Protein AF-A0A5E3W870-F1 (afdb_monomer_lite)

Secondary structure (DSSP, 8-state):
--S--EEEESSSSGGGGGSSS--GGG--HHHHHHHHHTT-BTTBEEEEEEEPTTS-EEEEEEHHHHHHHHHHHT-S----SPPBPGGG-SEEEEEEESSHHHHHHHHHHTSPP------S-----STTTHHHHH--STHHHHHHHHHHHHHHHHHHHHHHHTSSS-TTTS-GGG--SSS-HHHHIIIII---TTSTTTT-EEEEEEEEEEE-SSGGGEEEEEEEEEEEETTTTEEEEEEEEEEGGG-S---TT---BTTBEEEEE-HHHHHHHHHHHHHT-BTTB-EEEEESSHHHHHHHHHHTT---TTPEESSHHIIIIIISSSS----PPP-TT---PPPPPPPPPSEEEEEHHHHHHHHHT--------HHHHHHHHHHHHHHTT---TT-EEEEESSTT-TTSPEEEEE---HHHHHHHHHHHHHHHHHS--HHHHHHHHHHHHHH-S--TTS-----PPPP-------TT-PPPP---PPPP-PPP--------------

Radius of gyration: 28.92 Å; chains: 1; bounding box: 80×97×70 Å

Structure (mmCIF, N/CA/C/O backbone):
data_AF-A0A5E3W870-F1
#
_entry.id   AF-A0A5E3W870-F1
#
loop_
_atom_site.group_PDB
_atom_site.id
_atom_site.type_symbol
_atom_site.label_atom_id
_atom_site.label_alt_id
_atom_site.label_comp_id
_atom_site.label_asym_id
_atom_site.label_entity_id
_atom_site.label_seq_id
_atom_site.pdbx_PDB_ins_code
_atom_site.Cartn_x
_atom_site.Cartn_y
_atom_site.Cartn_z
_atom_site.occupancy
_atom_site.B_iso_or_equiv
_atom_site.auth_seq_id
_atom_site.auth_comp_id
_atom_site.auth_asym_id
_atom_site.auth_atom_id
_atom_site.pdbx_PDB_model_num
ATOM 1 N N . MET A 1 1 ? 5.148 -13.580 -6.763 1.00 52.56 1 MET A N 1
ATOM 2 C CA . MET A 1 1 ? 5.719 -12.769 -7.848 1.00 52.56 1 MET A CA 1
ATOM 3 C C . MET A 1 1 ? 5.513 -13.491 -9.159 1.00 52.56 1 MET A C 1
ATOM 5 O O . MET A 1 1 ? 5.642 -14.725 -9.148 1.00 52.56 1 MET A O 1
ATOM 9 N N . PRO A 1 2 ? 5.222 -12.754 -10.244 1.00 55.19 2 PRO A N 1
ATOM 10 C CA . PRO A 1 2 ? 5.087 -13.310 -11.588 1.00 55.19 2 PRO A CA 1
ATOM 11 C C . PRO A 1 2 ? 6.279 -14.181 -11.936 1.00 55.19 2 PRO A C 1
ATOM 13 O O . PRO A 1 2 ? 7.378 -14.009 -11.406 1.00 55.19 2 PRO A O 1
ATOM 16 N N . ARG A 1 3 ? 6.085 -15.148 -12.826 1.00 63.44 3 ARG A N 1
ATOM 17 C CA . ARG A 1 3 ? 7.193 -15.983 -13.308 1.00 63.44 3 ARG A CA 1
ATOM 18 C C . ARG A 1 3 ? 8.011 -15.326 -14.417 1.00 63.44 3 ARG A C 1
ATOM 20 O O . ARG A 1 3 ? 8.948 -15.953 -14.886 1.00 63.44 3 ARG A O 1
ATOM 27 N N . VAL A 1 4 ? 7.657 -14.109 -14.803 1.00 68.44 4 VAL A N 1
ATOM 28 C CA . VAL A 1 4 ? 8.271 -13.405 -15.921 1.00 68.44 4 VAL A CA 1
ATOM 29 C C . VAL A 1 4 ? 9.551 -12.742 -15.427 1.00 68.44 4 VAL A C 1
ATOM 31 O O . VAL A 1 4 ? 9.530 -12.042 -14.414 1.00 68.44 4 VAL A O 1
ATOM 34 N N . ASP A 1 5 ? 10.664 -13.008 -16.102 1.00 82.19 5 ASP A N 1
ATOM 35 C CA . ASP A 1 5 ? 11.889 -12.248 -15.891 1.00 82.19 5 ASP A CA 1
ATOM 36 C C . ASP A 1 5 ? 11.733 -10.853 -16.505 1.00 82.19 5 ASP A C 1
ATOM 38 O O . ASP A 1 5 ? 10.870 -10.616 -17.354 1.00 82.19 5 ASP A O 1
ATOM 42 N N . HIS A 1 6 ? 12.534 -9.905 -16.039 1.00 84.81 6 HIS A N 1
ATOM 43 C CA . HIS A 1 6 ? 12.394 -8.507 -16.424 1.00 84.81 6 HIS A CA 1
ATOM 44 C C . HIS A 1 6 ? 13.707 -7.979 -16.992 1.00 84.81 6 HIS A C 1
ATOM 46 O O . HIS A 1 6 ? 14.784 -8.404 -16.585 1.00 84.81 6 HIS A O 1
ATOM 52 N N . ILE A 1 7 ? 13.606 -7.054 -17.937 1.00 87.06 7 ILE A N 1
ATOM 53 C CA . ILE A 1 7 ? 14.730 -6.302 -18.489 1.00 87.06 7 ILE A CA 1
ATOM 54 C C . ILE A 1 7 ? 14.678 -4.920 -17.852 1.00 87.06 7 ILE A C 1
ATOM 56 O O . ILE A 1 7 ? 13.628 -4.271 -17.897 1.00 87.06 7 ILE A O 1
ATOM 60 N N . ARG A 1 8 ? 15.774 -4.461 -17.248 1.00 88.12 8 ARG A N 1
ATOM 61 C CA . ARG A 1 8 ? 15.817 -3.114 -16.676 1.00 88.12 8 ARG A CA 1
ATOM 62 C C . ARG A 1 8 ? 15.830 -2.078 -17.796 1.00 88.12 8 ARG A C 1
ATOM 64 O O . ARG A 1 8 ? 16.607 -2.152 -18.747 1.00 88.12 8 ARG A O 1
ATOM 71 N N . VAL A 1 9 ? 14.941 -1.104 -17.674 1.00 86.00 9 VAL A N 1
ATOM 72 C CA . VAL A 1 9 ? 14.862 0.074 -18.531 1.00 86.00 9 VAL A CA 1
ATOM 73 C C . VAL A 1 9 ? 15.711 1.160 -17.880 1.00 86.00 9 VAL A C 1
ATOM 75 O O . VAL A 1 9 ? 15.389 1.612 -16.782 1.00 86.00 9 VAL A O 1
ATOM 78 N N . GLY A 1 10 ? 16.785 1.594 -18.541 1.00 71.62 10 GLY A N 1
ATOM 79 C CA . GLY A 1 10 ? 17.558 2.748 -18.084 1.00 71.62 10 GLY A CA 1
ATOM 80 C C . GLY A 1 10 ? 19.072 2.606 -18.199 1.00 71.62 10 GLY A C 1
ATOM 81 O O . GLY A 1 10 ? 19.594 1.856 -19.020 1.00 71.62 10 GLY A O 1
ATOM 82 N N . PHE A 1 11 ? 19.757 3.404 -17.378 1.00 69.81 11 PHE A N 1
ATOM 83 C CA . PHE A 1 11 ? 21.131 3.851 -17.611 1.00 69.81 11 PHE A CA 1
ATOM 84 C C . PHE A 1 11 ? 22.188 3.223 -16.694 1.00 69.81 11 PHE A C 1
ATOM 86 O O . PHE A 1 11 ? 23.381 3.443 -16.894 1.00 69.81 11 PHE A O 1
ATOM 93 N N . VAL A 1 12 ? 21.759 2.482 -15.670 1.00 65.75 12 VAL A N 1
ATOM 94 C CA . VAL A 1 12 ? 22.639 1.848 -14.682 1.00 65.75 12 VAL A CA 1
ATOM 95 C C . VAL A 1 12 ? 22.770 0.370 -15.033 1.00 65.75 12 VAL A C 1
ATOM 97 O O . VAL A 1 12 ? 21.762 -0.298 -15.244 1.00 65.75 12 VAL A O 1
ATOM 100 N N . ASP A 1 13 ? 24.007 -0.131 -15.029 1.00 62.44 13 ASP A N 1
ATOM 101 C CA . ASP A 1 13 ? 24.392 -1.517 -15.340 1.00 62.44 13 ASP A CA 1
ATOM 102 C C . ASP A 1 13 ? 24.482 -1.862 -16.849 1.00 62.44 13 ASP A C 1
ATOM 104 O O . ASP A 1 13 ? 24.041 -1.141 -17.749 1.00 62.44 13 ASP A O 1
ATOM 108 N N . SER A 1 14 ? 25.137 -2.992 -17.110 1.00 49.12 14 SER A N 1
ATOM 109 C CA . SER A 1 14 ? 25.452 -3.621 -18.394 1.00 49.12 14 SER A CA 1
ATOM 110 C C . SER A 1 14 ? 24.245 -3.896 -19.296 1.00 49.12 14 SER A C 1
ATOM 112 O O . SER A 1 14 ? 24.432 -4.073 -20.501 1.00 49.12 14 SER A O 1
ATOM 114 N N . GLU A 1 15 ? 23.022 -3.887 -18.752 1.00 61.38 15 GLU A N 1
ATOM 115 C CA . GLU A 1 15 ? 21.792 -4.083 -19.526 1.00 61.38 15 GLU A CA 1
ATOM 116 C C . GLU A 1 15 ? 21.463 -2.886 -20.445 1.00 61.38 15 GLU A C 1
ATOM 118 O O . GLU A 1 15 ? 20.821 -3.062 -21.481 1.00 61.38 15 GLU A O 1
ATOM 123 N N . SER A 1 16 ? 21.977 -1.689 -20.132 1.00 58.53 16 SER A N 1
ATOM 124 C CA . SER A 1 16 ? 21.823 -0.472 -20.953 1.00 58.53 16 SER A CA 1
ATOM 125 C C . SER A 1 16 ? 22.325 -0.644 -22.396 1.00 58.53 16 SER A C 1
ATOM 127 O O . SER A 1 16 ? 21.731 -0.113 -23.329 1.00 58.53 16 SER A O 1
ATOM 129 N N . ARG A 1 17 ? 23.365 -1.466 -22.603 1.00 61.97 17 ARG A N 1
ATOM 130 C CA . ARG A 1 17 ? 23.971 -1.730 -23.924 1.00 61.97 17 ARG A CA 1
ATOM 131 C C . ARG A 1 17 ? 23.067 -2.505 -24.883 1.00 61.97 17 ARG A C 1
ATOM 133 O O . ARG A 1 17 ? 23.372 -2.568 -26.069 1.00 61.97 17 ARG A O 1
ATOM 140 N N . TYR A 1 18 ? 22.003 -3.130 -24.377 1.00 66.88 18 TYR A N 1
ATOM 141 C CA . TYR A 1 18 ? 21.035 -3.850 -25.208 1.00 66.88 18 TYR A CA 1
ATOM 142 C C . TYR A 1 18 ? 19.911 -2.946 -25.711 1.00 66.88 18 TYR A C 1
ATOM 144 O O . TYR A 1 18 ? 19.095 -3.379 -26.520 1.00 66.88 18 TYR A O 1
ATOM 152 N N . TRP A 1 19 ? 19.841 -1.695 -25.256 1.00 72.00 19 TRP A N 1
ATOM 153 C CA . TRP A 1 19 ? 18.894 -0.755 -25.828 1.00 72.00 19 TRP A CA 1
ATOM 154 C C . TRP A 1 19 ? 19.458 -0.232 -27.156 1.00 72.00 19 TRP A C 1
ATOM 156 O O . TRP A 1 19 ? 20.625 0.149 -27.220 1.00 72.00 19 TRP A O 1
ATOM 166 N N . PRO A 1 20 ? 18.650 -0.187 -28.231 1.00 63.41 20 PRO A N 1
ATOM 167 C CA . PRO A 1 20 ? 19.095 0.200 -29.577 1.00 63.41 20 PRO A CA 1
ATOM 168 C C . PRO A 1 20 ? 19.387 1.701 -29.694 1.00 63.41 20 PRO A C 1
ATOM 170 O O . PRO A 1 20 ? 19.647 2.227 -30.774 1.00 63.41 20 PRO A O 1
ATOM 173 N N . VAL A 1 21 ? 19.332 2.403 -28.568 1.00 62.53 21 VAL A N 1
ATOM 174 C CA . VAL A 1 21 ? 19.614 3.813 -28.466 1.00 62.53 21 VAL A CA 1
ATOM 175 C C . VAL A 1 21 ? 20.914 3.943 -27.705 1.00 62.53 21 VAL A C 1
ATOM 177 O O . VAL A 1 21 ? 21.014 3.455 -26.585 1.00 62.53 21 VAL A O 1
ATOM 180 N N . ASP A 1 22 ? 21.906 4.577 -28.326 1.00 60.94 22 ASP A N 1
ATOM 181 C CA . ASP A 1 22 ? 23.210 4.808 -27.712 1.00 60.94 22 ASP A CA 1
ATOM 182 C C . ASP A 1 22 ? 23.052 5.717 -26.482 1.00 60.94 22 ASP A C 1
ATOM 184 O O . ASP A 1 22 ? 23.087 6.951 -26.571 1.00 60.94 22 ASP A O 1
ATOM 188 N N . THR A 1 23 ? 22.795 5.099 -25.329 1.00 57.75 23 THR A N 1
ATOM 189 C CA . THR A 1 23 ? 22.778 5.756 -24.030 1.00 57.75 23 THR A CA 1
ATOM 190 C C . THR A 1 23 ? 24.208 5.811 -23.520 1.00 57.75 23 THR A C 1
ATOM 192 O O . THR A 1 23 ? 24.592 5.095 -22.592 1.00 57.75 23 THR A O 1
ATOM 195 N N . ASN A 1 24 ? 25.034 6.625 -24.175 1.00 56.25 24 ASN A N 1
ATOM 196 C CA . ASN A 1 24 ? 26.393 6.869 -23.723 1.00 56.25 24 ASN A CA 1
ATOM 197 C C . ASN A 1 24 ? 26.362 7.346 -22.263 1.00 56.25 24 ASN A C 1
ATOM 199 O O . ASN A 1 24 ? 25.874 8.437 -21.965 1.00 56.25 24 ASN A O 1
ATOM 203 N N . TRP A 1 25 ? 26.915 6.528 -21.363 1.00 53.84 25 TRP A N 1
ATOM 204 C CA . TRP A 1 25 ? 27.315 6.917 -20.008 1.00 53.84 25 TRP A CA 1
ATOM 205 C C . TRP A 1 25 ? 26.256 7.685 -19.205 1.00 53.84 25 TRP A C 1
ATOM 207 O O . TRP A 1 25 ? 26.510 8.803 -18.753 1.00 53.84 25 TRP A O 1
ATOM 217 N N . GLY A 1 26 ? 25.072 7.106 -19.000 1.00 60.38 26 GLY A N 1
ATOM 218 C CA . GLY A 1 26 ? 24.122 7.709 -18.063 1.00 60.38 26 GLY A CA 1
ATOM 219 C C . GLY A 1 26 ? 23.124 8.695 -18.664 1.00 60.38 26 GLY A C 1
ATOM 220 O O . GLY A 1 26 ? 22.270 9.173 -17.924 1.00 60.38 26 GLY A O 1
ATOM 221 N N . LYS A 1 27 ? 23.237 9.013 -19.962 1.00 70.31 27 LYS A N 1
ATOM 222 C CA . LYS A 1 27 ? 22.435 10.037 -20.650 1.00 70.31 27 LYS A CA 1
ATOM 223 C C . LYS A 1 27 ? 21.651 9.449 -21.816 1.00 70.31 27 LYS A C 1
ATOM 225 O O . LYS A 1 27 ? 22.117 8.525 -22.480 1.00 70.31 27 LYS A O 1
ATOM 230 N N . GLY A 1 28 ? 20.490 10.026 -22.105 1.00 83.38 28 GLY A N 1
ATOM 231 C CA . GLY A 1 28 ? 19.671 9.662 -23.263 1.00 83.38 28 GLY A CA 1
ATOM 232 C C . GLY A 1 28 ? 18.202 9.405 -22.944 1.00 83.38 28 GLY A C 1
ATOM 233 O O . GLY A 1 28 ? 17.559 8.678 -23.697 1.00 83.38 28 GLY A O 1
ATOM 234 N N . ALA A 1 29 ? 17.656 9.979 -21.868 1.00 89.31 29 ALA A N 1
ATOM 235 C CA . ALA A 1 29 ? 16.257 9.815 -21.468 1.00 89.31 29 ALA A CA 1
ATOM 236 C C . ALA A 1 29 ? 15.280 10.153 -22.587 1.00 89.31 29 ALA A C 1
ATOM 238 O O . ALA A 1 29 ? 14.355 9.392 -22.809 1.00 89.31 29 ALA A O 1
ATOM 239 N N . GLU A 1 30 ? 15.511 11.226 -23.340 1.00 90.69 30 GLU A N 1
ATOM 240 C CA . GLU A 1 30 ? 14.655 11.617 -24.469 1.00 90.69 30 GLU A CA 1
ATOM 241 C C . GLU A 1 30 ? 14.675 10.593 -25.604 1.00 90.69 30 GLU A C 1
ATOM 243 O O . GLU A 1 30 ? 13.656 10.207 -26.168 1.00 90.69 30 GLU A O 1
ATOM 248 N N . LYS A 1 31 ? 15.865 10.092 -25.901 1.00 88.75 31 LYS A N 1
ATOM 249 C CA . LYS A 1 31 ? 16.120 9.070 -26.906 1.00 88.75 31 LYS A CA 1
ATOM 250 C C . LYS A 1 31 ? 15.449 7.738 -26.532 1.00 88.75 31 LYS A C 1
ATOM 252 O O . LYS A 1 31 ? 14.764 7.133 -27.355 1.00 88.75 31 LYS A O 1
ATOM 257 N N . LEU A 1 32 ? 15.593 7.324 -25.274 1.00 88.94 32 LEU A N 1
ATOM 258 C CA . LEU A 1 32 ? 14.958 6.130 -24.722 1.00 88.94 32 LEU A CA 1
ATOM 259 C C . LEU A 1 32 ? 13.437 6.299 -24.588 1.00 88.94 32 LEU A C 1
ATOM 261 O O . LEU A 1 32 ? 12.704 5.379 -24.932 1.00 88.94 32 LEU A O 1
ATOM 265 N N . ALA A 1 33 ? 12.950 7.467 -24.161 1.00 92.12 33 ALA A N 1
ATOM 266 C CA . ALA A 1 33 ? 11.525 7.786 -24.098 1.00 92.12 33 ALA A CA 1
ATOM 267 C C . ALA A 1 33 ? 10.896 7.671 -25.485 1.00 92.12 33 ALA A C 1
ATOM 269 O O . ALA A 1 33 ? 9.909 6.964 -25.641 1.00 92.12 33 ALA A O 1
ATOM 270 N N . ASN A 1 34 ? 11.509 8.282 -26.506 1.00 91.50 34 ASN A N 1
ATOM 271 C CA . ASN A 1 34 ? 11.044 8.197 -27.890 1.00 91.50 34 ASN A CA 1
ATOM 272 C C . ASN A 1 34 ? 10.980 6.749 -28.375 1.00 91.50 34 ASN A C 1
ATOM 274 O O . ASN A 1 34 ? 9.992 6.340 -28.983 1.00 91.50 34 ASN A O 1
ATOM 278 N N . TYR A 1 35 ? 12.016 5.958 -28.088 1.00 88.75 35 TYR A N 1
ATOM 279 C CA . TYR A 1 35 ? 12.032 4.540 -28.427 1.00 88.75 35 TYR A CA 1
ATOM 280 C C . TYR A 1 35 ? 10.903 3.775 -27.734 1.00 88.75 35 TYR A C 1
ATOM 282 O O . TYR A 1 35 ? 10.168 3.029 -28.382 1.00 88.75 35 TYR A O 1
ATOM 290 N N . LEU A 1 36 ? 10.747 3.969 -26.424 1.00 88.88 36 LEU A N 1
ATOM 291 C CA . LEU A 1 36 ? 9.762 3.231 -25.653 1.00 88.88 36 LEU A CA 1
ATOM 292 C C . LEU A 1 36 ? 8.332 3.631 -26.019 1.00 88.88 36 LEU A C 1
ATOM 294 O O . LEU A 1 36 ? 7.451 2.781 -26.128 1.00 88.88 36 LEU A O 1
ATOM 298 N N . TRP A 1 37 ? 8.114 4.923 -26.256 1.00 92.44 37 TRP A N 1
ATOM 299 C CA . TRP A 1 37 ? 6.814 5.479 -26.590 1.00 92.44 37 TRP A CA 1
ATOM 300 C C . TRP A 1 37 ? 6.297 4.979 -27.936 1.00 92.44 37 TRP A C 1
ATOM 302 O O . TRP A 1 37 ? 5.091 4.865 -28.103 1.00 92.44 37 TRP A O 1
ATOM 312 N N . ARG A 1 38 ? 7.157 4.563 -28.877 1.00 88.88 38 ARG A N 1
ATOM 313 C CA . ARG A 1 38 ? 6.711 3.899 -30.122 1.00 88.88 38 ARG A CA 1
ATOM 314 C C . ARG A 1 38 ? 5.906 2.623 -29.872 1.00 88.88 38 ARG A C 1
ATOM 316 O O . ARG A 1 38 ? 5.121 2.229 -30.726 1.00 88.88 38 ARG A O 1
ATOM 323 N N . ALA A 1 39 ? 6.086 1.980 -28.718 1.00 86.06 39 ALA A N 1
ATOM 324 C CA . ALA A 1 39 ? 5.337 0.786 -28.343 1.00 86.06 39 ALA A CA 1
ATOM 325 C C . ALA A 1 39 ? 4.012 1.083 -27.617 1.00 86.06 39 ALA A C 1
ATOM 327 O O . ALA A 1 39 ? 3.334 0.124 -27.219 1.00 86.06 39 ALA A O 1
ATOM 328 N N . ASN A 1 40 ? 3.644 2.364 -27.441 1.00 88.50 40 ASN A N 1
ATOM 329 C CA . ASN A 1 40 ? 2.380 2.754 -26.818 1.00 88.50 40 ASN A CA 1
ATOM 330 C C . ASN A 1 40 ? 1.184 2.157 -27.576 1.00 88.50 40 ASN A C 1
ATOM 332 O O . ASN A 1 40 ? 1.223 1.943 -28.788 1.00 88.50 40 ASN A O 1
ATOM 336 N N . VAL A 1 41 ? 0.112 1.872 -26.844 1.00 83.00 41 VAL A N 1
ATOM 337 C CA . VAL A 1 41 ? -1.151 1.383 -27.394 1.00 83.00 41 VAL A CA 1
ATOM 338 C C . VAL A 1 41 ? -2.229 2.375 -26.996 1.00 83.00 41 VAL A C 1
ATOM 340 O O . VAL A 1 41 ? -2.511 2.533 -25.811 1.00 83.00 41 VAL A O 1
ATOM 343 N N . ASN A 1 42 ? -2.839 3.031 -27.984 1.00 85.69 42 ASN A N 1
ATOM 344 C CA . ASN A 1 42 ? -3.873 4.050 -27.779 1.00 85.69 42 ASN A CA 1
ATOM 345 C C . ASN A 1 42 ? -3.419 5.190 -26.846 1.00 85.69 42 ASN A C 1
ATOM 347 O O . ASN A 1 42 ? -4.167 5.591 -25.957 1.00 85.69 42 ASN A O 1
ATOM 351 N N . GLY A 1 43 ? -2.180 5.671 -27.003 1.00 87.50 43 GLY A N 1
ATOM 352 C CA . GLY A 1 43 ? -1.629 6.746 -26.170 1.00 87.50 43 GLY A CA 1
ATOM 353 C C . GLY A 1 43 ? -1.228 6.310 -24.759 1.00 87.50 43 GLY A C 1
ATOM 354 O O . GLY A 1 43 ? -0.923 7.152 -23.927 1.00 87.50 43 GLY A O 1
ATOM 355 N N . ARG A 1 44 ? -1.219 5.003 -24.469 1.00 87.56 44 ARG A N 1
ATOM 356 C CA . ARG A 1 44 ? -0.819 4.453 -23.170 1.00 87.56 44 ARG A CA 1
ATOM 357 C C . ARG A 1 44 ? 0.399 3.553 -23.314 1.00 87.56 44 ARG A C 1
ATOM 359 O O . ARG A 1 44 ? 0.404 2.634 -24.134 1.00 87.56 44 ARG A O 1
ATOM 366 N N . LEU A 1 45 ? 1.410 3.778 -22.484 1.00 87.69 45 LEU A N 1
ATOM 367 C CA . LEU A 1 45 ? 2.548 2.882 -22.321 1.00 87.69 45 LEU A CA 1
ATOM 368 C C . LEU A 1 45 ? 2.536 2.282 -20.924 1.00 87.69 45 LEU A C 1
ATOM 370 O O . LEU A 1 45 ? 2.400 2.993 -19.937 1.00 87.69 45 LEU A O 1
ATOM 374 N N . ASP A 1 46 ? 2.749 0.981 -20.823 1.00 86.00 46 ASP A N 1
ATOM 375 C CA . ASP A 1 46 ? 2.806 0.304 -19.539 1.00 86.00 46 ASP A CA 1
ATOM 376 C C . ASP A 1 46 ? 4.232 -0.227 -19.315 1.00 86.00 46 ASP A C 1
ATOM 378 O O . ASP A 1 46 ? 4.783 -0.892 -20.195 1.00 86.00 46 ASP A O 1
ATOM 382 N N . LEU A 1 47 ? 4.821 0.071 -18.142 1.00 89.38 47 LEU A N 1
ATOM 383 C CA . LEU A 1 47 ? 6.088 -0.469 -17.592 1.00 89.38 47 LEU A CA 1
ATOM 384 C C . LEU A 1 47 ? 5.866 -1.127 -16.206 1.00 89.38 47 LEU A C 1
ATOM 386 O O . LEU A 1 47 ? 4.826 -0.957 -15.578 1.00 89.38 47 LEU A O 1
ATOM 390 N N . VAL A 1 48 ? 6.815 -1.910 -15.699 1.00 89.44 48 VAL A N 1
ATOM 391 C CA . VAL A 1 48 ? 6.765 -2.414 -14.312 1.00 89.44 48 VAL A CA 1
ATOM 392 C C . VAL A 1 48 ? 7.731 -1.599 -13.460 1.00 89.44 48 VAL A C 1
ATOM 394 O O . VAL A 1 48 ? 8.876 -1.400 -13.844 1.00 89.44 48 VAL A O 1
ATOM 397 N N . LEU A 1 49 ? 7.287 -1.122 -12.305 1.00 92.75 49 LEU A N 1
ATOM 398 C CA . LEU A 1 49 ? 8.130 -0.509 -11.291 1.00 92.75 49 LEU A CA 1
ATOM 399 C C . LEU A 1 49 ? 8.637 -1.605 -10.345 1.00 92.75 49 LEU A C 1
ATOM 401 O O . LEU A 1 49 ? 7.872 -2.223 -9.605 1.00 92.75 49 LEU A O 1
ATOM 405 N N . GLY A 1 50 ? 9.937 -1.874 -10.395 1.00 93.50 50 GLY A N 1
ATOM 406 C CA . GLY A 1 50 ? 10.606 -2.800 -9.490 1.00 93.50 50 GLY A CA 1
ATOM 407 C C . GLY A 1 50 ? 11.251 -2.068 -8.325 1.00 93.50 50 GLY A C 1
ATOM 408 O O . GLY A 1 50 ? 12.144 -1.257 -8.547 1.00 93.50 50 GLY A O 1
ATOM 409 N N . ILE A 1 51 ? 10.852 -2.386 -7.094 1.00 94.44 51 ILE A N 1
ATOM 410 C CA . ILE A 1 51 ? 11.511 -1.909 -5.870 1.00 94.44 51 ILE A CA 1
ATOM 411 C C . ILE A 1 51 ? 12.474 -2.990 -5.395 1.00 94.44 51 ILE A C 1
ATOM 413 O O . ILE A 1 51 ? 12.040 -4.112 -5.142 1.00 94.44 51 ILE A O 1
ATOM 417 N N . VAL A 1 52 ? 13.763 -2.685 -5.267 1.00 93.69 52 VAL A N 1
ATOM 418 C CA . VAL A 1 52 ? 14.759 -3.626 -4.719 1.00 93.69 52 VAL A CA 1
ATOM 419 C C . VAL A 1 52 ? 14.811 -3.531 -3.180 1.00 93.69 52 VAL A C 1
ATOM 421 O O . VAL A 1 52 ? 14.292 -2.567 -2.617 1.00 93.69 52 VAL A O 1
ATOM 424 N N . PRO A 1 53 ? 15.419 -4.496 -2.462 1.00 92.69 53 PRO A N 1
ATOM 425 C CA . PRO A 1 53 ? 15.395 -4.531 -0.996 1.00 92.69 53 PRO A CA 1
ATOM 426 C C . PRO A 1 53 ? 15.935 -3.295 -0.265 1.00 92.69 53 PRO A C 1
ATOM 428 O O . PRO A 1 53 ? 15.471 -3.034 0.838 1.00 92.69 53 PRO A O 1
ATOM 431 N N . ASN A 1 54 ? 16.866 -2.531 -0.852 1.00 90.88 54 ASN A N 1
ATOM 432 C CA . ASN A 1 54 ? 17.351 -1.273 -0.258 1.00 90.88 54 ASN A CA 1
ATOM 433 C C . ASN A 1 54 ? 16.412 -0.077 -0.513 1.00 90.88 54 ASN A C 1
ATOM 435 O O . ASN A 1 54 ? 16.629 1.014 0.003 1.00 90.88 54 ASN A O 1
ATOM 439 N N . GLY A 1 55 ? 15.376 -0.268 -1.332 1.00 91.81 55 GLY A N 1
ATOM 440 C CA . GLY A 1 55 ? 14.394 0.745 -1.681 1.00 91.81 55 GLY A CA 1
ATOM 441 C C . GLY A 1 55 ? 14.645 1.477 -2.986 1.00 91.81 55 GLY A C 1
ATOM 442 O O . GLY A 1 55 ? 13.772 2.242 -3.368 1.00 91.81 55 GLY A O 1
ATOM 443 N N . ALA A 1 56 ? 15.739 1.249 -3.713 1.00 92.31 56 ALA A N 1
ATOM 444 C CA . ALA A 1 56 ? 15.879 1.794 -5.064 1.00 92.31 56 ALA A CA 1
ATOM 445 C C . ALA A 1 56 ? 14.762 1.268 -5.988 1.00 92.31 56 ALA A C 1
ATOM 447 O O . ALA A 1 56 ? 14.344 0.109 -5.888 1.00 92.31 56 ALA A O 1
ATOM 448 N N . SER A 1 57 ? 14.266 2.127 -6.877 1.00 93.94 57 SER A N 1
ATOM 449 C CA . SER A 1 57 ? 13.251 1.773 -7.866 1.00 93.94 57 SER A CA 1
ATOM 450 C C . SER A 1 57 ? 13.862 1.675 -9.260 1.00 93.94 57 SER A C 1
ATOM 452 O O . SER A 1 57 ? 14.835 2.351 -9.577 1.00 93.94 57 SER A O 1
ATOM 454 N N . TYR A 1 58 ? 13.309 0.819 -10.110 1.00 93.50 58 TYR A N 1
ATOM 455 C CA . TYR A 1 58 ? 13.731 0.678 -11.501 1.00 93.50 58 TYR A CA 1
ATOM 456 C C . TYR A 1 58 ? 12.509 0.478 -12.385 1.00 93.50 58 TYR A C 1
ATOM 458 O O . TYR A 1 58 ? 11.586 -0.248 -12.014 1.00 93.50 58 TYR A O 1
ATOM 466 N N . LEU A 1 59 ? 12.513 1.089 -13.568 1.00 92.75 59 LEU A N 1
ATOM 467 C CA . LEU A 1 59 ? 11.549 0.747 -14.606 1.00 92.75 59 LEU A CA 1
ATOM 468 C C . LEU A 1 59 ? 11.983 -0.549 -15.279 1.00 92.75 59 LEU A C 1
ATOM 470 O O . LEU A 1 59 ? 13.157 -0.754 -15.575 1.00 92.75 59 LEU A O 1
ATOM 474 N N . LEU A 1 60 ? 11.026 -1.431 -15.508 1.00 90.50 60 LEU A N 1
ATOM 475 C CA . LEU A 1 60 ? 11.243 -2.780 -15.986 1.00 90.50 60 LEU A CA 1
ATOM 476 C C . LEU A 1 60 ? 10.328 -3.061 -17.174 1.00 90.50 60 LEU A C 1
ATOM 478 O O . LEU A 1 60 ? 9.133 -2.760 -17.150 1.00 90.50 60 LEU A O 1
ATOM 482 N N . LEU A 1 61 ? 10.885 -3.707 -18.190 1.00 87.19 61 LEU A N 1
ATOM 483 C CA . LEU A 1 61 ? 10.148 -4.288 -19.298 1.00 87.19 61 LEU A CA 1
ATOM 484 C C . LEU A 1 61 ? 10.053 -5.804 -19.071 1.00 87.19 61 LEU A C 1
ATOM 486 O O . LEU A 1 61 ? 11.085 -6.476 -19.042 1.00 87.19 61 LEU A O 1
ATOM 490 N N . PRO A 1 62 ? 8.856 -6.391 -18.917 1.00 83.12 62 PRO A N 1
ATOM 491 C CA . PRO A 1 62 ? 8.722 -7.839 -18.824 1.00 83.12 62 PRO A CA 1
ATOM 492 C C . PRO A 1 62 ? 9.296 -8.525 -20.062 1.00 83.12 62 PRO A C 1
ATOM 494 O O . PRO A 1 62 ? 8.957 -8.187 -21.194 1.00 83.12 62 PRO A O 1
ATOM 497 N N . GLN A 1 63 ? 10.128 -9.544 -19.871 1.00 80.06 63 GLN A N 1
ATOM 498 C CA . GLN A 1 63 ? 10.808 -10.218 -20.977 1.00 80.06 63 GLN A CA 1
ATOM 499 C C . GLN A 1 63 ? 9.824 -10.859 -21.968 1.00 80.06 63 GLN A C 1
ATOM 501 O O . GLN A 1 63 ? 10.072 -10.877 -23.172 1.00 80.06 63 GLN A O 1
ATOM 506 N N . ALA A 1 64 ? 8.659 -11.313 -21.490 1.00 74.12 64 ALA A N 1
ATOM 507 C CA . ALA A 1 64 ? 7.584 -11.842 -22.336 1.00 74.12 64 ALA A CA 1
ATOM 508 C C . ALA A 1 64 ? 7.091 -10.843 -23.404 1.00 74.12 64 ALA A C 1
ATOM 510 O O . ALA A 1 64 ? 6.370 -11.226 -24.332 1.00 74.12 64 ALA A O 1
ATOM 511 N N . TRP A 1 65 ? 7.437 -9.565 -23.251 1.00 75.88 65 TRP A N 1
ATOM 512 C CA . TRP A 1 65 ? 7.068 -8.481 -24.146 1.00 75.88 65 TRP A CA 1
ATOM 513 C C . TRP A 1 65 ? 8.173 -8.082 -25.099 1.00 75.88 65 TRP A C 1
ATOM 515 O O . TRP A 1 65 ? 7.861 -7.539 -26.147 1.00 75.88 65 TRP A O 1
ATOM 525 N N . ALA A 1 66 ? 9.427 -8.404 -24.793 1.00 78.00 66 ALA A N 1
ATOM 526 C CA . ALA A 1 66 ? 10.582 -8.051 -25.610 1.00 78.00 66 ALA A CA 1
ATOM 527 C C . ALA A 1 66 ? 10.408 -8.444 -27.091 1.00 78.00 66 ALA A C 1
ATOM 529 O O . ALA A 1 66 ? 10.756 -7.676 -27.985 1.00 78.00 66 ALA A O 1
ATOM 530 N N . ALA A 1 67 ? 9.817 -9.616 -27.355 1.00 72.06 67 ALA A N 1
ATOM 531 C CA . ALA A 1 67 ? 9.533 -10.079 -28.715 1.00 72.06 67 ALA A CA 1
ATOM 532 C C . ALA A 1 67 ? 8.464 -9.223 -29.420 1.00 72.06 67 ALA A C 1
ATOM 534 O O . ALA A 1 67 ? 8.721 -8.691 -30.496 1.00 72.06 67 ALA A O 1
ATOM 535 N N . ALA A 1 68 ? 7.302 -9.035 -28.784 1.00 74.44 68 ALA A N 1
ATOM 536 C CA . ALA A 1 68 ? 6.218 -8.207 -29.322 1.00 74.44 68 ALA A CA 1
ATOM 537 C C . ALA A 1 68 ? 6.627 -6.728 -29.448 1.00 74.44 68 ALA A C 1
ATOM 539 O O . ALA A 1 68 ? 6.138 -6.008 -30.312 1.00 74.44 68 ALA A O 1
ATOM 540 N N . TRP A 1 69 ? 7.539 -6.275 -28.590 1.00 78.19 69 TRP A N 1
ATOM 541 C CA . TRP A 1 69 ? 8.118 -4.942 -28.638 1.00 78.19 69 TRP A CA 1
ATOM 542 C C . TRP A 1 69 ? 8.954 -4.742 -29.898 1.00 78.19 69 TRP A C 1
ATOM 544 O O . TRP A 1 69 ? 8.745 -3.769 -30.614 1.00 78.19 69 TRP A O 1
ATOM 554 N N . GLY A 1 70 ? 9.853 -5.686 -30.202 1.00 77.12 70 GLY A N 1
ATOM 555 C CA . GLY A 1 70 ? 10.658 -5.646 -31.425 1.00 77.12 70 GLY A CA 1
ATOM 556 C C . GLY A 1 70 ? 9.795 -5.613 -32.687 1.00 77.12 70 GLY A C 1
ATOM 557 O O . GLY A 1 70 ? 10.058 -4.823 -33.589 1.00 77.12 70 GLY A O 1
ATOM 558 N N . GLU A 1 71 ? 8.709 -6.393 -32.712 1.00 76.19 71 GLU A N 1
ATOM 559 C CA . GLU A 1 71 ? 7.731 -6.367 -33.809 1.00 76.19 71 GLU A CA 1
ATOM 560 C C . GLU A 1 71 ? 7.066 -4.993 -33.969 1.00 76.19 71 GLU A C 1
ATOM 562 O O . GLU A 1 71 ? 6.998 -4.484 -35.085 1.00 76.19 71 GLU A O 1
ATOM 567 N N . ARG A 1 72 ? 6.620 -4.360 -32.873 1.00 77.31 72 ARG A N 1
ATOM 568 C CA . ARG A 1 72 ? 5.979 -3.030 -32.921 1.00 77.31 72 ARG A CA 1
ATOM 569 C C . ARG A 1 72 ? 6.925 -1.925 -33.366 1.00 77.31 72 ARG A C 1
ATOM 571 O O . ARG A 1 72 ? 6.505 -1.018 -34.074 1.00 77.31 72 ARG A O 1
ATOM 578 N N . VAL A 1 73 ? 8.180 -1.982 -32.929 1.00 76.81 73 VAL A N 1
ATOM 579 C CA . VAL A 1 73 ? 9.168 -0.942 -33.239 1.00 76.81 73 VAL A CA 1
ATOM 580 C C . VAL A 1 73 ? 9.842 -1.181 -34.601 1.00 76.81 73 VAL A C 1
ATOM 582 O O . VAL A 1 73 ? 10.542 -0.306 -35.101 1.00 76.81 73 VAL A O 1
ATOM 585 N N . GLY A 1 74 ? 9.594 -2.329 -35.246 1.00 77.81 74 GLY A N 1
ATOM 586 C CA . GLY A 1 74 ? 10.175 -2.671 -36.549 1.00 77.81 74 GLY A CA 1
ATOM 587 C C . GLY A 1 74 ? 11.656 -3.057 -36.479 1.00 77.81 74 GLY A C 1
ATOM 588 O O . GLY A 1 74 ? 12.347 -3.047 -37.496 1.00 77.81 74 GLY A O 1
ATOM 589 N N . GLU A 1 75 ? 12.157 -3.413 -35.293 1.00 75.25 75 GLU A N 1
ATOM 590 C CA . GLU A 1 75 ? 13.567 -3.715 -35.047 1.00 75.25 75 GLU A CA 1
ATOM 591 C C . GLU A 1 75 ? 13.764 -5.188 -34.658 1.00 75.25 75 GLU A C 1
ATOM 593 O O . GLU A 1 75 ? 13.061 -5.752 -33.813 1.00 75.25 75 GLU A O 1
ATOM 598 N N . ARG A 1 76 ? 14.755 -5.852 -35.271 1.00 65.69 76 ARG A N 1
ATOM 599 C CA . ARG A 1 76 ? 15.063 -7.258 -34.969 1.00 65.69 76 ARG A CA 1
ATOM 600 C C . ARG A 1 76 ? 15.691 -7.379 -33.577 1.00 65.69 76 ARG A C 1
ATOM 602 O O . ARG A 1 76 ? 16.825 -6.968 -33.384 1.00 65.69 76 ARG A O 1
ATOM 609 N N . ARG A 1 77 ? 14.953 -8.015 -32.654 1.00 63.59 77 ARG A N 1
ATOM 610 C CA . ARG A 1 77 ? 15.378 -8.524 -31.327 1.00 63.59 77 ARG A CA 1
ATOM 611 C C . ARG A 1 77 ? 16.425 -7.642 -30.621 1.00 63.59 77 ARG A C 1
ATOM 613 O O . ARG A 1 77 ? 17.577 -8.035 -30.494 1.00 63.59 77 ARG A O 1
ATOM 620 N N . ALA A 1 78 ? 15.997 -6.494 -30.099 1.00 59.69 78 ALA A N 1
ATOM 621 C CA . ALA A 1 78 ? 16.871 -5.604 -29.327 1.00 59.69 78 ALA A CA 1
ATOM 622 C C . ALA A 1 78 ? 17.388 -6.239 -28.013 1.00 59.69 78 ALA A C 1
ATOM 624 O O . ALA A 1 78 ? 18.484 -5.948 -27.553 1.00 59.69 78 ALA A O 1
ATOM 625 N N . PHE A 1 79 ? 16.648 -7.175 -27.417 1.00 69.00 79 PHE A N 1
ATOM 626 C CA . PHE A 1 79 ? 16.896 -7.609 -26.041 1.00 69.00 79 PHE A CA 1
ATOM 627 C C . PHE A 1 79 ? 17.575 -8.985 -25.947 1.00 69.00 79 PHE A C 1
ATOM 629 O O . PHE A 1 79 ? 16.911 -9.993 -25.710 1.00 69.00 79 PHE A O 1
ATOM 636 N N . PHE A 1 80 ? 18.901 -9.038 -26.105 1.00 66.50 80 PHE A N 1
ATOM 637 C CA . PHE A 1 80 ? 19.708 -10.250 -25.848 1.00 66.50 80 PHE A CA 1
ATOM 638 C C . PHE A 1 80 ? 20.414 -10.247 -24.478 1.00 66.50 80 PHE A C 1
ATOM 640 O O . PHE A 1 80 ? 21.330 -11.032 -24.238 1.00 66.50 80 PHE A O 1
ATOM 647 N N . GLY A 1 81 ? 19.978 -9.378 -23.566 1.00 66.62 81 GLY A N 1
ATOM 648 C CA . GLY A 1 81 ? 20.572 -9.234 -22.242 1.00 66.62 81 GLY A CA 1
ATOM 649 C C . GLY A 1 81 ? 20.169 -10.305 -21.236 1.00 66.62 81 GLY A C 1
ATOM 650 O O . GLY A 1 81 ? 19.123 -10.951 -21.344 1.00 66.62 81 GLY A O 1
ATOM 651 N N . ARG A 1 82 ? 21.008 -10.449 -20.204 1.00 71.94 82 ARG A N 1
ATOM 652 C CA . ARG A 1 82 ? 20.641 -11.153 -18.973 1.00 71.94 82 ARG A CA 1
ATOM 653 C C . ARG A 1 82 ? 19.395 -10.469 -18.419 1.00 71.94 82 ARG A C 1
ATOM 655 O O . ARG A 1 82 ? 19.387 -9.258 -18.281 1.00 71.94 82 ARG A O 1
ATOM 662 N N . SER A 1 83 ? 18.340 -11.230 -18.163 1.00 79.75 83 SER A N 1
ATOM 663 C CA . SER A 1 83 ? 17.155 -10.687 -17.507 1.00 79.75 83 SER A CA 1
ATOM 664 C C . SER A 1 83 ? 17.363 -10.709 -15.998 1.00 79.75 83 SER A C 1
ATOM 666 O O . SER A 1 83 ? 17.851 -11.701 -15.441 1.00 79.75 83 SER A O 1
ATOM 668 N N . SER A 1 84 ? 16.993 -9.612 -15.348 1.00 81.38 84 SER A N 1
ATOM 669 C CA . SER A 1 84 ? 16.972 -9.502 -13.898 1.00 81.38 84 SER A CA 1
ATOM 670 C C . SER A 1 84 ? 15.981 -10.511 -13.327 1.00 81.38 84 SER A C 1
ATOM 672 O O . SER A 1 84 ? 14.840 -10.647 -13.796 1.00 81.38 84 SER A O 1
ATOM 674 N N . ARG A 1 85 ? 16.416 -11.246 -12.302 1.00 83.00 85 ARG A N 1
ATOM 675 C CA . ARG A 1 85 ? 15.563 -12.242 -11.653 1.00 83.00 85 ARG A CA 1
ATOM 676 C C . ARG A 1 85 ? 14.540 -11.520 -10.797 1.00 83.00 85 ARG A C 1
ATOM 678 O O . ARG A 1 85 ? 14.879 -10.645 -10.013 1.00 83.00 85 ARG A O 1
ATOM 685 N N . LYS A 1 86 ? 13.293 -11.985 -10.814 1.00 80.44 86 LYS A N 1
ATOM 686 C CA . LYS A 1 86 ? 12.234 -11.464 -9.924 1.00 80.44 86 LYS A CA 1
ATOM 687 C C . LYS A 1 86 ? 12.616 -11.406 -8.438 1.00 80.44 86 LYS A C 1
ATOM 689 O O . LYS A 1 86 ? 12.101 -10.577 -7.711 1.00 80.44 86 LYS A O 1
ATOM 694 N N . THR A 1 87 ? 13.489 -12.307 -7.982 1.00 85.12 87 THR A N 1
ATOM 695 C CA . THR A 1 87 ? 13.935 -12.384 -6.582 1.00 85.12 87 THR A CA 1
ATOM 696 C C . THR A 1 87 ? 14.835 -11.223 -6.173 1.00 85.12 87 THR A C 1
ATOM 698 O O . THR A 1 87 ? 15.132 -11.091 -4.994 1.00 85.12 87 THR A O 1
ATOM 701 N N . GLU A 1 88 ? 15.293 -10.418 -7.132 1.00 89.56 88 GLU A N 1
ATOM 702 C CA . GLU A 1 88 ? 16.060 -9.193 -6.886 1.00 89.56 88 GLU A CA 1
ATOM 703 C C . GLU A 1 88 ? 15.172 -8.034 -6.425 1.00 89.56 88 GLU A C 1
ATOM 705 O O . GLU A 1 88 ? 15.684 -7.038 -5.923 1.00 89.56 88 GLU A O 1
ATOM 710 N N . TYR A 1 89 ? 13.853 -8.164 -6.575 1.00 91.69 89 TYR A N 1
ATOM 711 C CA . TYR A 1 89 ? 12.892 -7.133 -6.221 1.00 91.69 89 TYR A CA 1
ATOM 712 C C . TYR A 1 89 ? 12.092 -7.558 -4.990 1.00 91.69 89 TYR A C 1
ATOM 714 O O . TYR A 1 89 ? 11.695 -8.714 -4.848 1.00 91.69 89 TYR A O 1
ATOM 722 N N . ALA A 1 90 ? 11.850 -6.605 -4.098 1.00 92.69 90 ALA A N 1
ATOM 723 C CA . ALA A 1 90 ? 10.913 -6.715 -2.991 1.00 92.69 90 ALA A CA 1
ATOM 724 C C . ALA A 1 90 ? 9.465 -6.484 -3.459 1.00 92.69 90 ALA A C 1
ATOM 726 O O . ALA A 1 90 ? 8.556 -7.140 -2.953 1.00 92.69 90 ALA A O 1
ATOM 727 N N . SER A 1 91 ? 9.259 -5.612 -4.456 1.00 92.56 91 SER A N 1
ATOM 728 C CA . SER A 1 91 ? 7.958 -5.366 -5.092 1.00 92.56 91 SER A CA 1
ATOM 729 C C . SER A 1 91 ? 8.088 -5.194 -6.603 1.00 92.56 91 SER A C 1
ATOM 731 O O . SER A 1 91 ? 9.095 -4.684 -7.093 1.00 92.56 91 SER A O 1
ATOM 733 N N . LEU A 1 92 ? 7.063 -5.637 -7.328 1.00 90.06 92 LEU A N 1
ATOM 734 C CA . LEU A 1 92 ? 6.893 -5.456 -8.767 1.00 90.06 92 LEU A CA 1
ATOM 735 C C . LEU A 1 92 ? 5.475 -4.926 -8.991 1.00 90.06 92 LEU A C 1
ATOM 737 O O . LEU A 1 92 ? 4.527 -5.714 -9.031 1.00 90.06 92 LEU A O 1
ATOM 741 N N . SER A 1 93 ? 5.319 -3.608 -9.104 1.00 88.06 93 SER A N 1
ATOM 742 C CA . SER A 1 93 ? 4.023 -2.975 -9.353 1.00 88.06 93 SER A CA 1
ATOM 743 C C . SER A 1 93 ? 3.912 -2.499 -10.803 1.00 88.06 93 SER A C 1
ATOM 745 O O . SER A 1 93 ? 4.873 -1.990 -11.375 1.00 88.06 93 SER A O 1
ATOM 747 N N . PRO A 1 94 ? 2.762 -2.674 -11.462 1.00 87.44 94 PRO A N 1
ATOM 748 C CA . PRO A 1 94 ? 2.518 -2.051 -12.753 1.00 87.44 94 PRO A CA 1
ATOM 749 C C . PRO A 1 94 ? 2.525 -0.519 -12.658 1.00 87.44 94 PRO A C 1
ATOM 751 O O . PRO A 1 94 ? 1.975 0.052 -11.719 1.00 87.44 94 PRO A O 1
ATOM 754 N N . ILE A 1 95 ? 3.073 0.141 -13.675 1.00 88.62 95 ILE A N 1
ATOM 755 C CA . ILE A 1 95 ? 3.011 1.591 -13.869 1.00 88.62 95 ILE A CA 1
ATOM 756 C C . ILE A 1 95 ? 2.570 1.896 -15.306 1.00 88.62 95 ILE A C 1
ATOM 758 O O . ILE A 1 95 ? 2.956 1.208 -16.254 1.00 88.62 95 ILE A O 1
ATOM 762 N N . SER A 1 96 ? 1.731 2.916 -15.466 1.00 88.62 96 SER A N 1
ATOM 763 C CA . SER A 1 96 ? 1.187 3.343 -16.756 1.00 88.62 96 SER A CA 1
ATOM 764 C C . SER A 1 96 ? 1.524 4.806 -17.003 1.00 88.62 96 SER A C 1
ATOM 766 O O . SER A 1 96 ? 1.390 5.631 -16.105 1.00 88.62 96 SER A O 1
ATOM 768 N N . PHE A 1 97 ? 1.915 5.112 -18.231 1.00 90.81 97 PHE A N 1
ATOM 769 C CA . PHE A 1 97 ? 2.172 6.452 -18.733 1.00 90.81 97 PHE A CA 1
ATOM 770 C C . PHE A 1 97 ? 1.131 6.761 -19.803 1.00 90.81 97 PHE A C 1
ATOM 772 O O . PHE A 1 97 ? 0.950 5.973 -20.734 1.00 90.81 97 PHE A O 1
ATOM 779 N N . PHE A 1 98 ? 0.439 7.884 -19.648 1.00 91.06 98 PHE A N 1
ATOM 780 C CA . PHE A 1 98 ? -0.577 8.362 -20.593 1.00 91.06 98 PHE A CA 1
ATOM 781 C C . PHE A 1 98 ? -0.067 9.510 -21.465 1.00 91.06 98 PHE A C 1
ATOM 783 O O . PHE A 1 98 ? -0.714 9.876 -22.440 1.00 91.06 98 PHE A O 1
ATOM 790 N N . ASP A 1 99 ? 1.110 10.037 -21.134 1.00 94.81 99 ASP A N 1
ATOM 791 C CA . ASP A 1 99 ? 1.798 11.054 -21.906 1.00 94.81 99 ASP A CA 1
ATOM 792 C C . ASP A 1 99 ? 3.285 10.706 -22.059 1.00 94.81 99 ASP A C 1
ATOM 794 O O . ASP A 1 99 ? 3.916 10.097 -21.185 1.00 94.81 99 ASP A O 1
ATOM 798 N N . TYR A 1 100 ? 3.834 11.111 -23.198 1.00 96.06 100 TYR A N 1
ATOM 799 C CA . TYR A 1 100 ? 5.251 11.042 -23.499 1.00 96.06 100 TYR A CA 1
ATOM 800 C C . TYR A 1 100 ? 6.069 11.844 -22.480 1.00 96.06 100 TYR A C 1
ATOM 802 O O . TYR A 1 100 ? 7.112 11.369 -22.023 1.00 96.06 100 TYR A O 1
ATOM 810 N N . GLU A 1 101 ? 5.584 13.025 -22.082 1.00 96.44 101 GLU A N 1
ATOM 811 C CA . GLU A 1 101 ? 6.298 13.896 -21.145 1.00 96.44 101 GLU A CA 1
ATOM 812 C C . GLU A 1 101 ? 6.414 13.276 -19.748 1.00 96.44 101 GLU A C 1
ATOM 814 O O . GLU A 1 101 ? 7.470 13.375 -19.116 1.00 96.44 101 GLU A O 1
ATOM 819 N N . ASP A 1 102 ? 5.394 12.547 -19.285 1.00 93.38 102 ASP A N 1
ATOM 820 C CA . ASP A 1 102 ? 5.441 11.823 -18.009 1.00 93.38 102 ASP A CA 1
ATOM 821 C C . ASP A 1 102 ? 6.502 10.717 -18.024 1.00 93.38 102 ASP A C 1
ATOM 823 O O . ASP A 1 102 ? 7.296 10.581 -17.081 1.00 93.38 102 ASP A O 1
ATOM 827 N N . LEU A 1 103 ? 6.562 9.945 -19.116 1.00 94.88 103 LEU A N 1
ATOM 828 C CA . LEU A 1 103 ? 7.600 8.934 -19.309 1.00 94.88 103 LEU A CA 1
ATOM 829 C C . LEU A 1 103 ? 8.988 9.580 -19.338 1.00 94.88 103 LEU A C 1
ATOM 831 O O . LEU A 1 103 ? 9.909 9.103 -18.669 1.00 94.88 103 LEU A O 1
ATOM 835 N N . LEU A 1 104 ? 9.146 10.668 -20.093 1.00 95.00 104 LEU A N 1
ATOM 836 C CA . LEU A 1 104 ? 10.406 11.390 -20.209 1.00 95.00 104 LEU A CA 1
ATOM 837 C C . LEU A 1 104 ? 10.861 11.944 -18.855 1.00 95.00 104 LEU A C 1
ATOM 839 O O . LEU A 1 104 ? 12.021 11.767 -18.474 1.00 95.00 104 LEU A O 1
ATOM 843 N N . LYS A 1 105 ? 9.955 12.570 -18.098 1.00 94.19 105 LYS A N 1
ATOM 844 C CA . LYS A 1 105 ? 10.211 13.074 -16.743 1.00 94.19 105 LYS A CA 1
ATOM 845 C C . LYS A 1 105 ? 10.672 11.949 -15.820 1.00 94.19 105 LYS A C 1
ATOM 847 O O . LYS A 1 105 ? 11.661 12.119 -15.102 1.00 94.19 105 LYS A O 1
ATOM 852 N N . LYS A 1 106 ? 10.008 10.788 -15.871 1.00 93.81 106 LYS A N 1
ATOM 853 C CA . LYS A 1 106 ? 10.381 9.610 -15.079 1.00 93.81 106 LYS A CA 1
ATOM 854 C C . LYS A 1 106 ? 11.765 9.084 -15.477 1.00 93.81 106 LYS A C 1
ATOM 856 O O . LYS A 1 106 ? 12.597 8.870 -14.602 1.00 93.81 106 LYS A O 1
ATOM 861 N N . LEU A 1 107 ? 12.059 8.944 -16.771 1.00 92.88 107 LEU A N 1
ATOM 862 C CA . LEU A 1 107 ? 13.365 8.475 -17.258 1.00 92.88 107 LEU A CA 1
ATOM 863 C C . LEU A 1 107 ? 14.509 9.441 -16.932 1.00 92.88 107 LEU A C 1
ATOM 865 O O . LEU A 1 107 ? 15.579 8.985 -16.539 1.00 92.88 107 LEU A O 1
ATOM 869 N N . LYS A 1 108 ? 14.283 10.759 -17.018 1.00 91.88 108 LYS A N 1
ATOM 870 C CA . LYS A 1 108 ? 15.262 11.779 -16.597 1.00 91.88 108 LYS A CA 1
ATOM 871 C C . LYS A 1 108 ? 15.629 11.649 -15.118 1.00 91.88 108 LYS A C 1
ATOM 873 O O . LYS A 1 108 ? 16.771 11.894 -14.747 1.00 91.88 108 LYS A O 1
ATOM 878 N N . ALA A 1 109 ? 14.698 11.226 -14.260 1.00 91.12 109 ALA A N 1
ATOM 879 C CA . ALA A 1 109 ? 15.004 10.981 -12.851 1.00 91.12 109 ALA A CA 1
ATOM 880 C C . ALA A 1 109 ? 15.950 9.779 -12.638 1.00 91.12 109 ALA A C 1
ATOM 882 O O . ALA A 1 109 ? 16.661 9.752 -11.631 1.00 91.12 109 ALA A O 1
ATOM 883 N N . TYR A 1 110 ? 15.987 8.831 -13.583 1.00 90.19 110 TYR A N 1
ATOM 884 C CA . TYR A 1 110 ? 16.871 7.658 -13.584 1.00 90.19 110 TYR A CA 1
ATOM 885 C C . TYR A 1 110 ? 18.198 7.868 -14.330 1.00 90.19 110 TYR A C 1
ATOM 887 O O . TYR A 1 110 ? 19.043 6.972 -14.322 1.00 90.19 110 TYR A O 1
ATOM 895 N N . GLU A 1 111 ? 18.415 9.017 -14.977 1.00 89.06 111 GLU A N 1
ATOM 896 C CA . GLU A 1 111 ? 19.709 9.319 -15.600 1.00 89.06 111 GLU A CA 1
ATOM 897 C C . GLU A 1 111 ? 20.813 9.396 -14.543 1.00 89.06 111 GLU A C 1
ATOM 899 O O . GLU A 1 111 ? 20.642 9.982 -13.468 1.00 89.06 111 GLU A O 1
ATOM 904 N N . GLN A 1 112 ? 21.967 8.798 -14.847 1.00 85.56 112 GLN A N 1
ATOM 905 C CA . GLN A 1 112 ? 23.108 8.851 -13.943 1.00 85.56 112 GLN A CA 1
ATOM 906 C C . GLN A 1 112 ? 23.764 10.223 -14.030 1.00 85.56 112 GLN A C 1
ATOM 908 O O . GLN A 1 112 ? 24.151 10.693 -15.102 1.00 85.56 112 GLN A O 1
ATOM 913 N N . ASN A 1 113 ? 23.992 10.837 -12.873 1.00 81.50 113 ASN A N 1
ATOM 914 C CA . ASN A 1 113 ? 24.874 11.988 -12.812 1.00 81.50 113 ASN A CA 1
ATOM 915 C C . ASN A 1 113 ? 26.310 11.496 -13.003 1.00 81.50 113 ASN A C 1
ATOM 917 O O . ASN A 1 113 ? 26.744 10.578 -12.303 1.00 81.50 113 ASN A O 1
ATOM 921 N N . SER A 1 114 ? 27.048 12.099 -13.940 1.00 70.94 114 SER A N 1
ATOM 922 C CA . SER A 1 114 ? 28.441 11.745 -14.215 1.00 70.94 114 SER A CA 1
ATOM 923 C C . SER A 1 114 ? 29.300 12.019 -12.978 1.00 70.94 114 SER A C 1
ATOM 925 O O . SER A 1 114 ? 29.779 13.138 -12.775 1.00 70.94 114 SER A O 1
ATOM 927 N N . VAL A 1 115 ? 29.491 11.016 -12.124 1.00 65.44 115 VAL A N 1
ATOM 928 C CA . VAL A 1 115 ? 30.406 11.134 -10.992 1.00 65.44 115 VAL A CA 1
ATOM 929 C C . VAL A 1 115 ? 31.808 10.871 -11.517 1.00 65.44 115 VAL A C 1
ATOM 931 O O . VAL A 1 115 ? 32.124 9.789 -12.011 1.00 65.44 115 VAL A O 1
ATOM 934 N N . LYS A 1 116 ? 32.664 11.892 -11.435 1.00 62.00 116 LYS A N 1
ATOM 935 C CA . LYS A 1 116 ? 34.082 11.771 -11.770 1.00 62.00 116 LYS A CA 1
ATOM 936 C C . LYS A 1 116 ? 34.710 10.714 -10.847 1.00 62.00 116 LYS A C 1
ATOM 938 O O . LYS A 1 116 ? 34.897 10.968 -9.666 1.00 62.00 116 LYS A O 1
ATOM 943 N N . LYS A 1 117 ? 35.007 9.535 -11.407 1.00 54.09 117 LYS A N 1
ATOM 944 C CA . LYS A 1 117 ? 35.937 8.501 -10.910 1.00 54.09 117 LYS A CA 1
ATOM 945 C C . LYS A 1 117 ? 35.916 8.265 -9.383 1.00 54.09 117 LYS A C 1
ATOM 947 O O . LYS A 1 117 ? 36.803 8.739 -8.680 1.00 54.09 117 LYS A O 1
ATOM 952 N N . LYS A 1 118 ? 35.007 7.426 -8.873 1.00 53.56 118 LYS A N 1
ATOM 953 C CA . LYS A 1 118 ? 35.239 6.716 -7.598 1.00 53.56 118 LYS A CA 1
ATOM 954 C C . LYS A 1 118 ? 35.291 5.208 -7.840 1.00 53.56 118 LYS A C 1
ATOM 956 O O . LYS A 1 118 ? 34.415 4.651 -8.484 1.00 53.56 118 LYS A O 1
ATOM 961 N N . LYS A 1 119 ? 36.356 4.576 -7.334 1.00 58.12 119 LYS A N 1
ATOM 962 C CA . LYS A 1 119 ? 36.675 3.137 -7.435 1.00 58.12 119 LYS A CA 1
ATOM 963 C C . LYS A 1 119 ? 35.766 2.227 -6.583 1.00 58.12 119 LYS A C 1
ATOM 965 O O . LYS A 1 119 ? 35.930 1.015 -6.640 1.00 58.12 119 LYS A O 1
ATOM 970 N N . LEU A 1 120 ? 34.839 2.778 -5.796 1.00 57.38 120 LEU A N 1
ATOM 971 C CA . LEU A 1 120 ? 33.954 2.007 -4.917 1.00 57.38 120 LEU A CA 1
ATOM 972 C C . LEU A 1 120 ? 32.607 1.736 -5.597 1.00 57.38 120 LEU A C 1
ATOM 974 O O . LEU A 1 120 ? 31.720 2.578 -5.521 1.00 57.38 120 LEU A O 1
ATOM 978 N N . GLY A 1 121 ? 32.469 0.558 -6.212 1.00 67.25 121 GLY A N 1
ATOM 979 C CA . GLY A 1 121 ? 31.184 -0.032 -6.613 1.00 67.25 121 GLY A CA 1
ATOM 980 C C . GLY A 1 121 ? 30.383 0.725 -7.683 1.00 67.25 121 GLY A C 1
ATOM 981 O O . GLY A 1 121 ? 30.478 1.936 -7.858 1.00 67.25 121 GLY A O 1
ATOM 982 N N . ILE A 1 122 ? 29.546 0.000 -8.426 1.00 72.19 122 ILE A N 1
ATOM 983 C CA . ILE A 1 122 ? 28.570 0.600 -9.348 1.00 72.19 122 ILE A CA 1
ATOM 984 C C . ILE A 1 122 ? 27.374 1.060 -8.500 1.00 72.19 122 ILE A C 1
ATOM 986 O O . ILE A 1 122 ? 26.346 0.392 -8.447 1.00 72.19 122 ILE A O 1
ATOM 990 N N . ALA A 1 123 ? 27.536 2.150 -7.749 1.00 83.06 123 ALA A N 1
ATOM 991 C CA . ALA A 1 123 ? 26.425 2.775 -7.037 1.00 83.06 123 ALA A CA 1
ATOM 992 C C . ALA A 1 123 ? 25.551 3.556 -8.030 1.00 83.06 123 ALA A C 1
ATOM 994 O O . ALA A 1 123 ? 26.071 4.274 -8.887 1.00 83.06 123 ALA A O 1
ATOM 995 N N . ASP A 1 124 ? 24.227 3.432 -7.919 1.00 85.69 124 ASP A N 1
ATOM 996 C CA . ASP A 1 124 ? 23.301 4.213 -8.737 1.00 85.69 124 ASP A CA 1
ATOM 997 C C . ASP A 1 124 ? 23.254 5.665 -8.229 1.00 85.69 124 ASP A C 1
ATOM 999 O O . ASP A 1 124 ? 22.793 5.952 -7.123 1.00 85.69 124 ASP A O 1
ATOM 1003 N N . THR A 1 125 ? 23.767 6.592 -9.040 1.00 87.62 125 THR A N 1
ATOM 1004 C CA . THR A 1 125 ? 23.853 8.029 -8.730 1.00 87.62 125 THR A CA 1
ATOM 1005 C C . THR A 1 125 ? 22.684 8.835 -9.297 1.00 87.62 125 THR A C 1
ATOM 1007 O O . THR A 1 125 ? 22.712 10.076 -9.254 1.00 87.62 125 THR A O 1
ATOM 1010 N N . SER A 1 126 ? 21.676 8.159 -9.855 1.00 88.81 126 SER A N 1
ATOM 1011 C CA . SER A 1 126 ? 20.483 8.801 -10.398 1.00 88.81 126 SER A CA 1
ATOM 1012 C C . SER A 1 126 ? 19.704 9.550 -9.325 1.00 88.81 126 SER A C 1
ATOM 1014 O O . SER A 1 126 ? 19.758 9.223 -8.138 1.00 88.81 126 SER A O 1
ATOM 1016 N N . ARG A 1 127 ? 18.955 10.582 -9.729 1.00 88.75 127 ARG A N 1
ATOM 1017 C CA . ARG A 1 127 ? 18.160 11.382 -8.784 1.00 88.75 127 ARG A CA 1
ATOM 1018 C C . ARG A 1 127 ? 17.135 10.520 -8.045 1.00 88.75 127 ARG A C 1
ATOM 1020 O O . ARG A 1 127 ? 16.901 10.757 -6.866 1.00 88.75 127 ARG A O 1
ATOM 1027 N N . ALA A 1 128 ? 16.556 9.537 -8.733 1.00 88.69 128 ALA A N 1
ATOM 1028 C CA . ALA A 1 128 ? 15.578 8.615 -8.172 1.00 88.69 128 ALA A CA 1
ATOM 1029 C C . ALA A 1 128 ? 16.175 7.694 -7.097 1.00 88.69 128 ALA A C 1
ATOM 1031 O O . ALA A 1 128 ? 15.508 7.425 -6.101 1.00 88.69 128 ALA A O 1
ATOM 1032 N N . ASN A 1 129 ? 17.424 7.234 -7.271 1.00 90.88 129 ASN A N 1
ATOM 1033 C CA . ASN A 1 129 ? 17.976 6.159 -6.442 1.00 90.88 129 ASN A CA 1
ATOM 1034 C C . ASN A 1 129 ? 19.130 6.556 -5.517 1.00 90.88 129 ASN A C 1
ATOM 1036 O O . ASN A 1 129 ? 19.439 5.810 -4.587 1.00 90.88 129 ASN A O 1
ATOM 1040 N N . ARG A 1 130 ? 19.742 7.729 -5.714 1.00 88.25 130 ARG A N 1
ATOM 1041 C CA . ARG A 1 130 ? 20.944 8.167 -4.985 1.00 88.25 130 ARG A CA 1
ATOM 1042 C C . ARG A 1 130 ? 20.818 8.040 -3.464 1.00 88.25 130 ARG A C 1
ATOM 1044 O O . ARG A 1 130 ? 21.779 7.639 -2.817 1.00 88.25 130 ARG A O 1
ATOM 1051 N N . HIS A 1 131 ? 19.660 8.365 -2.889 1.00 85.44 131 HIS A N 1
ATOM 1052 C CA . HIS A 1 131 ? 19.468 8.310 -1.437 1.00 85.44 131 HIS A CA 1
ATOM 1053 C C . HIS A 1 131 ? 19.563 6.878 -0.870 1.00 85.44 131 HIS A C 1
ATOM 1055 O O . HIS A 1 131 ? 20.112 6.696 0.211 1.00 85.44 131 HIS A O 1
ATOM 1061 N N . TYR A 1 132 ? 19.142 5.851 -1.617 1.00 86.38 132 TYR A N 1
ATOM 1062 C CA . TYR A 1 132 ? 19.156 4.449 -1.155 1.00 86.38 132 TYR A CA 1
ATOM 1063 C C . TYR A 1 132 ? 20.534 3.792 -1.194 1.00 86.38 132 TYR A C 1
ATOM 1065 O O . TYR A 1 132 ? 20.712 2.724 -0.623 1.00 86.38 132 TYR A O 1
ATOM 1073 N N . TYR A 1 133 ? 21.494 4.404 -1.887 1.00 83.06 133 TYR A N 1
ATOM 1074 C CA . TYR A 1 133 ? 22.879 3.931 -1.943 1.00 83.06 133 TYR A CA 1
ATOM 1075 C C . TYR A 1 133 ? 23.822 4.748 -1.049 1.00 83.06 133 TYR A C 1
ATOM 1077 O O . TYR A 1 133 ? 24.981 4.376 -0.889 1.00 83.06 133 TYR A O 1
ATOM 1085 N N . MET A 1 134 ? 23.355 5.873 -0.495 1.00 76.50 134 MET A N 1
ATOM 1086 C CA . MET A 1 134 ? 24.141 6.720 0.411 1.00 76.50 134 MET A CA 1
ATOM 1087 C C . MET A 1 134 ? 23.922 6.384 1.887 1.00 76.50 134 MET A C 1
ATOM 1089 O O . MET A 1 134 ? 24.781 6.691 2.710 1.00 76.50 134 MET A O 1
ATOM 1093 N N . THR A 1 135 ? 22.800 5.756 2.223 1.00 72.00 135 THR A N 1
ATOM 1094 C CA . THR A 1 135 ? 22.406 5.462 3.604 1.00 72.00 135 THR A CA 1
ATOM 1095 C C . THR A 1 135 ? 22.915 4.087 4.033 1.00 72.00 135 THR A C 1
ATOM 1097 O O . THR A 1 135 ? 22.117 3.206 4.293 1.00 72.00 135 THR A O 1
ATOM 1100 N N . SER A 1 136 ? 24.231 3.876 4.114 1.00 64.56 136 SER A N 1
ATOM 1101 C CA . SER A 1 136 ? 24.784 2.583 4.549 1.00 64.56 136 SER A CA 1
ATOM 1102 C C . SER A 1 136 ? 24.373 2.251 5.995 1.00 64.56 136 SER A C 1
ATOM 1104 O O . SER A 1 136 ? 24.850 2.906 6.922 1.00 64.56 136 SER A O 1
ATOM 1106 N N . GLY A 1 137 ? 23.513 1.244 6.212 1.00 71.94 137 GLY A N 1
ATOM 1107 C CA . GLY A 1 137 ? 23.109 0.800 7.558 1.00 71.94 137 GLY A CA 1
ATOM 1108 C C . GLY A 1 137 ? 21.922 -0.178 7.604 1.00 71.94 137 GLY A C 1
ATOM 1109 O O . GLY A 1 137 ? 21.311 -0.489 6.585 1.00 71.94 137 GLY A O 1
ATOM 1110 N N . GLN A 1 138 ? 21.563 -0.662 8.804 1.00 63.53 138 GLN A N 1
ATOM 1111 C CA . GLN A 1 138 ? 20.392 -1.543 9.015 1.00 63.53 138 GLN A CA 1
ATOM 1112 C C . GLN A 1 138 ? 19.066 -0.916 8.537 1.00 63.53 138 GLN A C 1
ATOM 1114 O O . GLN A 1 138 ? 18.141 -1.639 8.145 1.00 63.53 138 GLN A O 1
ATOM 1119 N N . ASP A 1 139 ? 19.003 0.417 8.504 1.00 66.25 139 ASP A N 1
ATOM 1120 C CA . ASP A 1 139 ? 17.847 1.192 8.053 1.00 66.25 139 ASP A CA 1
ATOM 1121 C C . ASP A 1 139 ? 17.516 0.993 6.562 1.00 66.25 139 ASP A C 1
ATOM 1123 O O . ASP A 1 139 ? 16.349 1.128 6.181 1.00 66.25 139 ASP A O 1
ATOM 1127 N N . GLU A 1 140 ? 18.481 0.574 5.724 1.00 66.38 140 GLU A N 1
ATOM 1128 C CA . GLU A 1 140 ? 18.246 0.291 4.295 1.00 66.38 140 GLU A CA 1
ATOM 1129 C C . GLU A 1 140 ? 17.166 -0.777 4.093 1.00 66.38 140 GLU A C 1
ATOM 1131 O O . GLU A 1 140 ? 16.303 -0.655 3.218 1.00 66.38 140 GLU A O 1
ATOM 1136 N N . SER A 1 141 ? 17.186 -1.818 4.934 1.00 75.00 141 SER A N 1
ATOM 1137 C CA . SER A 1 141 ? 16.256 -2.945 4.816 1.00 75.00 141 SER A CA 1
ATOM 1138 C C . SER A 1 141 ? 14.815 -2.542 5.131 1.00 75.00 141 SER A C 1
ATOM 1140 O O . SER A 1 141 ? 13.873 -3.032 4.501 1.00 75.00 141 SER A O 1
ATOM 1142 N N . ASN A 1 142 ? 14.637 -1.611 6.073 1.00 86.88 142 ASN A N 1
ATOM 1143 C CA . ASN A 1 142 ? 13.323 -1.118 6.453 1.00 86.88 142 ASN A CA 1
ATOM 1144 C C . ASN A 1 142 ? 12.774 -0.194 5.372 1.00 86.88 142 ASN A C 1
ATOM 1146 O O . ASN A 1 142 ? 11.639 -0.381 4.940 1.00 86.88 142 ASN A O 1
ATOM 1150 N N . LEU A 1 143 ? 13.577 0.745 4.865 1.00 85.12 143 LEU A N 1
ATOM 1151 C CA . LEU A 1 143 ? 13.115 1.688 3.849 1.00 85.12 143 LEU A CA 1
ATOM 1152 C C . LEU A 1 143 ? 12.644 0.973 2.574 1.00 85.12 143 LEU A C 1
ATOM 1154 O O . LEU A 1 143 ? 11.558 1.271 2.070 1.00 85.12 143 LEU A O 1
ATOM 1158 N N . GLY A 1 144 ? 13.400 -0.010 2.078 1.00 91.19 144 GLY A N 1
ATOM 1159 C CA . GLY A 1 144 ? 12.985 -0.766 0.898 1.00 91.19 144 GLY A CA 1
ATOM 1160 C C . GLY A 1 144 ? 11.762 -1.646 1.122 1.00 91.19 144 GLY A C 1
ATOM 1161 O O . GLY A 1 144 ? 10.883 -1.695 0.259 1.00 91.19 144 GLY A O 1
ATOM 1162 N N . LYS A 1 145 ? 11.637 -2.265 2.302 1.00 92.50 145 LYS A N 1
ATOM 1163 C CA . LYS A 1 145 ? 10.431 -3.010 2.691 1.00 92.50 145 LYS A CA 1
ATOM 1164 C C . LYS A 1 145 ? 9.190 -2.115 2.703 1.00 92.50 145 LYS A C 1
ATOM 1166 O O . LYS A 1 145 ? 8.151 -2.509 2.184 1.00 92.50 145 LYS A O 1
ATOM 1171 N N . MET A 1 146 ? 9.308 -0.913 3.253 1.00 91.69 146 MET A N 1
ATOM 1172 C CA . MET A 1 146 ? 8.218 0.059 3.349 1.00 91.69 146 MET A CA 1
ATOM 1173 C C . MET A 1 146 ? 7.753 0.538 1.974 1.00 91.69 146 MET A C 1
ATOM 1175 O O . MET A 1 146 ? 6.558 0.541 1.679 1.00 91.69 146 MET A O 1
ATOM 1179 N N . ARG A 1 147 ? 8.706 0.864 1.090 1.00 93.25 147 ARG A N 1
ATOM 1180 C CA . ARG A 1 147 ? 8.405 1.219 -0.303 1.00 93.25 147 ARG A CA 1
ATOM 1181 C C . ARG A 1 147 ? 7.729 0.070 -1.042 1.00 93.25 147 ARG A C 1
ATOM 1183 O O . ARG A 1 147 ? 6.771 0.283 -1.781 1.00 93.25 147 ARG A O 1
ATOM 1190 N N . ALA A 1 148 ? 8.227 -1.149 -0.840 1.00 95.12 148 ALA A N 1
ATOM 1191 C CA . ALA A 1 148 ? 7.635 -2.340 -1.423 1.00 95.12 148 ALA A CA 1
ATOM 1192 C C . ALA A 1 148 ? 6.188 -2.534 -0.950 1.00 95.12 148 ALA A C 1
ATOM 1194 O O . ALA A 1 148 ? 5.329 -2.842 -1.770 1.00 95.12 148 ALA A O 1
ATOM 1195 N N . GLU A 1 149 ? 5.906 -2.298 0.333 1.00 95.31 149 GLU A N 1
ATOM 1196 C CA . GLU A 1 149 ? 4.570 -2.442 0.915 1.00 95.31 149 GLU A CA 1
ATOM 1197 C C . GLU A 1 149 ? 3.564 -1.394 0.418 1.00 95.31 149 GLU A C 1
ATOM 1199 O O . GLU A 1 149 ? 2.397 -1.717 0.181 1.00 95.31 149 GLU A O 1
ATOM 1204 N N . TYR A 1 150 ? 4.020 -0.166 0.169 1.00 95.25 150 TYR A N 1
ATOM 1205 C CA . TYR A 1 150 ? 3.220 0.849 -0.517 1.00 95.25 150 TYR A CA 1
ATOM 1206 C C . TYR A 1 150 ? 2.801 0.374 -1.913 1.00 95.25 150 TYR A C 1
ATOM 1208 O O . TYR A 1 150 ? 1.616 0.355 -2.252 1.00 95.25 150 TYR A O 1
ATOM 1216 N N . GLU A 1 151 ? 3.760 -0.109 -2.703 1.00 94.50 151 GLU A N 1
ATOM 1217 C CA . GLU A 1 151 ? 3.487 -0.620 -4.047 1.00 94.50 151 GLU A CA 1
ATOM 1218 C C . GLU A 1 151 ? 2.663 -1.921 -4.033 1.00 94.50 151 GLU A C 1
ATOM 1220 O O . GLU A 1 151 ? 1.845 -2.148 -4.926 1.00 94.50 151 GLU A O 1
ATOM 1225 N N . HIS A 1 152 ? 2.804 -2.762 -3.002 1.00 94.12 152 HIS A N 1
ATOM 1226 C CA . HIS A 1 152 ? 1.918 -3.906 -2.778 1.00 94.12 152 HIS A CA 1
ATOM 1227 C C . HIS A 1 152 ? 0.480 -3.468 -2.534 1.00 94.12 152 HIS A C 1
ATOM 1229 O O . HIS A 1 152 ? -0.429 -4.064 -3.108 1.00 94.12 152 HIS A O 1
ATOM 1235 N N . SER A 1 153 ? 0.273 -2.431 -1.722 1.00 94.81 153 SER A N 1
ATOM 1236 C CA . SER A 1 153 ? -1.057 -1.896 -1.418 1.00 94.81 153 SER A CA 1
ATOM 1237 C C . SER A 1 153 ? -1.733 -1.343 -2.674 1.00 94.81 153 SER A C 1
ATOM 1239 O O . SER A 1 153 ? -2.877 -1.703 -2.957 1.00 94.81 153 SER A O 1
ATOM 1241 N N . ARG A 1 154 ? -0.995 -0.588 -3.503 1.00 92.12 154 ARG A N 1
ATOM 1242 C CA . ARG A 1 154 ? -1.464 -0.121 -4.822 1.00 92.12 154 ARG A CA 1
ATOM 1243 C C . ARG A 1 154 ? -1.819 -1.271 -5.757 1.00 92.12 154 ARG A C 1
ATOM 1245 O O . ARG A 1 154 ? -2.903 -1.290 -6.338 1.00 92.12 154 ARG A O 1
ATOM 1252 N N . LEU A 1 155 ? -0.929 -2.258 -5.884 1.00 89.19 155 LEU A N 1
ATOM 1253 C CA . LEU A 1 155 ? -1.181 -3.436 -6.714 1.00 89.19 155 LEU A CA 1
ATOM 1254 C C . LEU A 1 155 ? -2.421 -4.194 -6.230 1.00 89.19 155 LEU A C 1
ATOM 1256 O O . LEU A 1 155 ? -3.278 -4.550 -7.031 1.00 89.19 155 LEU A O 1
ATOM 1260 N N . PHE A 1 156 ? -2.537 -4.426 -4.926 1.00 90.69 156 PHE A N 1
ATOM 1261 C CA . PHE A 1 156 ? -3.673 -5.111 -4.325 1.00 90.69 156 PHE A CA 1
ATOM 1262 C C . PHE A 1 156 ? -4.993 -4.384 -4.598 1.00 90.69 156 PHE A C 1
ATOM 1264 O O . PHE A 1 156 ? -5.953 -5.004 -5.052 1.00 90.69 156 PHE A O 1
ATOM 1271 N N . PHE A 1 157 ? -5.017 -3.066 -4.406 1.00 90.62 157 PHE A N 1
ATOM 1272 C CA . PHE A 1 157 ? -6.161 -2.219 -4.724 1.00 90.62 157 PHE A CA 1
ATOM 1273 C C . PHE A 1 157 ? -6.554 -2.304 -6.208 1.00 90.62 157 PHE A C 1
ATOM 1275 O O . PHE A 1 157 ? -7.712 -2.581 -6.525 1.00 90.62 157 PHE A O 1
ATOM 1282 N N . ALA A 1 158 ? -5.589 -2.161 -7.122 1.00 85.12 158 ALA A N 1
ATOM 1283 C CA . ALA A 1 158 ? -5.830 -2.255 -8.562 1.00 85.12 158 ALA A CA 1
ATOM 1284 C C . ALA A 1 158 ? -6.377 -3.633 -8.976 1.00 85.12 158 ALA A C 1
ATOM 1286 O O . ALA A 1 158 ? -7.264 -3.736 -9.826 1.00 85.12 158 ALA A O 1
ATOM 1287 N N . LEU A 1 159 ? -5.877 -4.704 -8.352 1.00 84.38 159 LEU A N 1
ATOM 1288 C CA . LEU A 1 159 ? -6.352 -6.065 -8.586 1.00 84.38 159 LEU A CA 1
ATOM 1289 C C . LEU A 1 159 ? -7.805 -6.249 -8.125 1.00 84.38 159 LEU A C 1
ATOM 1291 O O . LEU A 1 159 ? -8.588 -6.870 -8.842 1.00 84.38 159 LEU A O 1
ATOM 1295 N N . LEU A 1 160 ? -8.195 -5.676 -6.986 1.00 85.44 160 LEU A N 1
ATOM 1296 C CA . LEU A 1 160 ? -9.577 -5.736 -6.503 1.00 85.44 160 LEU A CA 1
ATOM 1297 C C . LEU A 1 160 ? -10.550 -4.935 -7.376 1.00 85.44 160 LEU A C 1
ATOM 1299 O O . LEU A 1 160 ? -11.641 -5.423 -7.676 1.00 85.44 160 LEU A O 1
ATOM 1303 N N . GLN A 1 161 ? -10.147 -3.750 -7.847 1.00 82.81 161 GLN A N 1
ATOM 1304 C CA . GLN A 1 161 ? -10.965 -2.941 -8.761 1.00 82.81 161 GLN A CA 1
ATOM 1305 C C . GLN A 1 161 ? -11.178 -3.597 -10.131 1.00 82.81 161 GLN A C 1
ATOM 1307 O O . GLN A 1 161 ? -12.135 -3.284 -10.835 1.00 82.81 161 GLN A O 1
ATOM 1312 N N . SER A 1 162 ? -10.301 -4.522 -10.523 1.00 70.25 162 SER A N 1
ATOM 1313 C CA . SER A 1 162 ? -10.331 -5.142 -11.849 1.00 70.25 162 SER A CA 1
ATOM 1314 C C . SER A 1 162 ? -11.422 -6.199 -12.058 1.00 70.25 162 SER A C 1
ATOM 1316 O O . SER A 1 162 ? -11.501 -6.808 -13.128 1.00 70.25 162 SER A O 1
ATOM 1318 N N . THR A 1 163 ? -12.278 -6.425 -11.064 1.00 62.25 163 THR A N 1
ATOM 1319 C CA . THR A 1 163 ? -13.332 -7.435 -11.126 1.00 62.25 163 THR A CA 1
ATOM 1320 C C . THR A 1 163 ? -14.502 -6.963 -12.019 1.00 62.25 163 THR A C 1
ATOM 1322 O O . THR A 1 163 ? -15.272 -6.065 -11.704 1.00 62.25 163 THR A O 1
ATOM 1325 N N . GLU A 1 164 ? -14.579 -7.580 -13.202 1.00 52.31 164 GLU A N 1
ATOM 1326 C CA . GLU A 1 164 ? -15.723 -7.713 -14.130 1.00 52.31 164 GLU A CA 1
ATOM 1327 C C . GLU A 1 164 ? -16.024 -6.633 -15.192 1.00 52.31 164 GLU A C 1
ATOM 1329 O O . GLU A 1 164 ? -16.280 -7.031 -16.325 1.00 52.31 164 GLU A O 1
ATOM 1334 N N . SER A 1 165 ? -15.932 -5.318 -14.946 1.00 51.44 165 SER A N 1
ATOM 1335 C CA . SER A 1 165 ? -16.334 -4.313 -15.978 1.00 51.44 165 SER A CA 1
ATOM 1336 C C . SER A 1 165 ? -15.238 -3.335 -16.433 1.00 51.44 165 SER A C 1
ATOM 1338 O O . SER A 1 165 ? -15.280 -2.844 -17.559 1.00 51.44 165 SER A O 1
ATOM 1340 N N . ASN A 1 166 ? -14.198 -3.111 -15.621 1.00 51.72 166 ASN A N 1
ATOM 1341 C CA . ASN A 1 166 ? -13.139 -2.120 -15.883 1.00 51.72 166 ASN A CA 1
ATOM 1342 C C . ASN A 1 166 ? -11.762 -2.737 -16.176 1.00 51.72 166 ASN A C 1
ATOM 1344 O O . ASN A 1 166 ? -10.716 -2.134 -15.939 1.00 51.72 166 ASN A O 1
ATOM 1348 N N . LEU A 1 167 ? -11.734 -3.911 -16.818 1.00 52.22 167 LEU A N 1
ATOM 1349 C CA . LEU A 1 167 ? -10.499 -4.481 -17.390 1.00 52.22 167 LEU A CA 1
ATOM 1350 C C . LEU A 1 167 ? -9.835 -3.526 -18.411 1.00 52.22 167 LEU A C 1
ATOM 1352 O O . LEU A 1 167 ? -8.642 -3.652 -18.690 1.00 52.22 167 LEU A O 1
ATOM 1356 N N . GLN A 1 168 ? -10.624 -2.553 -18.897 1.00 51.47 168 GLN A N 1
ATOM 1357 C CA . GLN A 1 168 ? -10.312 -1.265 -19.539 1.00 51.47 168 GLN A CA 1
ATOM 1358 C C . GLN A 1 168 ? -9.168 -0.435 -18.923 1.00 51.47 168 GLN A C 1
ATOM 1360 O O . GLN A 1 168 ? -8.401 0.249 -19.610 1.00 51.47 168 GLN A O 1
ATOM 1365 N N . GLN A 1 169 ? -9.030 -0.515 -17.605 1.00 49.47 169 GLN A N 1
ATOM 1366 C CA . GLN A 1 169 ? -8.160 0.362 -16.824 1.00 49.47 169 GLN A CA 1
ATOM 1367 C C . GLN A 1 169 ? -6.919 -0.350 -16.297 1.00 49.47 169 GLN A C 1
ATOM 1369 O O . GLN A 1 169 ? -5.897 0.302 -16.072 1.00 49.47 169 GLN A O 1
ATOM 1374 N N . LEU A 1 170 ? -6.958 -1.683 -16.226 1.00 53.38 170 LEU A N 1
ATOM 1375 C CA . LEU A 1 170 ? -5.773 -2.490 -15.987 1.00 53.38 170 LEU A CA 1
ATOM 1376 C C . LEU A 1 170 ? -4.664 -2.110 -16.994 1.00 53.38 170 LEU A C 1
ATOM 1378 O O . LEU A 1 170 ? -4.957 -2.012 -18.191 1.00 53.38 170 LEU A O 1
ATOM 1382 N N . PRO A 1 171 ? -3.419 -1.896 -16.531 1.00 49.47 171 PRO A N 1
ATOM 1383 C CA . PRO A 1 171 ? -2.249 -1.690 -17.379 1.00 49.47 171 PRO A CA 1
ATOM 1384 C C . PRO A 1 171 ? -2.239 -2.640 -18.570 1.00 49.47 171 PRO A C 1
ATOM 1386 O O . PRO A 1 171 ? -2.569 -3.815 -18.439 1.00 49.47 171 PRO A O 1
ATOM 1389 N N . GLY A 1 172 ? -1.846 -2.173 -19.748 1.00 46.06 172 GLY A N 1
ATOM 1390 C CA . GLY A 1 172 ? -1.642 -2.988 -20.946 1.00 46.06 172 GLY A CA 1
ATOM 1391 C C . GLY A 1 172 ? -0.741 -4.205 -20.720 1.00 46.06 172 GLY A C 1
ATOM 1392 O O . GLY A 1 172 ? -0.773 -5.112 -21.546 1.00 46.06 172 GLY A O 1
ATOM 1393 N N . PHE A 1 173 ? -0.059 -4.319 -19.563 1.00 45.78 173 PHE A N 1
ATOM 1394 C CA . PHE A 1 173 ? 0.441 -5.584 -18.977 1.00 45.78 173 PHE A CA 1
ATOM 1395 C C . PHE A 1 173 ? -0.500 -6.763 -19.107 1.00 45.78 173 PHE A C 1
ATOM 1397 O O . PHE A 1 173 ? -0.065 -7.895 -19.319 1.00 45.78 173 PHE A O 1
ATOM 1404 N N . PHE A 1 174 ? -1.790 -6.474 -19.039 1.00 47.53 174 PHE A N 1
ATOM 1405 C CA . PHE A 1 174 ? -2.880 -7.427 -19.089 1.00 47.53 174 PHE A CA 1
ATOM 1406 C C . PHE A 1 174 ? -3.447 -7.641 -20.495 1.00 47.53 174 PHE A C 1
ATOM 1408 O O . PHE A 1 174 ? -4.368 -8.438 -20.663 1.00 47.53 174 PHE A O 1
ATOM 1415 N N . ARG A 1 175 ? -2.912 -6.949 -21.507 1.00 45.25 175 ARG A N 1
ATOM 1416 C CA . ARG A 1 175 ? -3.398 -6.961 -22.888 1.00 45.25 175 ARG A CA 1
ATOM 1417 C C . ARG A 1 175 ? -2.253 -7.224 -23.850 1.00 45.25 175 ARG A C 1
ATOM 1419 O O . ARG A 1 175 ? -1.540 -6.313 -24.264 1.00 45.25 175 ARG A O 1
ATOM 1426 N N . LYS A 1 176 ? -2.110 -8.470 -24.297 1.00 42.53 176 LYS A N 1
ATOM 1427 C CA . LYS A 1 176 ? -1.454 -8.674 -25.590 1.00 42.53 176 LYS A CA 1
ATOM 1428 C C . LYS A 1 176 ? -2.462 -8.331 -26.693 1.00 42.53 176 LYS A C 1
ATOM 1430 O O . LYS A 1 176 ? -3.576 -8.847 -26.649 1.00 42.53 176 LYS A O 1
ATOM 1435 N N . PRO A 1 177 ? -2.090 -7.535 -27.706 1.00 43.03 177 PRO A N 1
ATOM 1436 C CA . PRO A 1 177 ? -2.796 -7.578 -28.969 1.00 43.03 177 PRO A CA 1
ATOM 1437 C C . PRO A 1 177 ? -2.469 -8.947 -29.582 1.00 43.03 177 PRO A C 1
ATOM 1439 O O . PRO A 1 177 ? -1.308 -9.250 -29.840 1.00 43.03 177 PRO A O 1
ATOM 1442 N N . ASN A 1 178 ? -3.479 -9.804 -29.725 1.00 44.19 178 ASN A N 1
ATOM 1443 C CA . ASN A 1 178 ? -3.449 -11.077 -30.466 1.00 44.19 178 ASN A CA 1
ATOM 1444 C C . ASN A 1 178 ? -2.812 -12.319 -29.815 1.00 44.19 178 ASN A C 1
ATOM 1446 O O . ASN A 1 178 ? -2.763 -13.358 -30.469 1.00 44.19 178 ASN A O 1
ATOM 1450 N N . ALA A 1 179 ? -2.390 -12.297 -28.548 1.00 42.31 179 ALA A N 1
ATOM 1451 C CA . ALA A 1 179 ? -2.151 -13.558 -27.839 1.00 42.31 179 ALA A CA 1
ATOM 1452 C C . ALA A 1 179 ? -3.353 -13.887 -26.971 1.00 42.31 179 ALA A C 1
ATOM 1454 O O . ALA A 1 179 ? -3.832 -13.018 -26.245 1.00 42.31 179 ALA A O 1
ATOM 1455 N N . ASP A 1 180 ? -3.782 -15.142 -27.052 1.00 39.56 180 ASP A N 1
ATOM 1456 C CA . ASP A 1 180 ? -4.827 -15.769 -26.253 1.00 39.56 180 ASP A CA 1
ATOM 1457 C C . ASP A 1 180 ? -4.869 -15.198 -24.824 1.00 39.56 180 ASP A C 1
ATOM 1459 O O . ASP A 1 180 ? -4.063 -15.540 -23.950 1.00 39.56 180 ASP A O 1
ATOM 1463 N N . MET A 1 181 ? -5.785 -14.245 -24.622 1.00 38.31 181 MET A N 1
ATOM 1464 C CA . MET A 1 181 ? -5.933 -13.454 -23.399 1.00 38.31 181 MET A CA 1
ATOM 1465 C C . MET A 1 181 ? -6.125 -14.354 -22.177 1.00 38.31 181 MET A C 1
ATOM 1467 O O . MET A 1 181 ? -5.773 -13.971 -21.066 1.00 38.31 181 MET A O 1
ATOM 1471 N N . VAL A 1 182 ? -6.631 -15.571 -22.383 1.00 37.97 182 VAL A N 1
ATOM 1472 C CA . VAL A 1 182 ? -6.823 -16.600 -21.359 1.00 37.97 182 VAL A CA 1
ATOM 1473 C C . VAL A 1 182 ? -5.485 -17.078 -20.784 1.00 37.97 182 VAL A C 1
ATOM 1475 O O . VAL A 1 182 ? -5.370 -17.281 -19.576 1.00 37.97 182 VAL A O 1
ATOM 1478 N N . ARG A 1 183 ? -4.441 -17.187 -21.613 1.00 36.59 183 ARG A N 1
ATOM 1479 C CA . ARG A 1 183 ? -3.150 -17.766 -21.217 1.00 36.59 183 ARG A CA 1
ATOM 1480 C C . ARG A 1 183 ? -2.269 -16.784 -20.442 1.00 36.59 183 ARG A C 1
ATOM 1482 O O . ARG A 1 183 ? -1.644 -17.164 -19.461 1.00 36.59 183 ARG A O 1
ATOM 1489 N N . LEU A 1 184 ? -2.281 -15.501 -20.809 1.00 37.84 184 LEU A N 1
ATOM 1490 C CA . LEU A 1 184 ? -1.552 -14.451 -20.077 1.00 37.84 184 LEU A CA 1
ATOM 1491 C C . LEU A 1 184 ? -2.288 -13.969 -18.821 1.00 37.84 184 LEU A C 1
ATOM 1493 O O . LEU A 1 184 ? -1.627 -13.645 -17.831 1.00 37.84 184 LEU A O 1
ATOM 1497 N N . ARG A 1 185 ? -3.635 -14.018 -18.821 1.00 45.06 185 ARG A N 1
ATOM 1498 C CA . ARG A 1 185 ? -4.438 -13.987 -17.587 1.00 45.06 185 ARG A CA 1
ATOM 1499 C C . ARG A 1 185 ? -3.908 -15.056 -16.622 1.00 45.06 185 ARG A C 1
ATOM 1501 O O . ARG A 1 185 ? -3.477 -14.710 -15.528 1.00 45.06 185 ARG A O 1
ATOM 1508 N N . ALA A 1 186 ? -3.820 -16.311 -17.063 1.00 41.34 186 ALA A N 1
ATOM 1509 C CA . ALA A 1 186 ? -3.379 -17.432 -16.229 1.00 41.34 186 ALA A CA 1
ATOM 1510 C C . ALA A 1 186 ? -1.917 -17.355 -15.726 1.00 41.34 186 ALA A C 1
ATOM 1512 O O . ALA A 1 186 ? -1.596 -17.976 -14.716 1.00 41.34 186 ALA A O 1
ATOM 1513 N N . GLU A 1 187 ? -1.021 -16.618 -16.396 1.00 46.44 187 GLU A N 1
ATOM 1514 C CA . GLU A 1 187 ? 0.425 -16.706 -16.122 1.00 46.44 187 GLU A CA 1
ATOM 1515 C C . GLU A 1 187 ? 1.039 -15.520 -15.351 1.00 46.44 187 GLU A C 1
ATOM 1517 O O . GLU A 1 187 ? 2.037 -15.723 -14.648 1.00 46.44 187 GLU A O 1
ATOM 1522 N N . ALA A 1 188 ? 0.493 -14.298 -15.454 1.00 49.16 188 ALA A N 1
ATOM 1523 C CA . ALA A 1 188 ? 1.133 -13.107 -14.874 1.00 49.16 188 ALA A CA 1
ATOM 1524 C C . ALA A 1 188 ? 0.442 -12.581 -13.606 1.00 49.16 188 ALA A C 1
ATOM 1526 O O . ALA A 1 188 ? 1.096 -12.544 -12.562 1.00 49.16 188 ALA A O 1
ATOM 1527 N N . TYR A 1 189 ? -0.845 -12.197 -13.674 1.00 53.09 189 TYR A N 1
ATOM 1528 C CA . TYR A 1 189 ? -1.593 -11.731 -12.494 1.00 53.09 189 TYR A CA 1
ATOM 1529 C C . TYR A 1 189 ? -3.133 -11.871 -12.556 1.00 53.09 189 TYR A C 1
ATOM 1531 O O . TYR A 1 189 ? -3.817 -11.069 -11.919 1.00 53.09 189 TYR A O 1
ATOM 1539 N N . ALA A 1 190 ? -3.735 -12.827 -13.288 1.00 54.75 190 ALA A N 1
ATOM 1540 C CA . ALA A 1 190 ? -5.185 -13.001 -13.133 1.00 54.75 190 ALA A CA 1
ATOM 1541 C C . ALA A 1 190 ? -5.502 -13.455 -11.713 1.00 54.75 190 ALA A C 1
ATOM 1543 O O . ALA A 1 190 ? -5.128 -14.539 -11.263 1.00 54.75 190 ALA A O 1
ATOM 1544 N N . VAL A 1 191 ? -6.235 -12.596 -11.026 1.00 59.97 191 VAL A N 1
ATOM 1545 C CA . VAL A 1 191 ? -6.908 -12.941 -9.795 1.00 59.97 191 VAL A CA 1
ATOM 1546 C C . VAL A 1 191 ? -8.035 -13.879 -10.187 1.00 59.97 191 VAL A C 1
ATOM 1548 O O . VAL A 1 191 ? -9.057 -13.453 -10.720 1.00 59.97 191 VAL A O 1
ATOM 1551 N N . HIS A 1 192 ? -7.849 -15.175 -9.966 1.00 65.31 192 HIS A N 1
ATOM 1552 C CA . HIS A 1 192 ? -8.977 -16.091 -10.038 1.00 65.31 192 HIS A CA 1
ATOM 1553 C C . HIS A 1 192 ? -10.049 -15.601 -9.053 1.00 65.31 192 HIS A C 1
ATOM 1555 O O . HIS A 1 192 ? -9.714 -15.212 -7.931 1.00 65.31 192 HIS A O 1
ATOM 1561 N N . SER A 1 193 ? -11.325 -15.633 -9.442 1.00 68.38 193 SER A N 1
ATOM 1562 C CA . SER A 1 193 ? -12.455 -15.270 -8.565 1.00 68.38 193 SER A CA 1
ATOM 1563 C C . SER A 1 193 ? -12.463 -16.082 -7.262 1.00 68.38 193 SER A C 1
ATOM 1565 O O . SER A 1 193 ? -12.945 -15.632 -6.226 1.00 68.38 193 SER A O 1
ATOM 1567 N N . HIS A 1 194 ? -11.859 -17.271 -7.293 1.00 69.19 194 HIS A N 1
ATOM 1568 C CA . HIS A 1 194 ? -11.663 -18.141 -6.137 1.00 69.19 194 HIS A CA 1
ATOM 1569 C C . HIS A 1 194 ? -10.327 -17.943 -5.409 1.00 69.19 194 HIS A C 1
ATOM 1571 O O . HIS A 1 194 ? -10.091 -18.605 -4.400 1.00 69.19 194 HIS A O 1
ATOM 1577 N N . SER A 1 195 ? -9.449 -17.047 -5.855 1.00 78.94 195 SER A N 1
ATOM 1578 C CA . SER A 1 195 ? -8.193 -16.773 -5.150 1.00 78.94 195 SER A CA 1
ATOM 1579 C C . SER A 1 195 ? -8.456 -16.161 -3.770 1.00 78.94 195 SER A C 1
ATOM 1581 O O . SER A 1 195 ? -9.493 -15.537 -3.530 1.00 78.94 195 SER A O 1
ATOM 1583 N N . ALA A 1 196 ? -7.493 -16.322 -2.862 1.00 83.81 196 ALA A N 1
ATOM 1584 C CA . ALA A 1 196 ? -7.523 -15.663 -1.558 1.00 83.81 196 ALA A CA 1
ATOM 1585 C C . ALA A 1 196 ? -7.626 -14.134 -1.694 1.00 83.81 196 ALA A C 1
ATOM 1587 O O . ALA A 1 196 ? -8.270 -13.483 -0.883 1.00 83.81 196 ALA A O 1
ATOM 1588 N N . LEU A 1 197 ? -7.041 -13.567 -2.753 1.00 84.88 197 LEU A N 1
ATOM 1589 C CA . LEU A 1 197 ? -7.054 -12.131 -3.001 1.00 84.88 197 LEU A CA 1
ATOM 1590 C C . LEU A 1 197 ? -8.453 -11.613 -3.361 1.00 84.88 197 LEU A C 1
ATOM 1592 O O . LEU A 1 197 ? -8.911 -10.665 -2.737 1.00 84.88 197 LEU A O 1
ATOM 1596 N N . ALA A 1 198 ? -9.162 -12.262 -4.293 1.00 83.56 198 ALA A N 1
ATOM 1597 C CA . ALA A 1 198 ? -10.530 -11.865 -4.666 1.00 83.56 198 ALA A CA 1
ATOM 1598 C C . ALA A 1 198 ? -11.538 -11.996 -3.514 1.00 83.56 198 ALA A C 1
ATOM 1600 O O . ALA A 1 198 ? -12.583 -11.353 -3.527 1.00 83.56 198 ALA A O 1
ATOM 1601 N N . ARG A 1 199 ? -11.243 -12.852 -2.531 1.00 88.94 199 ARG A N 1
ATOM 1602 C CA . ARG A 1 199 ? -12.110 -13.108 -1.376 1.00 88.94 199 ARG A CA 1
ATOM 1603 C C . ARG A 1 199 ? -11.608 -12.458 -0.090 1.00 88.94 199 ARG A C 1
ATOM 1605 O O . ARG A 1 199 ? -12.122 -12.782 0.981 1.00 88.94 199 ARG A O 1
ATOM 1612 N N . ALA A 1 200 ? -10.593 -11.603 -0.184 1.00 92.75 200 ALA A N 1
ATOM 1613 C CA . ALA A 1 200 ? -10.071 -10.891 0.965 1.00 92.75 200 ALA A CA 1
ATOM 1614 C C . ALA A 1 200 ? -11.123 -9.903 1.484 1.00 92.75 200 ALA A C 1
ATOM 1616 O O . ALA A 1 200 ? -11.707 -9.144 0.711 1.00 92.75 200 ALA A O 1
ATOM 1617 N N . ARG A 1 201 ? -11.351 -9.897 2.798 1.00 95.56 201 ARG A N 1
ATOM 1618 C CA . ARG A 1 201 ? -12.160 -8.873 3.469 1.00 95.56 201 ARG A CA 1
ATOM 1619 C C . ARG A 1 201 ? -11.225 -7.808 4.022 1.00 95.56 201 ARG A C 1
ATOM 1621 O O . ARG A 1 201 ? -10.255 -8.146 4.694 1.00 95.56 201 ARG A O 1
ATOM 1628 N N . ILE A 1 202 ? -11.523 -6.540 3.768 1.00 97.25 202 ILE A N 1
ATOM 1629 C CA . ILE A 1 202 ? -10.724 -5.420 4.266 1.00 97.25 202 ILE A CA 1
ATOM 1630 C C . ILE A 1 202 ? -11.501 -4.731 5.384 1.00 97.25 202 ILE A C 1
ATOM 1632 O O . ILE A 1 202 ? -12.663 -4.369 5.205 1.00 97.25 202 ILE A O 1
ATOM 1636 N N . LEU A 1 203 ? -10.850 -4.557 6.529 1.00 97.75 203 LEU A N 1
ATOM 1637 C CA . LEU A 1 203 ? -11.370 -3.832 7.682 1.00 97.75 203 LEU A CA 1
ATOM 1638 C C . LEU A 1 203 ? -10.393 -2.726 8.043 1.00 97.75 203 LEU A C 1
ATOM 1640 O O . LEU A 1 203 ? -9.189 -2.968 8.048 1.00 97.75 203 LEU A O 1
ATOM 1644 N N . ALA A 1 204 ? -10.890 -1.554 8.412 1.00 97.50 204 ALA A N 1
ATOM 1645 C CA . ALA A 1 204 ? -10.077 -0.567 9.110 1.00 97.50 204 ALA A CA 1
ATOM 1646 C C . ALA A 1 204 ? -10.408 -0.592 10.598 1.00 97.50 204 ALA A C 1
ATOM 1648 O O . ALA A 1 204 ? -11.576 -0.689 10.960 1.00 97.50 204 ALA A O 1
ATOM 1649 N N . LEU A 1 205 ? -9.386 -0.527 11.449 1.00 97.25 205 LEU A N 1
ATOM 1650 C CA . LEU A 1 205 ? -9.506 -0.644 12.900 1.00 97.25 205 LEU A CA 1
ATOM 1651 C C . LEU A 1 205 ? -8.717 0.480 13.578 1.00 97.25 205 LEU A C 1
ATOM 1653 O O . LEU A 1 205 ? -7.544 0.704 13.272 1.00 97.25 205 LEU A O 1
ATOM 1657 N N . SER A 1 206 ? -9.351 1.145 14.540 1.00 95.69 206 SER A N 1
ATOM 1658 C CA . SER A 1 206 ? -8.724 2.168 15.373 1.00 95.69 206 SER A CA 1
ATOM 1659 C C . SER A 1 206 ? -9.025 1.962 16.857 1.00 95.69 206 SER A C 1
ATOM 1661 O O . SER A 1 206 ? -9.972 1.272 17.242 1.00 95.69 206 SER A O 1
ATOM 1663 N N . PHE A 1 207 ? -8.196 2.602 17.677 1.00 93.25 207 PHE A N 1
ATOM 1664 C CA . PHE A 1 207 ? -8.291 2.652 19.130 1.00 93.25 207 PHE A CA 1
ATOM 1665 C C . PHE A 1 207 ? -8.100 4.099 19.565 1.00 93.25 207 PHE A C 1
ATOM 1667 O O . PHE A 1 207 ? -7.083 4.707 19.213 1.00 93.25 207 PHE A O 1
ATOM 1674 N N . SER A 1 208 ? -9.015 4.621 20.379 1.00 89.94 208 SER A N 1
ATOM 1675 C CA . SER A 1 208 ? -8.738 5.813 21.172 1.00 89.94 208 SER A CA 1
ATOM 1676 C C . SER A 1 208 ? -8.226 5.364 22.523 1.00 89.94 208 SER A C 1
ATOM 1678 O O . SER A 1 208 ? -8.871 4.581 23.222 1.00 89.94 208 SER A O 1
ATOM 1680 N N . THR A 1 209 ? -7.056 5.857 22.899 1.00 87.31 209 THR A N 1
ATOM 1681 C CA . THR A 1 209 ? -6.406 5.519 24.160 1.00 87.31 209 THR A CA 1
ATOM 1682 C C . THR A 1 209 ? -6.124 6.791 24.955 1.00 87.31 209 THR A C 1
ATOM 1684 O O . THR A 1 209 ? -5.835 7.856 24.401 1.00 87.31 209 THR A O 1
ATOM 1687 N N . ILE A 1 210 ? -6.197 6.701 26.280 1.00 84.44 210 ILE A N 1
ATOM 1688 C CA . ILE A 1 210 ? -5.749 7.744 27.207 1.00 84.44 210 ILE A CA 1
ATOM 1689 C C . ILE A 1 210 ? -4.474 7.273 27.891 1.00 84.44 210 ILE A C 1
ATOM 1691 O O . ILE A 1 210 ? -4.363 6.104 28.237 1.00 84.44 210 ILE A O 1
ATOM 1695 N N . THR A 1 211 ? -3.510 8.165 28.083 1.00 79.38 211 THR A N 1
ATOM 1696 C CA . THR A 1 211 ? -2.279 7.853 28.820 1.00 79.38 211 THR A CA 1
ATOM 1697 C C . THR A 1 211 ? -2.275 8.676 30.096 1.00 79.38 211 THR A C 1
ATOM 1699 O O . THR A 1 211 ? -2.197 9.904 30.037 1.00 79.38 211 THR A O 1
ATOM 1702 N N . ALA A 1 212 ? -2.398 8.013 31.243 1.00 76.38 212 ALA A N 1
ATOM 1703 C CA . ALA A 1 212 ? -2.457 8.658 32.552 1.00 76.38 212 ALA A CA 1
ATOM 1704 C C . ALA A 1 212 ? -1.061 8.725 33.199 1.00 76.38 212 ALA A C 1
ATOM 1706 O O . ALA A 1 212 ? -0.834 8.197 34.279 1.00 76.38 212 ALA A O 1
ATOM 1707 N N . GLY A 1 213 ? -0.108 9.382 32.531 1.00 78.69 213 GLY A N 1
ATOM 1708 C CA . GLY A 1 213 ? 1.265 9.524 33.027 1.00 78.69 213 GLY A CA 1
ATOM 1709 C C . GLY A 1 213 ? 2.286 8.818 32.141 1.00 78.69 213 GLY A C 1
ATOM 1710 O O . GLY A 1 213 ? 2.654 9.357 31.097 1.00 78.69 213 GLY A O 1
ATOM 1711 N N . THR A 1 214 ? 2.780 7.651 32.569 1.00 77.38 214 THR A N 1
ATOM 1712 C CA . THR A 1 214 ? 3.790 6.880 31.823 1.00 77.38 214 THR A CA 1
ATOM 1713 C C . THR A 1 214 ? 3.183 6.185 30.604 1.00 77.38 214 THR A C 1
ATOM 1715 O O . THR A 1 214 ? 1.981 5.940 30.546 1.00 77.38 214 THR A O 1
ATOM 1718 N N . VAL A 1 215 ? 4.024 5.857 29.616 1.00 70.62 215 VAL A N 1
ATOM 1719 C CA . VAL A 1 215 ? 3.611 5.152 28.385 1.00 70.62 215 VAL A CA 1
ATOM 1720 C C . VAL A 1 215 ? 2.925 3.817 28.698 1.00 70.62 215 VAL A C 1
ATOM 1722 O O . VAL A 1 215 ? 1.998 3.437 27.989 1.00 70.62 215 VAL A O 1
ATOM 1725 N N . ASP A 1 216 ? 3.326 3.164 29.788 1.00 77.88 216 ASP A N 1
ATOM 1726 C CA . ASP A 1 216 ? 2.788 1.872 30.217 1.00 77.88 216 ASP A CA 1
ATOM 1727 C C . ASP A 1 216 ? 1.386 1.964 30.853 1.00 77.88 216 ASP A C 1
ATOM 1729 O O . ASP A 1 216 ? 0.694 0.955 30.927 1.00 77.88 216 ASP A O 1
ATOM 1733 N N . ASP A 1 217 ? 0.925 3.155 31.267 1.00 81.06 217 ASP A N 1
ATOM 1734 C CA . ASP A 1 217 ? -0.450 3.380 31.762 1.00 81.06 217 ASP A CA 1
ATOM 1735 C C . ASP A 1 217 ? -1.352 3.940 30.648 1.00 81.06 217 ASP A C 1
ATOM 1737 O O . ASP A 1 217 ? -2.121 4.894 30.836 1.00 81.06 217 ASP A O 1
ATOM 1741 N N . SER A 1 218 ? -1.214 3.379 29.440 1.00 83.31 218 SER A N 1
ATOM 1742 C CA . SER A 1 218 ? -2.165 3.621 28.359 1.00 83.31 218 SER A CA 1
ATOM 1743 C C . SER A 1 218 ? -3.383 2.718 28.511 1.00 83.31 218 SER A C 1
ATOM 1745 O O . SER A 1 218 ? -3.272 1.519 28.756 1.00 83.31 218 SER A O 1
ATOM 1747 N N . ARG A 1 219 ? -4.570 3.311 28.392 1.00 88.38 219 ARG A N 1
ATOM 1748 C CA . ARG A 1 219 ? -5.855 2.631 28.542 1.00 88.38 219 ARG A CA 1
ATOM 1749 C C . ARG A 1 219 ? -6.718 2.894 27.326 1.00 88.38 219 ARG A C 1
ATOM 1751 O O . ARG A 1 219 ? -6.938 4.049 26.962 1.00 88.38 219 ARG A O 1
ATOM 1758 N N . VAL A 1 220 ? -7.253 1.831 26.737 1.00 90.88 220 VAL A N 1
ATOM 1759 C CA . VAL A 1 220 ? -8.234 1.921 25.651 1.00 90.88 220 VAL A CA 1
ATOM 1760 C C . VAL A 1 220 ? -9.539 2.510 26.177 1.00 90.88 220 VAL A C 1
ATOM 1762 O O . VAL A 1 220 ? -10.120 1.987 27.123 1.00 90.88 220 VAL A O 1
ATOM 1765 N N . LEU A 1 221 ? -9.997 3.599 25.561 1.00 90.50 221 LEU A N 1
ATOM 1766 C CA . LEU A 1 221 ? -11.274 4.258 25.844 1.00 90.50 221 LEU A CA 1
ATOM 1767 C C . LEU A 1 221 ? -12.381 3.760 24.917 1.00 90.50 221 LEU A C 1
ATOM 1769 O O . LEU A 1 221 ? -13.482 3.436 25.366 1.00 90.50 221 LEU A O 1
ATOM 1773 N N . ASP A 1 222 ? -12.093 3.731 23.620 1.00 92.06 222 ASP A N 1
ATOM 1774 C CA . ASP A 1 222 ? -13.010 3.258 22.597 1.00 92.06 222 ASP A CA 1
ATOM 1775 C C . ASP A 1 222 ? -12.266 2.526 21.475 1.00 92.06 222 ASP A C 1
ATOM 1777 O O . ASP A 1 222 ? -11.060 2.692 21.262 1.00 92.06 222 ASP A O 1
ATOM 1781 N N . ILE A 1 223 ? -13.003 1.637 20.816 1.00 95.50 223 ILE A N 1
ATOM 1782 C CA . ILE A 1 223 ? -12.530 0.768 19.743 1.00 95.50 223 ILE A CA 1
ATOM 1783 C C . ILE A 1 223 ? -13.534 0.891 18.614 1.00 95.50 223 ILE A C 1
ATOM 1785 O O . ILE A 1 223 ? -14.735 0.740 18.832 1.00 95.50 223 ILE A O 1
ATOM 1789 N N . GLY A 1 224 ? -13.058 1.132 17.402 1.00 95.69 224 GLY A N 1
ATOM 1790 C CA . GLY A 1 224 ? -13.937 1.312 16.262 1.00 95.69 224 GLY A CA 1
ATOM 1791 C C . GLY A 1 224 ? -13.374 0.685 15.011 1.00 95.69 224 GLY A C 1
ATOM 1792 O O . GLY A 1 224 ? -12.158 0.610 14.826 1.00 95.69 224 GLY A O 1
ATOM 1793 N N . TRP A 1 225 ? -14.276 0.205 14.167 1.00 97.56 225 TRP A N 1
ATOM 1794 C CA . TRP A 1 225 ? -13.916 -0.381 12.889 1.00 97.56 225 TRP A CA 1
ATOM 1795 C C . TRP A 1 225 ? -14.985 -0.143 11.835 1.00 97.56 225 TRP A C 1
ATOM 1797 O O . TRP A 1 225 ? -16.146 0.113 12.154 1.00 97.56 225 TRP A O 1
ATOM 1807 N N . CYS A 1 226 ? -14.592 -0.281 10.574 1.00 97.19 226 CYS A N 1
ATOM 1808 C CA . CYS A 1 226 ? -15.496 -0.283 9.432 1.00 97.19 226 CYS A CA 1
ATOM 1809 C C . CYS A 1 226 ? -15.044 -1.302 8.378 1.00 97.19 226 CYS A C 1
ATOM 1811 O O . CYS A 1 226 ? -13.865 -1.663 8.301 1.00 97.19 226 CYS A O 1
ATOM 1813 N N . ASP A 1 227 ? -15.996 -1.772 7.573 1.00 97.06 227 ASP A N 1
ATOM 1814 C CA . ASP A 1 227 ? -15.716 -2.533 6.358 1.00 97.06 227 ASP A CA 1
ATOM 1815 C C . ASP A 1 227 ? -15.275 -1.574 5.246 1.00 97.06 227 ASP A C 1
ATOM 1817 O O . ASP A 1 227 ? -15.871 -0.511 5.055 1.00 97.06 227 ASP A O 1
ATOM 1821 N N . VAL A 1 228 ? -14.252 -1.963 4.483 1.00 96.25 228 VAL A N 1
ATOM 1822 C CA . VAL A 1 228 ? -13.748 -1.175 3.350 1.00 96.25 228 VAL A CA 1
ATOM 1823 C C . VAL A 1 228 ? -14.157 -1.839 2.044 1.00 96.25 228 VAL A C 1
ATOM 1825 O O . VAL A 1 228 ? -13.802 -2.987 1.769 1.00 96.25 228 VAL A O 1
ATOM 1828 N N . SER A 1 229 ? -14.885 -1.096 1.215 1.00 93.88 229 SER A N 1
ATOM 1829 C CA . SER A 1 229 ? -15.346 -1.532 -0.099 1.00 93.88 229 SER A CA 1
ATOM 1830 C C . SER A 1 229 ? -14.539 -0.834 -1.191 1.00 93.88 229 SER A C 1
ATOM 1832 O O . SER A 1 229 ? -14.721 0.350 -1.476 1.00 93.88 229 SER A O 1
ATOM 1834 N N . VAL A 1 230 ? -13.635 -1.587 -1.822 1.00 88.75 230 VAL A N 1
ATOM 1835 C CA . VAL A 1 230 ? -12.754 -1.077 -2.889 1.00 88.75 230 VAL A CA 1
ATOM 1836 C C . VAL A 1 230 ? -13.528 -0.752 -4.169 1.00 88.75 230 VAL A C 1
ATOM 1838 O O . VAL A 1 230 ? -13.194 0.213 -4.853 1.00 88.75 230 VAL A O 1
ATOM 1841 N N . SER A 1 231 ? -14.578 -1.517 -4.483 1.00 86.50 231 SER A N 1
ATOM 1842 C CA . SER A 1 231 ? -15.395 -1.311 -5.686 1.00 86.50 231 SER A CA 1
ATOM 1843 C C . SER A 1 231 ? -16.227 -0.032 -5.618 1.00 86.50 231 SER A C 1
ATOM 1845 O O . SER A 1 231 ? -16.348 0.669 -6.616 1.00 86.50 231 SER A O 1
ATOM 1847 N N . SER A 1 232 ? -16.767 0.293 -4.441 1.00 86.50 232 SER A N 1
ATOM 1848 C CA . SER A 1 232 ? -17.523 1.530 -4.217 1.00 86.50 232 SER A CA 1
ATOM 1849 C C . SER A 1 232 ? -16.655 2.691 -3.734 1.00 86.50 232 SER A C 1
ATOM 1851 O O . SER A 1 232 ? -17.200 3.747 -3.438 1.00 86.50 232 SER A O 1
ATOM 1853 N N . PHE A 1 233 ? -15.340 2.481 -3.600 1.00 87.25 233 PHE A N 1
ATOM 1854 C CA . PHE A 1 233 ? -14.394 3.453 -3.053 1.00 87.25 233 PHE A CA 1
ATOM 1855 C C . PHE A 1 233 ? -14.894 4.092 -1.742 1.00 87.25 233 PHE A C 1
ATOM 1857 O O . PHE A 1 233 ? -14.906 5.308 -1.585 1.00 87.25 233 PHE A O 1
ATOM 1864 N N . GLY A 1 234 ? -15.379 3.265 -0.812 1.00 89.94 234 GLY A N 1
ATOM 1865 C CA . GLY A 1 234 ? -16.052 3.761 0.387 1.00 89.94 234 GLY A CA 1
ATOM 1866 C C . GLY A 1 234 ? -16.005 2.800 1.565 1.00 89.94 234 GLY A C 1
ATOM 1867 O O . GLY A 1 234 ? -15.464 1.695 1.480 1.00 89.94 234 GLY A O 1
ATOM 1868 N N . THR A 1 235 ? -16.595 3.234 2.672 1.00 91.62 235 THR A N 1
ATOM 1869 C CA . THR A 1 235 ? -16.678 2.481 3.926 1.00 91.62 235 THR A CA 1
ATOM 1870 C C . THR A 1 235 ? -18.122 2.097 4.235 1.00 91.62 235 THR A C 1
ATOM 1872 O O . THR A 1 235 ? -19.070 2.744 3.788 1.00 91.62 235 THR A O 1
ATOM 1875 N N . GLN A 1 236 ? -18.302 1.000 4.965 1.00 92.88 236 GLN A N 1
ATOM 1876 C CA . GLN A 1 236 ? -19.607 0.494 5.388 1.00 92.88 236 GLN A CA 1
ATOM 1877 C C . GLN A 1 236 ? -19.534 -0.022 6.826 1.00 92.88 236 GLN A C 1
ATOM 1879 O O . GLN A 1 236 ? -18.454 -0.326 7.333 1.00 92.88 236 GLN A O 1
ATOM 1884 N N . ASN A 1 237 ? -20.697 -0.147 7.472 1.00 92.00 237 ASN A N 1
ATOM 1885 C CA . ASN A 1 237 ? -20.840 -0.763 8.796 1.00 92.00 237 ASN A CA 1
ATOM 1886 C C . ASN A 1 237 ? -19.869 -0.194 9.844 1.00 92.00 237 ASN A C 1
ATOM 1888 O O . ASN A 1 237 ? -19.285 -0.946 10.625 1.00 92.00 237 ASN A O 1
ATOM 1892 N N . ALA A 1 238 ? -19.657 1.125 9.834 1.00 92.81 238 ALA A N 1
ATOM 1893 C CA . ALA A 1 238 ? -18.780 1.755 10.803 1.00 92.81 238 ALA A CA 1
ATOM 1894 C C . ALA A 1 238 ? -19.410 1.695 12.199 1.00 92.81 238 ALA A C 1
ATOM 1896 O O . ALA A 1 238 ? -20.545 2.129 12.418 1.00 92.81 238 ALA A O 1
ATOM 1897 N N . VAL A 1 239 ? -18.657 1.145 13.145 1.00 93.31 239 VAL A N 1
ATOM 1898 C CA . VAL A 1 239 ? -19.078 0.958 14.532 1.00 93.31 239 VAL A CA 1
ATOM 1899 C C . VAL A 1 239 ? -18.036 1.528 15.484 1.00 93.31 239 VAL A C 1
ATOM 1901 O O . VAL A 1 239 ? -16.841 1.541 15.189 1.00 93.31 239 VAL A O 1
ATOM 1904 N N . ASN A 1 240 ? -18.497 1.986 16.642 1.00 92.75 240 ASN A N 1
ATOM 1905 C CA . ASN A 1 240 ? -17.673 2.474 17.735 1.00 92.75 240 ASN A CA 1
ATOM 1906 C C . ASN A 1 240 ? -18.169 1.889 19.061 1.00 92.75 240 ASN A C 1
ATOM 1908 O O . ASN A 1 240 ? -19.313 2.099 19.457 1.00 92.75 240 ASN A O 1
ATOM 1912 N N . TYR A 1 241 ? -17.294 1.200 19.780 1.00 92.81 241 TYR A N 1
ATOM 1913 C CA . TYR A 1 241 ? -17.584 0.636 21.089 1.00 92.81 241 TYR A CA 1
ATOM 1914 C C . TYR A 1 241 ? -16.771 1.347 22.161 1.00 92.81 241 TYR A C 1
ATOM 1916 O O . TYR A 1 241 ? -15.543 1.286 22.157 1.00 92.81 241 TYR A O 1
ATOM 1924 N N . SER A 1 242 ? -17.449 2.005 23.097 1.00 89.94 242 SER A N 1
ATOM 1925 C CA . SER A 1 242 ? -16.807 2.594 24.275 1.00 89.94 242 SER A CA 1
ATOM 1926 C C . SER A 1 242 ? -16.751 1.578 25.414 1.00 89.94 242 SER A C 1
ATOM 1928 O O . SER A 1 242 ? -17.746 0.904 25.692 1.00 89.94 242 SER A O 1
ATOM 1930 N N . LEU A 1 243 ? -15.603 1.480 26.090 1.00 88.44 243 LEU A N 1
ATOM 1931 C CA . LEU A 1 243 ? -15.424 0.540 27.196 1.00 88.44 243 LEU A CA 1
ATOM 1932 C C . LEU A 1 243 ? -16.209 0.997 28.430 1.00 88.44 243 LEU A C 1
ATOM 1934 O O . LEU A 1 243 ? -15.998 2.094 28.953 1.00 88.44 243 LEU A O 1
ATOM 1938 N N . HIS A 1 244 ? -17.087 0.130 28.937 1.00 86.12 244 HIS A N 1
ATOM 1939 C CA . HIS A 1 244 ? -17.885 0.401 30.135 1.00 86.12 244 HIS A CA 1
ATOM 1940 C C . HIS A 1 244 ? -17.021 0.610 31.391 1.00 86.12 244 HIS A C 1
ATOM 1942 O O . HIS A 1 244 ? -17.397 1.364 32.289 1.00 86.12 244 HIS A O 1
ATOM 1948 N N . GLU A 1 245 ? -15.866 -0.050 31.470 1.00 84.19 245 GLU A N 1
ATOM 1949 C CA . GLU A 1 245 ? -14.953 0.000 32.614 1.00 84.19 245 GLU A CA 1
ATOM 1950 C C . GLU A 1 245 ? -14.252 1.362 32.748 1.00 84.19 245 GLU A C 1
ATOM 1952 O O . GLU A 1 245 ? -13.828 1.742 33.838 1.00 84.19 245 GLU A O 1
ATOM 1957 N N . GLN A 1 246 ? -14.177 2.132 31.660 1.00 77.62 246 GLN A N 1
ATOM 1958 C CA . GLN A 1 246 ? -13.482 3.417 31.594 1.00 77.62 246 GLN A CA 1
ATOM 1959 C C . GLN A 1 246 ? -14.456 4.595 31.739 1.00 77.62 246 GLN A C 1
ATOM 1961 O O . GLN A 1 246 ? -14.357 5.583 31.011 1.00 77.62 246 GLN A O 1
ATOM 1966 N N . LYS A 1 247 ? -15.362 4.543 32.733 1.00 64.00 247 LYS A N 1
ATOM 1967 C CA . LYS A 1 247 ? -16.188 5.692 33.182 1.00 64.00 247 LYS A CA 1
ATOM 1968 C C . LYS A 1 247 ? -15.350 6.794 33.851 1.00 64.00 247 LYS A C 1
ATOM 1970 O O . LYS A 1 247 ? -15.753 7.402 34.843 1.00 64.00 247 LYS A O 1
ATOM 1975 N N . ILE A 1 248 ? -14.172 7.086 33.311 1.00 66.06 248 ILE A N 1
ATOM 1976 C CA . ILE A 1 248 ? -13.556 8.396 33.483 1.00 66.06 248 ILE A CA 1
ATOM 1977 C C . ILE A 1 248 ? -14.614 9.411 33.026 1.00 66.06 248 ILE A C 1
ATOM 1979 O O . ILE A 1 248 ? -15.391 9.109 32.120 1.00 66.06 248 ILE A O 1
ATOM 1983 N N . LYS A 1 249 ? -14.693 10.584 33.673 1.00 60.06 249 LYS A N 1
ATOM 1984 C CA . LYS A 1 249 ? -15.610 11.689 33.321 1.00 60.06 249 LYS A CA 1
ATOM 1985 C C . LYS A 1 249 ? -15.272 12.277 31.941 1.00 60.06 249 LYS A C 1
ATOM 1987 O O . LYS A 1 249 ? -15.009 13.466 31.800 1.00 60.06 249 LYS A O 1
ATOM 1992 N N . VAL A 1 250 ? -15.236 11.440 30.916 1.00 58.34 250 VAL A N 1
ATOM 1993 C CA . VAL A 1 250 ? -15.276 11.848 29.530 1.00 58.34 250 VAL A CA 1
ATOM 1994 C C . VAL A 1 250 ? -16.644 12.511 29.366 1.00 58.34 250 VAL A C 1
ATOM 1996 O O . VAL A 1 250 ? -17.652 11.900 29.732 1.00 58.34 250 VAL A O 1
ATOM 1999 N N . PRO A 1 251 ? -16.705 13.774 28.916 1.00 57.66 251 PRO A N 1
ATOM 2000 C CA . PRO A 1 251 ? -17.963 14.491 28.789 1.00 57.66 251 PRO A CA 1
ATOM 2001 C C . PRO A 1 251 ? -18.985 13.631 28.041 1.00 57.66 251 PRO A C 1
ATOM 2003 O O . PRO A 1 251 ? -18.696 13.151 26.945 1.00 57.66 251 PRO A O 1
ATOM 2006 N N . ALA A 1 252 ? -20.182 13.460 28.619 1.00 55.06 252 ALA A N 1
ATOM 2007 C CA . ALA A 1 252 ? -21.281 12.661 28.055 1.00 55.06 252 ALA A CA 1
ATOM 2008 C C . ALA A 1 252 ? -21.695 13.096 26.633 1.00 55.06 252 ALA A C 1
ATOM 2010 O O . ALA A 1 252 ? -22.438 12.403 25.950 1.00 55.06 252 ALA A O 1
ATOM 2011 N N . GLN A 1 253 ? -21.176 14.235 26.176 1.00 55.78 253 GLN A N 1
ATOM 2012 C CA . GLN A 1 253 ? -21.312 14.769 24.832 1.00 55.78 253 GLN A CA 1
ATOM 2013 C C . GLN A 1 253 ? -20.589 13.961 23.740 1.00 55.78 253 GLN A C 1
ATOM 2015 O O . GLN A 1 253 ? -20.635 14.394 22.593 1.00 55.78 253 GLN A O 1
ATOM 2020 N N . ARG A 1 254 ? -19.952 12.814 24.037 1.00 55.62 254 ARG A N 1
ATOM 2021 C CA . ARG A 1 254 ? -19.380 11.936 23.001 1.00 55.62 254 ARG A CA 1
ATOM 2022 C C . ARG A 1 254 ? -20.458 11.240 22.144 1.00 55.62 254 ARG A C 1
ATOM 2024 O O . ARG A 1 254 ? -20.833 10.103 22.386 1.00 55.62 254 ARG A O 1
ATOM 2031 N N . PHE A 1 255 ? -20.896 11.963 21.115 1.00 56.09 255 PHE A N 1
ATOM 2032 C CA . PHE A 1 255 ? -20.998 11.524 19.713 1.00 56.09 255 PHE A CA 1
ATOM 2033 C C . PHE A 1 255 ? -22.006 10.434 19.355 1.00 56.09 255 PHE A C 1
ATOM 2035 O O . PHE A 1 255 ? -21.673 9.261 19.180 1.00 56.09 255 PHE A O 1
ATOM 2042 N N . ARG A 1 256 ? -23.233 10.889 19.082 1.00 54.34 256 ARG A N 1
ATOM 2043 C CA . ARG A 1 256 ? -24.048 10.305 18.014 1.00 54.34 256 ARG A CA 1
ATOM 2044 C C . ARG A 1 256 ? -23.668 11.003 16.711 1.00 54.34 256 ARG A C 1
ATOM 2046 O O . ARG A 1 256 ? -23.835 12.213 16.613 1.00 54.34 256 ARG A O 1
ATOM 2053 N N . HIS A 1 257 ? -23.155 10.243 15.754 1.00 64.62 257 HIS A N 1
ATOM 2054 C CA . HIS A 1 257 ? -23.038 10.682 14.368 1.00 64.62 257 HIS A CA 1
ATOM 2055 C C . HIS A 1 257 ? -23.856 9.739 13.504 1.00 64.62 257 HIS A C 1
ATOM 2057 O O . HIS A 1 257 ? -23.931 8.544 13.792 1.00 64.62 257 HIS A O 1
ATOM 2063 N N . ASP A 1 258 ? -24.419 10.272 12.427 1.00 72.31 258 ASP A N 1
ATOM 2064 C CA . ASP A 1 258 ? -25.352 9.546 11.563 1.00 72.31 258 ASP A CA 1
ATOM 2065 C C . ASP A 1 258 ? -24.701 8.360 10.830 1.00 72.31 258 ASP A C 1
ATOM 2067 O O . ASP A 1 258 ? -25.393 7.480 10.323 1.00 72.31 258 ASP A O 1
ATOM 2071 N N . HIS A 1 259 ? -23.366 8.306 10.802 1.00 80.69 259 HIS A N 1
ATOM 2072 C CA . HIS A 1 259 ? -22.598 7.325 10.033 1.00 80.69 259 HIS A CA 1
ATOM 2073 C C . HIS A 1 259 ? -21.863 6.280 10.879 1.00 80.69 259 HIS A C 1
ATOM 2075 O O . HIS A 1 259 ? -21.317 5.337 10.312 1.00 80.69 259 HIS A O 1
ATOM 2081 N N . VAL A 1 260 ? -21.832 6.424 12.210 1.00 88.50 260 VAL A N 1
ATOM 2082 C CA . VAL A 1 260 ? -21.116 5.501 13.106 1.00 88.50 260 VAL A CA 1
ATOM 2083 C C . VAL A 1 260 ? -22.056 5.030 14.205 1.00 88.50 260 VAL A C 1
ATOM 2085 O O . VAL A 1 260 ? -22.465 5.811 15.066 1.00 88.50 260 VAL A O 1
ATOM 2088 N N . ALA A 1 261 ? -22.376 3.736 14.200 1.00 90.38 261 ALA A N 1
ATOM 2089 C CA . ALA A 1 261 ? -23.165 3.143 15.270 1.00 90.38 261 ALA A CA 1
ATOM 2090 C C . ALA A 1 261 ? -22.315 3.053 16.545 1.00 90.38 261 ALA A C 1
ATOM 2092 O O . ALA A 1 261 ? -21.273 2.398 16.557 1.00 90.38 261 ALA A O 1
ATOM 2093 N N . SER A 1 262 ? -22.759 3.719 17.612 1.00 90.38 262 SER A N 1
ATOM 2094 C CA . SER A 1 262 ? -22.039 3.782 18.886 1.00 90.38 262 SER A CA 1
ATOM 2095 C C . SER A 1 262 ? -22.752 2.983 19.974 1.00 90.38 262 SER A C 1
ATOM 2097 O O . SER A 1 262 ? -23.927 3.227 20.250 1.00 90.38 262 SER A O 1
ATOM 2099 N N . GLU A 1 263 ? -22.029 2.091 20.646 1.00 93.00 263 GLU A N 1
ATOM 2100 C CA . GLU A 1 263 ? -22.522 1.315 21.791 1.00 93.00 263 GLU A CA 1
ATOM 2101 C C . GLU A 1 263 ? -21.509 1.346 22.948 1.00 93.00 263 GLU A C 1
ATOM 2103 O O . GLU A 1 263 ? -20.304 1.474 22.740 1.00 93.00 263 GLU A O 1
ATOM 2108 N N . ILE A 1 264 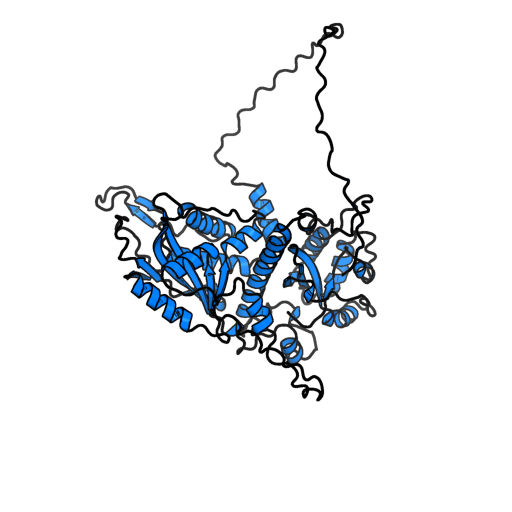? -21.986 1.224 24.189 1.00 92.31 264 ILE A N 1
ATOM 2109 C CA . ILE A 1 264 ? -21.122 1.081 25.371 1.00 92.31 264 ILE A CA 1
ATOM 2110 C C . ILE A 1 264 ? -21.169 -0.380 25.794 1.00 92.31 264 ILE A C 1
ATOM 2112 O O . ILE A 1 264 ? -22.240 -0.880 26.136 1.00 92.31 264 ILE A O 1
ATOM 2116 N N . LEU A 1 265 ? -20.022 -1.057 25.791 1.00 94.75 265 LEU A N 1
ATOM 2117 C CA . LEU A 1 265 ? -19.932 -2.486 26.080 1.00 94.75 265 LEU A CA 1
ATOM 2118 C C . LEU A 1 265 ? -18.793 -2.786 27.065 1.00 94.75 265 LEU A C 1
ATOM 2120 O O . LEU A 1 265 ? -17.793 -2.067 27.084 1.00 94.75 265 LEU A O 1
ATOM 2124 N N . PRO A 1 266 ? -18.909 -3.852 27.876 1.00 95.12 266 PRO A N 1
ATOM 2125 C CA . PRO A 1 266 ? -17.775 -4.383 28.626 1.00 95.12 266 PRO A CA 1
ATOM 2126 C C . PRO A 1 266 ? -16.659 -4.867 27.693 1.00 95.12 266 PRO A C 1
ATOM 2128 O O . PRO A 1 266 ? -16.939 -5.390 26.610 1.00 95.12 266 PRO A O 1
ATOM 2131 N N . SER A 1 267 ? -15.406 -4.786 28.142 1.00 94.44 267 SER A N 1
ATOM 2132 C CA . SER A 1 267 ? -14.222 -5.204 27.371 1.00 94.44 267 SER A CA 1
ATOM 2133 C C . SER A 1 267 ? -14.345 -6.635 26.819 1.00 94.44 267 SER A C 1
ATOM 2135 O O . SER A 1 267 ? -14.110 -6.877 25.633 1.00 94.44 267 SER A O 1
ATOM 2137 N N . ALA A 1 268 ? -14.843 -7.573 27.633 1.00 95.88 268 ALA A N 1
ATOM 2138 C CA . ALA A 1 268 ? -15.058 -8.963 27.223 1.00 95.88 268 ALA A CA 1
ATOM 2139 C C . ALA A 1 268 ? -16.055 -9.106 26.056 1.00 95.88 268 ALA A C 1
ATOM 2141 O O . ALA A 1 268 ? -15.869 -9.951 25.181 1.00 95.88 268 ALA A O 1
ATOM 2142 N N . ALA A 1 269 ? -17.095 -8.267 26.007 1.00 96.62 269 ALA A N 1
ATOM 2143 C CA . ALA A 1 269 ? -18.074 -8.289 24.924 1.00 96.62 269 ALA A CA 1
ATOM 2144 C C . ALA A 1 269 ? -17.488 -7.725 23.619 1.00 96.62 269 ALA A C 1
ATOM 2146 O O . ALA A 1 269 ? -17.756 -8.264 22.544 1.00 96.62 269 ALA A O 1
ATOM 2147 N N . ILE A 1 270 ? -16.656 -6.679 23.705 1.00 95.69 270 ILE A N 1
ATOM 2148 C CA . ILE A 1 270 ? -15.948 -6.133 22.537 1.00 95.69 270 ILE A CA 1
ATOM 2149 C C . ILE A 1 270 ? -14.947 -7.162 21.999 1.00 95.69 270 ILE A C 1
ATOM 2151 O O . ILE A 1 270 ? -14.921 -7.415 20.794 1.00 95.69 270 ILE A O 1
ATOM 2155 N N . CYS A 1 271 ? -14.187 -7.809 22.888 1.00 96.62 271 CYS A N 1
ATOM 2156 C CA . CYS A 1 271 ? -13.283 -8.901 22.533 1.00 96.62 271 CYS A CA 1
ATOM 2157 C C . CYS A 1 271 ? -14.033 -10.041 21.828 1.00 96.62 271 CYS A C 1
ATOM 2159 O O . CYS A 1 271 ? -13.631 -10.439 20.738 1.00 96.62 271 CYS A O 1
ATOM 2161 N N . GLY A 1 272 ? -15.179 -10.481 22.364 1.00 96.88 272 GLY A N 1
ATOM 2162 C CA . GLY A 1 272 ? -16.020 -11.501 21.730 1.00 96.88 272 GLY A CA 1
ATOM 2163 C C . GLY A 1 272 ? -16.490 -11.120 20.320 1.00 96.88 272 GLY A C 1
ATOM 2164 O O . GLY A 1 272 ? -16.439 -11.948 19.412 1.00 96.88 272 GLY A O 1
ATOM 2165 N N . LYS A 1 273 ? -16.878 -9.855 20.093 1.00 97.06 273 LYS A N 1
ATOM 2166 C CA . LYS A 1 273 ? -17.253 -9.352 18.756 1.00 97.06 273 LYS A CA 1
ATOM 2167 C C . LYS A 1 273 ? -16.067 -9.335 17.787 1.00 97.06 273 LYS A C 1
ATOM 2169 O O . LYS A 1 273 ? -16.201 -9.787 16.651 1.00 97.06 273 LYS A O 1
ATOM 2174 N N . LEU A 1 274 ? -14.908 -8.834 18.220 1.00 96.62 274 LEU A N 1
ATOM 2175 C CA . LEU A 1 274 ? -13.691 -8.828 17.402 1.00 96.62 274 LEU A CA 1
ATOM 2176 C C . LEU A 1 274 ? -13.238 -10.252 17.077 1.00 96.62 274 LEU A C 1
ATOM 2178 O O . LEU A 1 274 ? -12.918 -10.544 15.929 1.00 96.62 274 LEU A O 1
ATOM 2182 N N . GLN A 1 275 ? -13.271 -11.150 18.060 1.00 96.19 275 GLN A N 1
ATOM 2183 C CA . GLN A 1 275 ? -12.953 -12.559 17.880 1.00 96.19 275 GLN A CA 1
ATOM 2184 C C . GLN A 1 275 ? -13.896 -13.200 16.861 1.00 96.19 275 GLN A C 1
ATOM 2186 O O . GLN A 1 275 ? -13.415 -13.799 15.910 1.00 96.19 275 GLN A O 1
ATOM 2191 N N . GLN A 1 276 ? -15.209 -12.981 16.963 1.00 95.88 276 GLN A N 1
ATOM 2192 C CA . GLN A 1 276 ? -16.179 -13.487 15.987 1.00 95.88 276 GLN A CA 1
ATOM 2193 C C . GLN A 1 276 ? -15.882 -13.002 14.556 1.00 95.88 276 GLN A C 1
ATOM 2195 O O . GLN A 1 276 ? -15.974 -13.773 13.598 1.00 95.88 276 GLN A O 1
ATOM 2200 N N . ILE A 1 277 ? -15.513 -11.727 14.393 1.00 95.44 277 ILE A N 1
ATOM 2201 C CA . ILE A 1 277 ? -15.133 -11.169 13.089 1.00 95.44 277 ILE A CA 1
ATOM 2202 C C . ILE A 1 277 ? -13.856 -11.841 12.576 1.00 95.44 277 ILE A C 1
ATOM 2204 O O . ILE A 1 277 ? -13.805 -12.265 11.421 1.00 95.44 277 ILE A O 1
ATOM 2208 N N . LEU A 1 278 ? -12.836 -11.962 13.423 1.00 95.19 278 LEU A N 1
ATOM 2209 C CA . LEU A 1 278 ? -11.505 -12.430 13.042 1.00 95.19 278 LEU A CA 1
ATOM 2210 C C . LEU A 1 278 ? -11.417 -13.954 12.888 1.00 95.19 278 LEU A C 1
ATOM 2212 O O . LEU A 1 278 ? -10.648 -14.433 12.064 1.00 95.19 278 LEU A O 1
ATOM 2216 N N . GLU A 1 279 ? -12.240 -14.725 13.594 1.00 92.44 279 GLU A N 1
ATOM 2217 C CA . GLU A 1 279 ? -12.358 -16.183 13.441 1.00 92.44 279 GLU A CA 1
ATOM 2218 C C . GLU A 1 279 ? -12.964 -16.588 12.095 1.00 92.44 279 GLU A C 1
ATOM 2220 O O . GLU A 1 279 ? -12.761 -17.709 11.625 1.00 92.44 279 GLU A O 1
ATOM 2225 N N . SER A 1 280 ? -13.672 -15.668 11.431 1.00 92.69 280 SER A N 1
ATOM 2226 C CA . SER A 1 280 ? -14.117 -15.883 10.054 1.00 92.69 280 SER A CA 1
ATOM 2227 C C . SER A 1 280 ? -12.958 -15.878 9.046 1.00 92.69 280 SER A C 1
ATOM 2229 O O . SER A 1 280 ? -13.129 -16.375 7.927 1.00 92.69 280 SER A O 1
ATOM 2231 N N . ALA A 1 281 ? -11.782 -15.366 9.438 1.00 92.69 281 ALA A N 1
ATOM 2232 C CA . ALA A 1 281 ? -10.598 -15.324 8.595 1.00 92.69 281 ALA A CA 1
ATOM 2233 C C . ALA A 1 281 ? -10.085 -16.734 8.305 1.00 92.69 281 ALA A C 1
ATOM 2235 O O . ALA A 1 281 ? -9.838 -17.543 9.201 1.00 92.69 281 ALA A O 1
ATOM 2236 N N . ARG A 1 282 ? -9.854 -17.016 7.026 1.00 91.44 282 ARG A N 1
ATOM 2237 C CA . ARG A 1 282 ? -9.223 -18.258 6.568 1.00 91.44 282 ARG A CA 1
ATOM 2238 C C . ARG A 1 282 ? -8.134 -17.929 5.554 1.00 91.44 282 ARG A C 1
ATOM 2240 O O . ARG A 1 282 ? -8.242 -16.894 4.903 1.00 91.44 282 ARG A O 1
ATOM 2247 N N . PRO A 1 283 ? -7.127 -18.790 5.343 1.00 88.12 283 PRO A N 1
ATOM 2248 C CA . PRO A 1 283 ? -6.181 -18.648 4.232 1.00 88.12 283 PRO A CA 1
ATOM 2249 C C . PRO A 1 283 ? -6.849 -18.333 2.884 1.00 88.12 283 PRO A C 1
ATOM 2251 O O . PRO A 1 283 ? -6.359 -17.523 2.106 1.00 88.12 283 PRO A O 1
ATOM 2254 N N . GLU A 1 284 ? -8.008 -18.940 2.633 1.00 87.88 284 GLU A N 1
ATOM 2255 C CA . GLU A 1 284 ? -8.790 -18.785 1.411 1.00 87.88 284 GLU A CA 1
ATOM 2256 C C . GLU A 1 284 ? -9.672 -17.525 1.388 1.00 87.88 284 GLU A C 1
ATOM 2258 O O . GLU A 1 284 ? -10.185 -17.148 0.336 1.00 87.88 284 GLU A O 1
ATOM 2263 N N . ARG A 1 285 ? -9.914 -16.915 2.549 1.00 92.50 285 ARG A N 1
ATOM 2264 C CA . ARG A 1 285 ? -10.703 -15.690 2.746 1.00 92.50 285 ARG A CA 1
ATOM 2265 C C . ARG A 1 285 ? -10.002 -14.837 3.806 1.00 92.50 285 ARG A C 1
ATOM 2267 O O . ARG A 1 285 ? -10.473 -14.775 4.946 1.00 92.50 285 ARG A O 1
ATOM 2274 N N . PRO A 1 286 ? -8.818 -14.298 3.480 1.00 95.25 286 PRO A N 1
ATOM 2275 C CA . PRO A 1 286 ? -8.009 -13.603 4.459 1.00 95.25 286 PRO A CA 1
ATOM 2276 C C . PRO A 1 286 ? -8.686 -12.297 4.875 1.00 95.25 286 PRO A C 1
ATOM 2278 O O . PRO A 1 286 ? -9.426 -11.689 4.098 1.00 95.25 286 PRO A O 1
ATOM 2281 N N . ILE A 1 287 ? -8.405 -11.853 6.096 1.00 97.06 287 ILE A N 1
ATOM 2282 C CA . ILE A 1 287 ? -8.774 -10.519 6.567 1.00 97.06 287 ILE A CA 1
ATOM 2283 C C . ILE A 1 287 ? -7.543 -9.621 6.497 1.00 97.06 287 ILE A C 1
ATOM 2285 O O . ILE A 1 287 ? -6.474 -9.969 6.999 1.00 97.06 287 ILE A O 1
ATOM 2289 N N . ILE A 1 288 ? -7.708 -8.456 5.884 1.00 97.44 288 ILE A N 1
ATOM 2290 C CA . ILE A 1 288 ? -6.703 -7.400 5.828 1.00 97.44 288 ILE A CA 1
ATOM 2291 C C . ILE A 1 288 ? -7.158 -6.291 6.768 1.00 97.44 288 ILE A C 1
ATOM 2293 O O . ILE A 1 288 ? -8.195 -5.671 6.548 1.00 97.44 288 ILE A O 1
ATOM 2297 N N . LEU A 1 289 ? -6.389 -6.074 7.828 1.00 97.81 289 LEU A N 1
ATOM 2298 C CA . LEU A 1 289 ? -6.614 -5.044 8.829 1.00 97.81 289 LEU A CA 1
ATOM 2299 C C . LEU A 1 289 ? -5.773 -3.815 8.489 1.00 97.81 289 LEU A C 1
ATOM 2301 O O . LEU A 1 289 ? -4.548 -3.839 8.614 1.00 97.81 289 LEU A O 1
ATOM 2305 N N . LEU A 1 290 ? -6.439 -2.743 8.080 1.00 97.88 290 LEU A N 1
ATOM 2306 C CA . LEU A 1 290 ? -5.859 -1.414 7.972 1.00 97.88 290 LEU A CA 1
ATOM 2307 C C . LEU A 1 290 ? -5.816 -0.801 9.370 1.00 97.88 290 LEU A C 1
ATOM 2309 O O . LEU A 1 290 ? -6.841 -0.679 10.044 1.00 97.88 290 LEU A O 1
ATOM 2313 N N . VAL A 1 291 ? -4.626 -0.433 9.817 1.00 96.94 291 VAL A N 1
ATOM 2314 C CA . VAL A 1 291 ? -4.395 0.128 11.150 1.00 96.94 291 VAL A CA 1
ATOM 2315 C C . VAL A 1 291 ? -3.467 1.328 11.042 1.00 96.94 291 VAL A C 1
ATOM 2317 O O . VAL A 1 291 ? -2.742 1.476 10.065 1.00 96.94 291 VAL A O 1
ATOM 2320 N N . HIS A 1 292 ? -3.458 2.181 12.060 1.00 93.62 292 HIS A N 1
ATOM 2321 C CA . HIS A 1 292 ? -2.501 3.285 12.163 1.00 93.62 292 HIS A CA 1
ATOM 2322 C C . HIS A 1 292 ? -1.554 3.026 13.339 1.00 93.62 292 HIS A C 1
ATOM 2324 O O . HIS A 1 292 ? -1.927 3.282 14.483 1.00 93.62 292 HIS A O 1
ATOM 2330 N N . GLY A 1 293 ? -0.356 2.499 13.090 1.00 92.50 293 GLY A N 1
ATOM 2331 C CA . GLY A 1 293 ? 0.559 2.008 14.125 1.00 92.50 293 GLY A CA 1
ATOM 2332 C C . GLY A 1 293 ? 0.304 0.538 14.470 1.00 92.50 293 GLY A C 1
ATOM 2333 O O . GLY A 1 293 ? -0.359 0.221 15.463 1.00 92.50 293 GLY A O 1
ATOM 2334 N N . ALA A 1 294 ? 0.844 -0.379 13.665 1.00 94.50 294 ALA A N 1
ATOM 2335 C CA . ALA A 1 294 ? 0.615 -1.819 13.788 1.00 94.50 294 ALA A CA 1
ATOM 2336 C C . ALA A 1 294 ? 1.150 -2.403 15.098 1.00 94.50 294 ALA A C 1
ATOM 2338 O O . ALA A 1 294 ? 0.491 -3.259 15.687 1.00 94.50 294 ALA A O 1
ATOM 2339 N N . LYS A 1 295 ? 2.308 -1.933 15.583 1.00 93.50 295 LYS A N 1
ATOM 2340 C CA . LYS A 1 295 ? 2.880 -2.392 16.860 1.00 93.50 295 LYS A CA 1
ATOM 2341 C C . LYS A 1 295 ? 1.937 -2.100 18.028 1.00 93.50 295 LYS A C 1
ATOM 2343 O O . LYS A 1 295 ? 1.570 -3.023 18.747 1.00 93.50 295 LYS A O 1
ATOM 2348 N N . ASN A 1 296 ? 1.506 -0.846 18.163 1.00 91.62 296 ASN A N 1
ATOM 2349 C CA . ASN A 1 296 ? 0.597 -0.434 19.233 1.00 91.62 296 ASN A CA 1
ATOM 2350 C C . ASN A 1 296 ? -0.744 -1.155 19.090 1.00 91.62 296 ASN A C 1
ATOM 2352 O O . ASN A 1 296 ? -1.246 -1.716 20.048 1.00 91.62 296 ASN A O 1
ATOM 2356 N N . THR A 1 297 ? -1.280 -1.244 17.871 1.00 94.81 297 THR A N 1
ATOM 2357 C CA . THR A 1 297 ? -2.544 -1.951 17.618 1.00 94.81 297 THR A CA 1
ATOM 2358 C C . THR A 1 297 ? -2.488 -3.418 18.059 1.00 94.81 297 THR A C 1
ATOM 2360 O O . THR A 1 297 ? -3.433 -3.903 18.674 1.00 94.81 297 THR A O 1
ATOM 2363 N N . ARG A 1 298 ? -1.382 -4.131 17.799 1.00 95.75 298 ARG A N 1
ATOM 2364 C CA . ARG A 1 298 ? -1.199 -5.505 18.298 1.00 95.75 298 ARG A CA 1
ATOM 2365 C C . ARG A 1 298 ? -1.177 -5.558 19.822 1.00 95.75 298 ARG A C 1
ATOM 2367 O O . ARG A 1 298 ? -1.856 -6.408 20.382 1.00 95.75 298 ARG A O 1
ATOM 2374 N N . GLN A 1 299 ? -0.454 -4.644 20.469 1.00 94.38 299 GLN A N 1
ATOM 2375 C CA . GLN A 1 299 ? -0.402 -4.563 21.932 1.00 94.38 299 GLN A CA 1
ATOM 2376 C C . GLN A 1 299 ? -1.790 -4.312 22.536 1.00 94.38 299 GLN A C 1
ATOM 2378 O O . GLN A 1 299 ? -2.168 -5.008 23.472 1.00 94.38 299 GLN A O 1
ATOM 2383 N N . GLU A 1 300 ? -2.578 -3.396 21.965 1.00 94.31 300 GLU A N 1
ATOM 2384 C CA . GLU A 1 300 ? -3.944 -3.129 22.440 1.00 94.31 300 GLU A CA 1
ATOM 2385 C C . GLU A 1 300 ? -4.865 -4.342 22.246 1.00 94.31 300 GLU A C 1
ATOM 2387 O O . GLU A 1 300 ? -5.626 -4.706 23.140 1.00 94.31 300 GLU A O 1
ATOM 2392 N N . LEU A 1 301 ? -4.776 -5.022 21.100 1.00 95.44 301 LEU A N 1
ATOM 2393 C CA . LEU A 1 301 ? -5.543 -6.243 20.839 1.00 95.44 301 LEU A CA 1
ATOM 2394 C C . LEU A 1 301 ? -5.160 -7.382 21.795 1.00 95.44 301 LEU A C 1
ATOM 2396 O O . LEU A 1 301 ? -6.037 -8.089 22.289 1.00 95.44 301 LEU A O 1
ATOM 2400 N N . GLU A 1 302 ? -3.870 -7.544 22.087 1.00 95.25 302 GLU A N 1
ATOM 2401 C CA . GLU A 1 302 ? -3.374 -8.514 23.068 1.00 95.25 302 GLU A CA 1
ATOM 2402 C C . GLU A 1 302 ? -3.826 -8.165 24.488 1.00 95.25 302 GLU A C 1
ATOM 2404 O O . GLU A 1 302 ? -4.240 -9.059 25.226 1.00 95.25 302 GLU A O 1
ATOM 2409 N N . GLY A 1 303 ? -3.850 -6.876 24.840 1.00 93.12 303 GLY A N 1
ATOM 2410 C CA . GLY A 1 303 ? -4.410 -6.377 26.098 1.00 93.12 303 GLY A CA 1
ATOM 2411 C C . GLY A 1 303 ? -5.905 -6.673 26.260 1.00 93.12 303 GLY A C 1
ATOM 2412 O O . GLY A 1 303 ? -6.372 -6.899 27.375 1.00 93.12 303 GLY A O 1
ATOM 2413 N N . LEU A 1 304 ? -6.652 -6.758 25.153 1.00 93.06 304 LEU A N 1
ATOM 2414 C CA . LEU A 1 304 ? -8.051 -7.208 25.131 1.00 93.06 304 LEU A CA 1
ATOM 2415 C C . LEU A 1 304 ? -8.208 -8.738 25.164 1.00 93.06 304 LEU A C 1
ATOM 2417 O O . LEU A 1 304 ? -9.332 -9.235 25.231 1.00 93.06 304 LEU A O 1
ATOM 2421 N N . GLY A 1 305 ? -7.110 -9.496 25.111 1.00 94.62 305 GLY A N 1
ATOM 2422 C CA . GLY A 1 305 ? -7.103 -10.960 25.121 1.00 94.62 305 GLY A CA 1
ATOM 2423 C C . GLY A 1 305 ? -7.113 -11.621 23.738 1.00 94.62 305 GLY A C 1
ATOM 2424 O O . GLY A 1 305 ? -7.237 -12.845 23.652 1.00 94.62 305 GLY A O 1
ATOM 2425 N N . LEU A 1 306 ? -6.961 -10.861 22.647 1.00 95.75 306 LEU A N 1
ATOM 2426 C CA . LEU A 1 306 ? -6.867 -11.421 21.295 1.00 95.75 306 LEU A CA 1
ATOM 2427 C C . LEU A 1 306 ? -5.442 -11.901 21.002 1.00 95.75 306 LEU A C 1
ATOM 2429 O O . LEU A 1 306 ? -4.452 -11.231 21.276 1.00 95.75 306 LEU A O 1
ATOM 2433 N N . ARG A 1 307 ? -5.323 -13.076 20.383 1.00 95.88 307 ARG A N 1
ATOM 2434 C CA . ARG A 1 307 ? -4.026 -13.655 20.006 1.00 95.88 307 ARG A CA 1
ATOM 2435 C C . ARG A 1 307 ? -3.580 -13.121 18.642 1.00 95.88 307 ARG A C 1
ATOM 2437 O O . ARG A 1 307 ? -4.140 -13.528 17.626 1.00 95.88 307 ARG A O 1
ATOM 2444 N N . THR A 1 308 ? -2.544 -12.274 18.606 1.00 96.56 308 THR A N 1
ATOM 2445 C CA . THR A 1 308 ? -2.056 -11.652 17.351 1.00 96.56 308 THR A CA 1
ATOM 2446 C C . THR A 1 308 ? -0.764 -12.254 16.785 1.00 96.56 308 THR A C 1
ATOM 2448 O O . THR A 1 308 ? -0.360 -11.931 15.668 1.00 96.56 308 THR A O 1
ATOM 2451 N N . PHE A 1 309 ? -0.119 -13.180 17.504 1.00 94.56 309 PHE A N 1
ATOM 2452 C CA . PHE A 1 309 ? 1.197 -13.731 17.138 1.00 94.56 309 PHE A CA 1
ATOM 2453 C C . PHE A 1 309 ? 1.252 -14.409 15.755 1.00 94.56 309 PHE A C 1
ATOM 2455 O O . PHE A 1 309 ? 2.318 -14.489 15.149 1.00 94.56 309 PHE A O 1
ATOM 2462 N N . SER A 1 310 ? 0.124 -14.916 15.249 1.00 93.75 310 SER A N 1
ATOM 2463 C CA . SER A 1 310 ? 0.036 -15.586 13.944 1.00 93.75 310 SER A CA 1
ATOM 2464 C C . SER A 1 310 ? -0.208 -14.624 12.776 1.00 93.75 310 SER A C 1
ATOM 2466 O O . SER A 1 310 ? -0.231 -15.049 11.615 1.00 93.75 310 SER A O 1
ATOM 2468 N N . TRP A 1 311 ? -0.411 -13.335 13.060 1.00 95.62 311 TRP A N 1
ATOM 2469 C CA . TRP A 1 311 ? -0.776 -12.345 12.057 1.00 95.62 311 TRP A CA 1
ATOM 2470 C C . TRP A 1 311 ? 0.458 -11.858 11.301 1.00 95.62 311 TRP A C 1
ATOM 2472 O O . TRP A 1 311 ? 1.492 -11.522 11.891 1.00 95.62 311 TRP A O 1
ATOM 2482 N N . ALA A 1 312 ? 0.342 -11.777 9.980 1.00 95.31 312 ALA A N 1
ATOM 2483 C CA . ALA A 1 312 ? 1.413 -11.284 9.126 1.00 95.31 312 ALA A CA 1
ATOM 2484 C C . ALA A 1 312 ? 1.365 -9.753 9.024 1.00 95.31 312 ALA A C 1
ATOM 2486 O O . ALA A 1 312 ? 0.293 -9.158 8.998 1.00 95.31 312 ALA A O 1
ATOM 2487 N N . THR A 1 313 ? 2.527 -9.105 8.966 1.00 95.19 313 THR A N 1
ATOM 2488 C CA . THR A 1 313 ? 2.616 -7.677 8.625 1.00 95.19 313 THR A CA 1
ATOM 2489 C C . THR A 1 313 ? 2.827 -7.538 7.124 1.00 95.19 313 THR A C 1
ATOM 2491 O O . THR A 1 313 ? 3.693 -8.206 6.556 1.00 95.19 313 THR A O 1
ATOM 2494 N N . GLY A 1 314 ? 2.050 -6.652 6.516 1.00 95.25 314 GLY A N 1
ATOM 2495 C CA . GLY A 1 314 ? 1.976 -6.430 5.084 1.00 95.25 314 GLY A CA 1
ATOM 2496 C C . GLY A 1 314 ? 1.227 -7.527 4.328 1.00 95.25 314 GLY A C 1
ATOM 2497 O O . GLY A 1 314 ? 0.837 -8.549 4.891 1.00 95.25 314 GLY A O 1
ATOM 2498 N N . ILE A 1 315 ? 1.040 -7.328 3.026 1.00 94.38 315 ILE A N 1
ATOM 2499 C CA . ILE A 1 315 ? 0.257 -8.214 2.145 1.00 94.38 315 ILE A CA 1
ATOM 2500 C C . ILE A 1 315 ? 1.093 -8.924 1.075 1.00 94.38 315 ILE A C 1
ATOM 2502 O O . ILE A 1 315 ? 0.543 -9.630 0.225 1.00 94.38 315 ILE A O 1
ATOM 2506 N N . HIS A 1 316 ? 2.425 -8.816 1.140 1.00 92.06 316 HIS A N 1
ATOM 2507 C CA . HIS A 1 316 ? 3.360 -9.529 0.256 1.00 92.06 316 HIS A CA 1
ATOM 2508 C C . HIS A 1 316 ? 3.014 -11.025 0.120 1.00 92.06 316 HIS A C 1
ATOM 2510 O O . HIS A 1 316 ? 3.014 -11.593 -0.975 1.00 92.06 316 HIS A O 1
ATOM 2516 N N . ASP A 1 317 ? 2.696 -11.685 1.234 1.00 88.94 317 ASP A N 1
ATOM 2517 C CA . ASP A 1 317 ? 2.410 -13.118 1.244 1.00 88.94 317 ASP A CA 1
ATOM 2518 C C . ASP A 1 317 ? 1.063 -13.456 0.592 1.00 88.94 317 ASP A C 1
ATOM 2520 O O . ASP A 1 317 ? 0.985 -14.461 -0.122 1.00 88.94 317 ASP A O 1
ATOM 2524 N N . ILE A 1 318 ? 0.043 -12.600 0.729 1.00 87.31 318 ILE A N 1
ATOM 2525 C CA . ILE A 1 318 ? -1.222 -12.754 -0.010 1.00 87.31 318 ILE A CA 1
ATOM 2526 C C . ILE A 1 318 ? -0.951 -12.616 -1.502 1.00 87.31 318 ILE A C 1
ATOM 2528 O O . ILE A 1 318 ? -1.319 -13.495 -2.280 1.00 87.31 318 ILE A O 1
ATOM 2532 N N . LEU A 1 319 ? -0.257 -11.550 -1.903 1.00 85.06 319 LEU A N 1
ATOM 2533 C CA . LEU A 1 319 ? 0.016 -11.272 -3.309 1.00 85.06 319 LEU A CA 1
ATOM 2534 C C . LEU A 1 319 ? 0.834 -12.395 -3.945 1.00 85.06 319 LEU A C 1
ATOM 2536 O O . LEU A 1 319 ? 0.521 -12.868 -5.032 1.00 85.06 319 LEU A O 1
ATOM 2540 N N . TYR A 1 320 ? 1.879 -12.877 -3.278 1.00 80.62 320 TYR A N 1
ATOM 2541 C CA . TYR A 1 320 ? 2.881 -13.696 -3.950 1.00 80.62 320 TYR A CA 1
ATOM 2542 C C . TYR A 1 320 ? 2.956 -15.151 -3.521 1.00 80.62 320 TYR A C 1
ATOM 2544 O O . TYR A 1 320 ? 3.468 -15.945 -4.317 1.00 80.62 320 TYR A O 1
ATOM 2552 N N . LYS A 1 321 ? 2.517 -15.505 -2.310 1.00 77.25 321 LYS A N 1
ATOM 2553 C CA . LYS A 1 321 ? 2.517 -16.893 -1.828 1.00 77.25 321 LYS A CA 1
ATOM 2554 C C . LYS A 1 321 ? 1.135 -17.536 -1.954 1.00 77.25 321 LYS A C 1
ATOM 2556 O O . LYS A 1 321 ? 1.099 -18.672 -2.408 1.00 77.25 321 LYS A O 1
ATOM 2561 N N . GLY A 1 322 ? 0.056 -16.821 -1.617 1.00 62.69 322 GLY A N 1
ATOM 2562 C CA . GLY A 1 322 ? -1.310 -17.371 -1.562 1.00 62.69 322 GLY A CA 1
ATOM 2563 C C . GLY A 1 322 ? -2.229 -17.057 -2.754 1.00 62.69 322 GLY A C 1
ATOM 2564 O O . GLY A 1 322 ? -3.089 -17.862 -3.082 1.00 62.69 322 GLY A O 1
ATOM 2565 N N . GLY A 1 323 ? -2.072 -15.913 -3.426 1.00 57.34 323 GLY A N 1
ATOM 2566 C CA . GLY A 1 323 ? -3.023 -15.454 -4.453 1.00 57.34 323 GLY A CA 1
ATOM 2567 C C . GLY A 1 323 ? -2.601 -15.735 -5.895 1.00 57.34 323 GLY A C 1
ATOM 2568 O O . GLY A 1 323 ? -3.409 -16.182 -6.701 1.00 57.34 323 GLY A O 1
ATOM 2569 N N . LEU A 1 324 ? -1.327 -15.501 -6.225 1.00 57.25 324 LEU A N 1
ATOM 2570 C CA . LEU A 1 324 ? -0.823 -15.585 -7.607 1.00 57.25 324 LEU A CA 1
ATOM 2571 C C . LEU A 1 324 ? -0.122 -16.908 -7.957 1.00 57.25 324 LEU A C 1
ATOM 2573 O O . LEU A 1 324 ? 0.408 -17.049 -9.059 1.00 57.25 324 LEU A O 1
ATOM 2577 N N . ARG A 1 325 ? 0.001 -17.853 -7.015 1.00 53.94 325 ARG A N 1
ATOM 2578 C CA . ARG A 1 325 ? 0.915 -19.001 -7.170 1.00 53.94 325 ARG A CA 1
ATOM 2579 C C . ARG A 1 325 ? 0.270 -20.379 -7.262 1.00 53.94 325 ARG A C 1
ATOM 2581 O O . ARG A 1 325 ? 0.990 -21.295 -7.672 1.00 53.94 325 ARG A O 1
ATOM 2588 N N . ASP A 1 326 ? -0.993 -20.554 -6.881 1.00 47.91 326 ASP A N 1
ATOM 2589 C CA . ASP A 1 326 ? -1.345 -21.841 -6.271 1.00 47.91 326 ASP A CA 1
ATOM 2590 C C . ASP A 1 326 ? -1.847 -22.961 -7.195 1.00 47.91 326 ASP A C 1
ATOM 2592 O O . ASP A 1 326 ? -1.723 -24.122 -6.826 1.00 47.91 326 ASP A O 1
ATOM 2596 N N . GLU A 1 327 ? -2.273 -22.713 -8.435 1.00 50.09 327 GLU A N 1
ATOM 2597 C CA . GLU A 1 327 ? -2.913 -23.809 -9.200 1.00 50.09 327 GLU A CA 1
ATOM 2598 C C . GLU A 1 327 ? -2.061 -24.466 -10.292 1.00 50.09 327 GLU A C 1
ATOM 2600 O O . GLU A 1 327 ? -2.357 -25.577 -10.725 1.00 50.09 327 GLU A O 1
ATOM 2605 N N . MET A 1 328 ? -0.927 -23.878 -10.680 1.00 47.50 328 MET A N 1
ATOM 2606 C CA . MET A 1 328 ? -0.035 -24.476 -11.688 1.00 47.50 328 MET A CA 1
ATOM 2607 C C . MET A 1 328 ? 1.336 -24.858 -11.129 1.00 47.50 328 MET A C 1
ATOM 2609 O O . MET A 1 328 ? 2.378 -24.731 -11.792 1.00 47.50 328 MET A O 1
ATOM 2613 N N . ARG A 1 329 ? 1.378 -25.400 -9.906 1.00 53.59 329 ARG A N 1
ATOM 2614 C CA . ARG A 1 329 ? 2.393 -26.425 -9.636 1.00 53.59 329 ARG A CA 1
ATOM 2615 C C . ARG A 1 329 ? 2.003 -27.633 -10.468 1.00 53.59 329 ARG A C 1
ATOM 2617 O O . ARG A 1 329 ? 1.259 -28.494 -10.015 1.00 53.59 329 ARG A O 1
ATOM 2624 N N . SER A 1 330 ? 2.502 -27.622 -11.706 1.00 49.59 330 SER A N 1
ATOM 2625 C CA . SER A 1 330 ? 2.659 -28.784 -12.567 1.00 49.59 330 SER A CA 1
ATOM 2626 C C . SER A 1 330 ? 2.767 -30.017 -11.684 1.00 49.59 330 SER A C 1
ATOM 2628 O O . SER A 1 330 ? 3.760 -30.174 -10.965 1.00 49.59 330 SER A O 1
ATOM 2630 N N . ARG A 1 331 ? 1.724 -30.854 -11.699 1.00 56.12 331 ARG A N 1
ATOM 2631 C CA . ARG A 1 331 ? 1.739 -32.205 -11.137 1.00 56.12 331 ARG A CA 1
ATOM 2632 C C . ARG A 1 331 ? 2.678 -33.064 -11.982 1.00 56.12 331 ARG A C 1
ATOM 2634 O O . ARG A 1 331 ? 2.289 -34.111 -12.482 1.00 56.12 331 ARG A O 1
ATOM 2641 N N . SER A 1 332 ? 3.906 -32.595 -12.201 1.00 59.56 332 SER A N 1
ATOM 2642 C CA . SER A 1 332 ? 4.974 -33.419 -12.720 1.00 59.56 332 SER A CA 1
ATOM 2643 C C . SER A 1 332 ? 5.052 -34.595 -11.758 1.00 59.56 332 SER A C 1
ATOM 2645 O O . SER A 1 332 ? 5.260 -34.358 -10.561 1.00 59.56 332 SER A O 1
ATOM 2647 N N . PRO A 1 333 ? 4.824 -35.828 -12.238 1.00 64.56 333 PRO A N 1
ATOM 2648 C CA . PRO A 1 333 ? 4.936 -37.006 -11.406 1.00 64.56 333 PRO A CA 1
ATOM 2649 C C . PRO A 1 333 ? 6.269 -36.923 -10.661 1.00 64.56 333 PRO A C 1
ATOM 2651 O O . PRO A 1 333 ? 7.285 -36.607 -11.294 1.00 64.56 333 PRO A O 1
ATOM 2654 N N . PRO A 1 334 ? 6.285 -37.104 -9.331 1.00 59.38 334 PRO A N 1
ATOM 2655 C CA . PRO A 1 334 ? 7.523 -37.047 -8.576 1.00 59.38 334 PRO A CA 1
ATOM 2656 C C . PRO A 1 3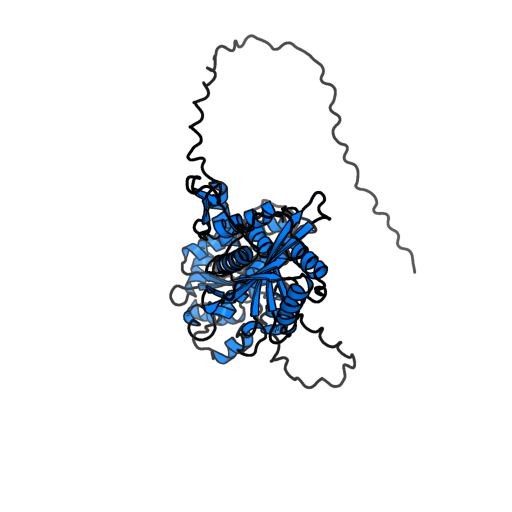34 ? 8.521 -38.000 -9.236 1.00 59.38 334 PRO A C 1
ATOM 2658 O O . PRO A 1 334 ? 8.246 -39.194 -9.374 1.00 59.38 334 PRO A O 1
ATOM 2661 N N . ARG A 1 335 ? 9.659 -37.469 -9.707 1.00 68.25 335 ARG A N 1
ATOM 2662 C CA . ARG A 1 335 ? 10.747 -38.303 -10.224 1.00 68.25 335 ARG A CA 1
ATOM 2663 C C . ARG A 1 335 ? 11.136 -39.259 -9.097 1.00 68.25 335 ARG A C 1
ATOM 2665 O O . ARG A 1 335 ? 11.623 -38.815 -8.057 1.00 68.25 335 ARG A O 1
ATOM 2672 N N . ARG A 1 336 ? 10.863 -40.554 -9.294 1.00 66.56 336 ARG A N 1
ATOM 2673 C CA . ARG A 1 336 ? 11.271 -41.641 -8.396 1.00 66.56 336 ARG A CA 1
ATOM 2674 C C . ARG A 1 336 ? 12.773 -41.486 -8.135 1.00 66.56 336 ARG A C 1
ATOM 2676 O O . ARG A 1 336 ? 13.555 -41.634 -9.065 1.00 66.56 336 ARG A O 1
ATOM 2683 N N . GLY A 1 337 ? 13.168 -41.124 -6.914 1.00 71.56 337 GLY A N 1
ATOM 2684 C CA . GLY A 1 337 ? 14.583 -41.090 -6.524 1.00 71.56 337 GLY A CA 1
ATOM 2685 C C . GLY A 1 337 ? 15.001 -39.992 -5.545 1.00 71.56 337 GLY A C 1
ATOM 2686 O O . GLY A 1 337 ? 15.970 -40.191 -4.823 1.00 71.56 337 GLY A O 1
ATOM 2687 N N . SER A 1 338 ? 14.291 -38.861 -5.435 1.00 65.69 338 SER A N 1
ATOM 2688 C CA . SER A 1 338 ? 14.654 -37.837 -4.436 1.00 65.69 338 SER A CA 1
ATOM 2689 C C . SER A 1 338 ? 13.903 -38.062 -3.118 1.00 65.69 338 SER A C 1
ATOM 2691 O O . SER A 1 338 ? 12.870 -37.444 -2.866 1.00 65.69 338 SER A O 1
ATOM 2693 N N . GLY A 1 339 ? 14.412 -38.962 -2.275 1.00 63.62 339 GLY A N 1
ATOM 2694 C CA . GLY A 1 339 ? 13.814 -39.365 -0.992 1.00 63.62 339 GLY A CA 1
ATOM 2695 C C . GLY A 1 339 ? 13.860 -38.326 0.136 1.00 63.62 339 GLY A C 1
ATOM 2696 O O . GLY A 1 339 ? 13.744 -38.705 1.296 1.00 63.62 339 GLY A O 1
ATOM 2697 N N . ARG A 1 340 ? 14.038 -37.027 -0.153 1.00 76.94 340 ARG A N 1
ATOM 2698 C CA . ARG A 1 340 ? 13.969 -35.994 0.891 1.00 76.94 340 ARG A CA 1
ATOM 2699 C C . ARG A 1 340 ? 12.510 -35.555 1.065 1.00 76.94 340 ARG A C 1
ATOM 2701 O O . ARG A 1 340 ? 11.978 -34.928 0.141 1.00 76.94 340 ARG A O 1
ATOM 2708 N N . PRO A 1 341 ? 11.854 -35.854 2.202 1.00 73.94 341 PRO A N 1
ATOM 2709 C CA . PRO A 1 341 ? 10.530 -35.321 2.482 1.00 73.94 341 PRO A CA 1
ATOM 2710 C C . PRO A 1 341 ? 10.622 -33.796 2.454 1.00 73.94 341 PRO A C 1
ATOM 2712 O O . PRO A 1 341 ? 11.393 -33.186 3.194 1.00 73.94 341 PRO A O 1
ATOM 2715 N N . ARG A 1 342 ? 9.886 -33.163 1.538 1.00 74.00 342 ARG A N 1
ATOM 2716 C CA . ARG A 1 342 ? 9.739 -31.709 1.564 1.00 74.00 342 ARG A CA 1
ATOM 2717 C C . ARG A 1 342 ? 8.872 -31.386 2.768 1.00 74.00 342 ARG A C 1
ATOM 2719 O O . ARG A 1 342 ? 7.758 -31.898 2.851 1.00 74.00 342 ARG A O 1
ATOM 2726 N N . SER A 1 343 ? 9.376 -30.556 3.675 1.00 70.31 343 SER A N 1
ATOM 2727 C CA . SER A 1 343 ? 8.577 -30.050 4.786 1.00 70.31 343 SER A CA 1
ATOM 2728 C C . SER A 1 343 ? 7.261 -29.486 4.242 1.00 70.31 343 SER A C 1
ATOM 2730 O O . SER A 1 343 ? 7.285 -28.807 3.203 1.00 70.31 343 SER A O 1
ATOM 2732 N N . PRO A 1 344 ? 6.121 -29.774 4.893 1.00 70.94 344 PRO A N 1
ATOM 2733 C CA . PRO A 1 344 ? 4.847 -29.219 4.474 1.00 70.94 344 PRO A CA 1
ATOM 2734 C C . PRO A 1 344 ? 4.967 -27.690 4.400 1.00 70.94 344 PRO A C 1
ATOM 2736 O O . PRO A 1 344 ? 5.652 -27.084 5.234 1.00 70.94 344 PRO A O 1
ATOM 2739 N N . PRO A 1 345 ? 4.377 -27.050 3.375 1.00 72.00 345 PRO A N 1
ATOM 2740 C CA . PRO A 1 345 ? 4.373 -25.599 3.297 1.00 72.00 345 PRO A CA 1
ATOM 2741 C C . PRO A 1 345 ? 3.775 -25.039 4.590 1.00 72.00 345 PRO A C 1
ATOM 2743 O O . PRO A 1 345 ? 2.765 -25.544 5.079 1.00 72.00 345 PRO A O 1
ATOM 2746 N N . ARG A 1 346 ? 4.418 -24.015 5.164 1.00 71.62 346 ARG A N 1
ATOM 2747 C CA . ARG A 1 346 ? 3.853 -23.314 6.321 1.00 71.62 346 ARG A CA 1
ATOM 2748 C C . ARG A 1 346 ? 2.468 -22.778 5.929 1.00 71.62 346 ARG A C 1
ATOM 2750 O O . ARG A 1 346 ? 2.364 -22.221 4.832 1.00 71.62 346 ARG A O 1
ATOM 2757 N N . PRO A 1 347 ? 1.438 -22.935 6.779 1.00 70.50 347 PRO A N 1
ATOM 2758 C CA . PRO A 1 347 ? 0.128 -22.364 6.498 1.00 70.50 347 PRO A CA 1
ATOM 2759 C C . PRO A 1 347 ? 0.273 -20.847 6.347 1.00 70.50 347 PRO A C 1
ATOM 2761 O O . PRO A 1 347 ? 1.002 -20.210 7.110 1.00 70.50 347 PRO A O 1
ATOM 2764 N N . SER A 1 348 ? -0.371 -20.271 5.334 1.00 79.69 348 SER A N 1
ATOM 2765 C CA . SER A 1 348 ? -0.444 -18.818 5.199 1.00 79.69 348 SER A CA 1
ATOM 2766 C C . SER A 1 348 ? -1.255 -18.238 6.355 1.00 79.69 348 SER A C 1
ATOM 2768 O O . SER A 1 348 ? -2.248 -18.834 6.777 1.00 79.69 348 SER A O 1
ATOM 2770 N N . SER A 1 349 ? -0.840 -17.078 6.863 1.00 88.25 349 SER A N 1
ATOM 2771 C CA . SER A 1 349 ? -1.621 -16.335 7.853 1.00 88.25 349 SER A CA 1
ATOM 2772 C C . SER A 1 349 ? -3.030 -16.055 7.323 1.00 88.25 349 SER A C 1
ATOM 2774 O O . SER A 1 349 ? -3.222 -15.844 6.130 1.00 88.25 349 SER A O 1
ATOM 2776 N N . ALA A 1 350 ? -4.027 -16.064 8.206 1.00 93.56 350 ALA A N 1
ATOM 2777 C CA . ALA A 1 350 ? -5.399 -15.697 7.850 1.00 93.56 350 ALA A CA 1
ATOM 2778 C C . ALA A 1 350 ? -5.658 -14.188 8.009 1.00 93.56 350 ALA A C 1
ATOM 2780 O O . ALA A 1 350 ? -6.562 -13.651 7.377 1.00 93.56 350 ALA A O 1
ATOM 2781 N N . VAL A 1 351 ? -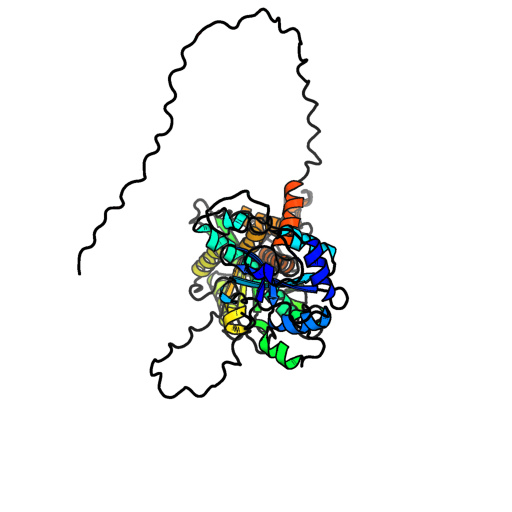4.853 -13.507 8.832 1.00 96.50 351 VAL A N 1
ATOM 2782 C CA . VAL A 1 351 ? -4.964 -12.074 9.124 1.00 96.50 351 VAL A CA 1
ATOM 2783 C C . VAL A 1 351 ? -3.661 -11.370 8.757 1.00 96.50 351 VAL A C 1
ATOM 2785 O O . VAL A 1 351 ? -2.572 -11.829 9.122 1.00 96.50 351 VAL A O 1
ATOM 2788 N N . TYR A 1 352 ? -3.792 -10.256 8.047 1.00 96.88 352 TYR A N 1
ATOM 2789 C CA . TYR A 1 352 ? -2.694 -9.432 7.555 1.00 96.88 352 TYR A CA 1
ATOM 2790 C C . TYR A 1 352 ? -2.893 -7.990 8.010 1.00 96.88 352 TYR A C 1
ATOM 2792 O O . TYR A 1 352 ? -4.000 -7.475 7.906 1.00 96.88 352 TYR A O 1
ATOM 2800 N N . LEU A 1 353 ? -1.847 -7.334 8.511 1.00 97.19 353 LEU A N 1
ATOM 2801 C CA . LEU A 1 353 ? -1.905 -5.937 8.952 1.00 97.19 353 LEU A CA 1
ATOM 2802 C C . LEU A 1 353 ? -1.211 -5.036 7.942 1.00 97.19 353 LEU A C 1
ATOM 2804 O O . LEU A 1 353 ? -0.035 -5.248 7.654 1.00 97.19 353 LEU A O 1
ATOM 2808 N N . ILE A 1 354 ? -1.904 -4.000 7.486 1.00 97.00 354 ILE A N 1
ATOM 2809 C CA . ILE A 1 354 ? -1.311 -2.884 6.749 1.00 97.00 354 ILE A CA 1
ATOM 2810 C C . ILE A 1 354 ? -1.290 -1.684 7.685 1.00 97.00 354 ILE A C 1
ATOM 2812 O O . ILE A 1 354 ? -2.337 -1.242 8.159 1.00 97.00 354 ILE A O 1
ATOM 2816 N N . ASP A 1 355 ? -0.098 -1.162 7.950 1.00 96.31 355 ASP A N 1
ATOM 2817 C CA . ASP A 1 355 ? 0.061 0.055 8.734 1.00 96.31 355 ASP A CA 1
ATOM 2818 C C . ASP A 1 355 ? 0.015 1.280 7.813 1.00 96.31 355 ASP A C 1
ATOM 2820 O O . ASP A 1 355 ? 0.957 1.580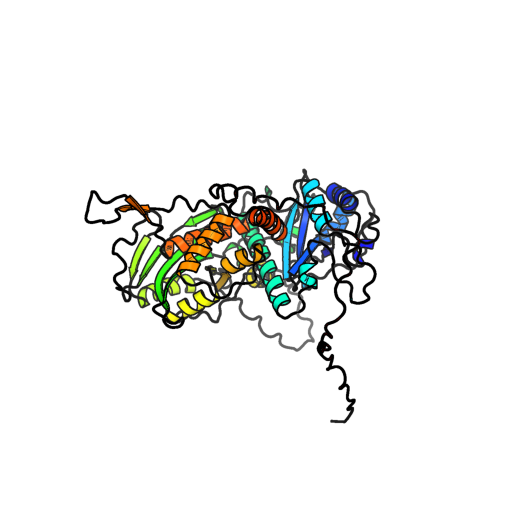 7.084 1.00 96.31 355 ASP A O 1
ATOM 2824 N N . VAL A 1 356 ? -1.113 1.987 7.827 1.00 94.62 356 VAL A N 1
ATOM 2825 C CA . VAL A 1 356 ? -1.355 3.155 6.974 1.00 94.62 356 VAL A CA 1
ATOM 2826 C C . VAL A 1 356 ? -0.431 4.316 7.347 1.00 94.62 356 VAL A C 1
ATOM 2828 O O . VAL A 1 356 ? 0.039 5.017 6.456 1.00 94.62 356 VAL A O 1
ATOM 2831 N N . ASN A 1 357 ? -0.080 4.469 8.629 1.00 92.81 357 ASN A N 1
ATOM 2832 C CA . ASN A 1 357 ? 0.888 5.481 9.066 1.00 92.81 357 ASN A CA 1
ATOM 2833 C C . ASN A 1 357 ? 2.267 5.224 8.454 1.00 92.81 357 ASN A C 1
ATOM 2835 O O . ASN A 1 357 ? 2.956 6.132 7.999 1.00 92.81 357 ASN A O 1
ATOM 2839 N N . GLU A 1 358 ? 2.669 3.957 8.429 1.00 91.25 358 GLU A N 1
ATOM 2840 C CA . GLU A 1 358 ? 3.902 3.520 7.789 1.00 91.25 358 GLU A CA 1
ATOM 2841 C C . GLU A 1 358 ? 3.877 3.831 6.280 1.00 91.25 358 GLU A C 1
ATOM 2843 O O . GLU A 1 358 ? 4.845 4.390 5.756 1.00 91.25 358 GLU A O 1
ATOM 2848 N N . LEU A 1 359 ? 2.761 3.570 5.589 1.00 91.44 359 LEU A N 1
ATOM 2849 C CA . LEU A 1 359 ? 2.608 3.912 4.169 1.00 91.44 359 LEU A CA 1
ATOM 2850 C C . LEU A 1 359 ? 2.739 5.421 3.908 1.00 91.44 359 LEU A C 1
ATOM 2852 O O . LEU A 1 359 ? 3.464 5.824 2.995 1.00 91.44 359 LEU A O 1
ATOM 2856 N N . VAL A 1 360 ? 2.089 6.256 4.723 1.00 88.88 360 VAL A N 1
ATOM 2857 C CA . VAL A 1 360 ? 2.162 7.721 4.596 1.00 88.88 360 VAL A CA 1
ATOM 2858 C C . VAL A 1 360 ? 3.552 8.241 4.965 1.00 88.88 360 VAL A C 1
ATOM 2860 O O . VAL A 1 360 ? 4.112 9.083 4.264 1.00 88.88 360 VAL A O 1
ATOM 2863 N N . GLY A 1 361 ? 4.159 7.715 6.029 1.00 86.56 361 GLY A N 1
ATOM 2864 C CA . GLY A 1 361 ? 5.528 8.043 6.423 1.00 86.56 361 GLY A CA 1
ATOM 2865 C C . GLY A 1 361 ? 6.531 7.715 5.318 1.00 86.56 361 GLY A C 1
ATOM 2866 O O . GLY A 1 361 ? 7.380 8.542 4.982 1.00 86.56 361 GLY A O 1
ATOM 2867 N N . CYS A 1 362 ? 6.369 6.557 4.670 1.00 86.38 362 CYS A N 1
ATOM 2868 C CA . CYS A 1 362 ? 7.179 6.165 3.522 1.00 86.38 362 CYS A CA 1
ATOM 2869 C C . CYS A 1 362 ? 7.057 7.176 2.373 1.00 86.38 362 CYS A C 1
ATOM 2871 O O . CYS A 1 362 ? 8.068 7.588 1.796 1.00 86.38 362 CYS A O 1
ATOM 2873 N N . ALA A 1 363 ? 5.841 7.629 2.083 1.00 82.12 363 ALA A N 1
ATOM 2874 C CA . ALA A 1 363 ? 5.568 8.665 1.096 1.00 82.12 363 ALA A CA 1
ATOM 2875 C C . ALA A 1 363 ? 6.155 10.046 1.446 1.00 82.12 363 ALA A C 1
ATOM 2877 O O . ALA A 1 363 ? 6.471 10.813 0.544 1.00 82.12 363 ALA A O 1
ATOM 2878 N N . LYS A 1 364 ? 6.340 10.372 2.727 1.00 79.25 364 LYS A N 1
ATOM 2879 C CA . LYS A 1 364 ? 6.861 11.674 3.181 1.00 79.25 364 LYS A CA 1
ATOM 2880 C C . LYS A 1 364 ? 8.389 11.784 3.215 1.00 79.25 364 LYS A C 1
ATOM 2882 O O . LYS A 1 364 ? 8.888 12.861 3.518 1.00 79.25 364 LYS A O 1
ATOM 2887 N N . GLU A 1 365 ? 9.119 10.680 3.032 1.00 69.00 365 GLU A N 1
ATOM 2888 C CA . GLU A 1 365 ? 10.562 10.570 3.353 1.00 69.00 365 GLU A CA 1
ATOM 2889 C C . GLU A 1 365 ? 10.911 10.933 4.810 1.00 69.00 365 GLU A C 1
ATOM 2891 O O . GLU A 1 365 ? 12.078 11.075 5.173 1.00 69.00 365 GLU A O 1
ATOM 2896 N N . ARG A 1 366 ? 9.913 11.035 5.694 1.00 56.69 366 ARG A N 1
ATOM 2897 C CA . ARG A 1 366 ? 10.164 11.129 7.128 1.00 56.69 366 ARG A CA 1
ATOM 2898 C C . ARG A 1 366 ? 10.453 9.713 7.601 1.00 56.69 366 ARG A C 1
ATOM 2900 O O . ARG A 1 366 ? 9.575 8.853 7.525 1.00 56.69 366 ARG A O 1
ATOM 2907 N N . GLY A 1 367 ? 11.678 9.470 8.076 1.00 50.72 367 GLY A N 1
ATOM 2908 C CA . GLY A 1 367 ? 11.982 8.260 8.841 1.00 50.72 367 GLY A CA 1
ATOM 2909 C C . GLY A 1 367 ? 10.880 8.041 9.877 1.00 50.72 367 GLY A C 1
ATOM 2910 O O . GLY A 1 367 ? 10.323 9.020 10.382 1.00 50.72 367 GLY A O 1
ATOM 2911 N N . THR A 1 368 ? 10.504 6.784 10.127 1.00 49.88 368 THR A N 1
ATOM 2912 C CA . THR A 1 368 ? 9.419 6.445 11.055 1.00 49.88 368 THR A CA 1
ATOM 2913 C C . THR A 1 368 ? 9.641 7.209 12.355 1.00 49.88 368 THR A C 1
ATOM 2915 O O . THR A 1 368 ? 10.559 6.891 13.109 1.00 49.88 368 THR A O 1
ATOM 2918 N N . SER A 1 369 ? 8.854 8.260 12.598 1.00 44.31 369 SER A N 1
ATOM 2919 C CA . SER A 1 369 ? 8.923 8.996 13.854 1.00 44.31 369 SER A CA 1
ATOM 2920 C C . SER A 1 369 ? 8.236 8.112 14.885 1.00 44.31 369 SER A C 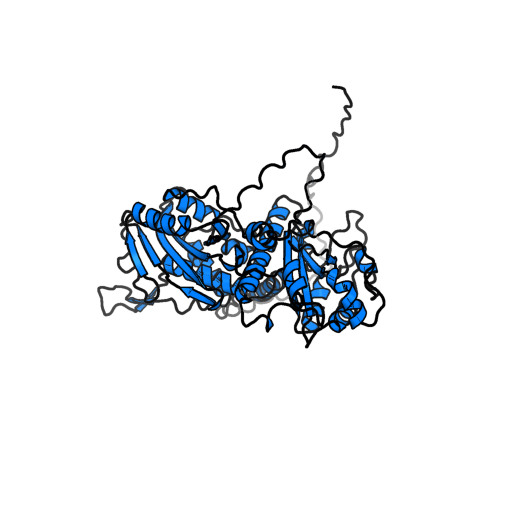1
ATOM 2922 O O . SER A 1 369 ? 7.023 8.158 15.096 1.00 44.31 369 SER A O 1
ATOM 2924 N N . VAL A 1 370 ? 9.015 7.183 15.433 1.00 45.12 370 VAL A N 1
ATOM 2925 C CA . VAL A 1 370 ? 8.595 6.279 16.494 1.00 45.12 370 VAL A CA 1
ATOM 2926 C C . VAL A 1 370 ? 8.502 7.132 17.747 1.00 45.12 370 VAL A C 1
ATOM 2928 O O . VAL A 1 370 ? 9.515 7.317 18.406 1.00 45.12 370 VAL A O 1
ATOM 2931 N N . THR A 1 371 ? 7.336 7.738 18.005 1.00 42.59 371 THR A N 1
ATOM 2932 C CA . THR A 1 371 ? 6.798 8.161 19.326 1.00 42.59 371 THR A CA 1
ATOM 2933 C C . THR A 1 371 ? 5.756 9.278 19.175 1.00 42.59 371 THR A C 1
ATOM 2935 O O . THR A 1 371 ? 5.894 10.382 19.695 1.00 42.59 371 THR A O 1
ATOM 2938 N N . SER A 1 372 ? 4.655 9.004 18.477 1.00 41.09 372 SER A N 1
ATOM 2939 C CA . SER A 1 372 ? 3.515 9.926 18.462 1.00 41.09 372 SER A CA 1
ATOM 2940 C C . SER A 1 372 ? 2.496 9.518 19.535 1.00 41.09 372 SER A C 1
ATOM 2942 O O . SER A 1 372 ? 1.971 8.406 19.513 1.00 41.09 372 SER A O 1
ATOM 2944 N N . ARG A 1 373 ? 2.270 10.409 20.515 1.00 52.22 373 ARG A N 1
ATOM 2945 C CA . ARG A 1 373 ? 1.270 10.307 21.606 1.00 52.22 373 ARG A CA 1
ATOM 2946 C C . ARG A 1 373 ? -0.158 10.188 21.045 1.00 52.22 373 ARG A C 1
ATOM 2948 O O . ARG A 1 373 ? -0.401 10.567 19.913 1.00 52.22 373 ARG A O 1
ATOM 2955 N N . ASN A 1 374 ? -1.154 9.803 21.841 1.00 48.09 374 ASN A N 1
ATOM 2956 C CA . ASN A 1 374 ? -2.524 9.555 21.340 1.00 48.09 374 ASN A CA 1
ATOM 2957 C C . ASN A 1 374 ? -3.223 10.784 20.723 1.00 48.09 374 ASN A C 1
ATOM 2959 O O . ASN A 1 374 ? -3.851 10.671 19.674 1.00 48.09 374 ASN A O 1
ATOM 2963 N N . HIS A 1 375 ? -3.050 11.980 21.301 1.00 46.56 375 HIS A N 1
ATOM 2964 C CA . HIS A 1 375 ? -3.503 13.228 20.660 1.00 46.56 375 HIS A CA 1
ATOM 2965 C C . HIS A 1 375 ? -2.741 13.531 19.365 1.00 46.56 375 HIS A C 1
ATOM 2967 O O . HIS A 1 375 ? -3.293 14.131 18.447 1.00 46.56 375 HIS A O 1
ATOM 2973 N N . ALA A 1 376 ? -1.484 13.097 19.284 1.00 58.22 376 ALA A N 1
ATOM 2974 C CA . ALA A 1 376 ? -0.690 13.196 18.076 1.00 58.22 376 ALA A CA 1
ATOM 2975 C C . ALA A 1 376 ? -1.067 12.104 17.056 1.00 58.22 376 ALA A C 1
ATOM 2977 O O . ALA A 1 376 ? -0.946 12.368 15.875 1.00 58.22 376 ALA A O 1
ATOM 2978 N N . ARG A 1 377 ? -1.634 10.954 17.460 1.00 63.09 377 ARG A N 1
ATOM 2979 C CA . ARG A 1 377 ? -2.148 9.913 16.553 1.00 63.09 377 ARG A CA 1
ATOM 2980 C C . ARG A 1 377 ? -3.368 10.382 15.768 1.00 63.09 377 ARG A C 1
ATOM 2982 O O . ARG A 1 377 ? -3.342 10.300 14.552 1.00 63.09 377 ARG A O 1
ATOM 2989 N N . VAL A 1 378 ? -4.411 10.890 16.431 1.00 62.00 378 VAL A N 1
ATOM 2990 C CA . VAL A 1 378 ? -5.598 11.429 15.729 1.00 62.00 378 VAL A CA 1
ATOM 2991 C C . VAL A 1 378 ? -5.188 12.595 14.837 1.00 62.00 378 VAL A C 1
ATOM 2993 O O . VAL A 1 378 ? -5.551 12.645 13.668 1.00 62.00 378 VAL A O 1
ATOM 2996 N N . ARG A 1 379 ? -4.354 13.501 15.359 1.00 67.75 379 ARG A N 1
ATOM 2997 C CA . ARG A 1 379 ? -3.788 14.595 14.569 1.00 67.75 379 ARG A CA 1
ATOM 2998 C C . ARG A 1 379 ? -3.002 14.084 13.362 1.00 67.75 379 ARG A C 1
ATOM 3000 O O . ARG A 1 379 ? -3.160 14.633 12.287 1.00 67.75 379 ARG A O 1
ATOM 3007 N N . GLN A 1 380 ? -2.204 13.036 13.523 1.00 71.69 380 GLN A N 1
ATOM 3008 C CA . GLN A 1 380 ? -1.423 12.430 12.452 1.00 71.69 380 GLN A CA 1
ATOM 3009 C C . GLN A 1 380 ? -2.315 11.747 11.420 1.00 71.69 380 GLN A C 1
ATOM 3011 O O . GLN A 1 380 ? -2.095 11.966 10.242 1.00 71.69 380 GLN A O 1
ATOM 3016 N N . ILE A 1 381 ? -3.371 11.038 11.831 1.00 71.25 381 ILE A N 1
ATOM 3017 C CA . ILE A 1 381 ? -4.394 10.506 10.917 1.00 71.25 381 ILE A CA 1
ATOM 3018 C C . ILE A 1 381 ? -5.022 11.647 10.108 1.00 71.25 381 ILE A C 1
ATOM 3020 O O . ILE A 1 381 ? -5.173 11.528 8.898 1.00 71.25 381 ILE A O 1
ATOM 3024 N N . LEU A 1 382 ? -5.366 12.763 10.758 1.00 71.62 382 LEU A N 1
ATOM 3025 C CA . LEU A 1 382 ? -5.938 13.933 10.087 1.00 71.62 382 LEU A CA 1
ATOM 3026 C C . LEU A 1 382 ? -4.937 14.618 9.152 1.00 71.62 382 LEU A C 1
ATOM 3028 O O . LEU A 1 382 ? -5.309 15.000 8.049 1.00 71.62 382 LEU A O 1
ATOM 3032 N N . GLU A 1 383 ? -3.682 14.771 9.570 1.00 77.62 383 GLU A N 1
ATOM 3033 C CA . GLU A 1 383 ? -2.604 15.324 8.745 1.00 77.62 383 GLU A CA 1
ATOM 3034 C C . GLU A 1 383 ? -2.325 14.419 7.539 1.00 77.62 383 GLU A C 1
ATOM 3036 O O . GLU A 1 383 ? -2.167 14.902 6.423 1.00 77.62 383 GLU A O 1
ATOM 3041 N N . ASP A 1 384 ? -2.305 13.106 7.741 1.00 72.25 384 ASP A N 1
ATOM 3042 C CA . ASP A 1 384 ? -2.123 12.101 6.699 1.00 72.25 384 ASP A CA 1
ATOM 3043 C C . ASP A 1 384 ? -3.294 12.103 5.706 1.00 72.25 384 ASP A C 1
ATOM 3045 O O . ASP A 1 384 ? -3.072 12.099 4.493 1.00 72.25 384 ASP A O 1
ATOM 3049 N N . ALA A 1 385 ? -4.529 12.194 6.204 1.00 71.00 385 ALA A N 1
ATOM 3050 C CA . ALA A 1 385 ? -5.728 12.322 5.383 1.00 71.00 385 ALA A CA 1
ATOM 3051 C C . ALA A 1 385 ? -5.731 13.637 4.586 1.00 71.00 385 ALA A C 1
ATOM 3053 O O . ALA A 1 385 ? -5.987 13.634 3.382 1.00 71.00 385 ALA A O 1
ATOM 3054 N N . ALA A 1 386 ? -5.382 14.754 5.230 1.00 69.69 386 ALA A N 1
ATOM 3055 C CA . ALA A 1 386 ? -5.304 16.063 4.589 1.00 69.69 386 ALA A CA 1
ATOM 3056 C C . ALA A 1 386 ? -4.268 16.086 3.457 1.00 69.69 386 ALA A C 1
ATOM 3058 O O . ALA A 1 386 ? -4.516 16.671 2.407 1.00 69.69 386 ALA A O 1
ATOM 3059 N N . LEU A 1 387 ? -3.135 15.402 3.626 1.00 71.38 387 LEU A N 1
ATOM 3060 C CA . LEU A 1 387 ? -2.126 15.265 2.569 1.00 71.38 387 LEU A CA 1
ATOM 3061 C C . LEU A 1 387 ? -2.589 14.409 1.393 1.00 71.38 387 LEU A C 1
ATOM 3063 O O . LEU A 1 387 ? -2.050 14.522 0.297 1.00 71.38 387 LEU A O 1
ATOM 3067 N N . CYS A 1 388 ? -3.599 13.575 1.610 1.00 66.69 388 CYS A N 1
ATOM 3068 C CA . CYS A 1 388 ? -4.282 12.850 0.550 1.00 66.69 388 CYS A CA 1
ATOM 3069 C C . CYS A 1 388 ? -5.440 13.662 -0.059 1.00 66.69 388 CYS A C 1
ATOM 3071 O O . CYS A 1 388 ? -6.281 13.088 -0.747 1.00 66.69 388 CYS A O 1
ATOM 3073 N N . ASN A 1 389 ? -5.499 14.979 0.191 1.00 73.00 389 ASN A N 1
ATOM 3074 C CA . ASN A 1 389 ? -6.573 15.888 -0.224 1.00 73.00 389 ASN A CA 1
ATOM 3075 C C . ASN A 1 389 ? -7.971 15.447 0.238 1.00 73.00 389 ASN A C 1
ATOM 3077 O O . ASN A 1 389 ? -8.974 15.792 -0.387 1.00 73.00 389 ASN A O 1
ATOM 3081 N N . LEU A 1 390 ? -8.054 14.674 1.325 1.00 71.62 390 LEU A N 1
ATOM 3082 C CA . LEU A 1 390 ? -9.338 14.301 1.898 1.00 71.62 390 LEU A CA 1
ATOM 3083 C C . LEU A 1 390 ? -9.912 15.490 2.659 1.00 71.62 390 LEU A C 1
ATOM 3085 O O . LEU A 1 390 ? -9.215 16.143 3.444 1.00 71.62 390 LEU A O 1
ATOM 3089 N N . ASP A 1 391 ? -11.199 15.755 2.438 1.00 69.94 391 ASP A N 1
ATOM 3090 C CA . ASP A 1 391 ? -11.906 16.793 3.170 1.00 69.94 391 ASP A CA 1
ATOM 3091 C C . ASP A 1 391 ? -12.118 16.364 4.627 1.00 69.94 391 ASP A C 1
ATOM 3093 O O . ASP A 1 391 ? -13.091 15.710 5.004 1.00 69.94 391 ASP A O 1
ATOM 3097 N N . VAL A 1 392 ? -11.160 16.742 5.467 1.00 65.62 392 VAL A N 1
ATOM 3098 C CA . VAL A 1 392 ? -11.284 16.685 6.925 1.00 65.62 392 VAL A CA 1
ATOM 3099 C C . VAL A 1 392 ? -12.144 17.837 7.466 1.00 65.62 392 VAL A C 1
ATOM 3101 O O . VAL A 1 392 ? -12.639 17.744 8.591 1.00 65.62 392 VAL A O 1
ATOM 3104 N N . ARG A 1 393 ? -12.398 18.889 6.668 1.00 47.22 393 ARG A N 1
ATOM 3105 C CA . ARG A 1 393 ? -13.129 20.119 7.032 1.00 47.22 393 ARG A CA 1
ATOM 3106 C C . ARG A 1 393 ? -14.646 19.973 6.841 1.00 47.22 393 ARG A C 1
ATOM 3108 O O . ARG A 1 393 ? -15.329 20.888 6.409 1.00 47.22 393 ARG A O 1
ATOM 3115 N N . GLY A 1 394 ? -15.193 18.828 7.225 1.00 48.34 394 GLY A N 1
ATOM 3116 C CA . GLY A 1 394 ? -16.642 18.585 7.282 1.00 48.34 394 GLY A CA 1
ATOM 3117 C C . GLY A 1 394 ? -17.064 17.737 8.480 1.00 48.34 394 GLY A C 1
ATOM 3118 O O . GLY A 1 394 ? -18.244 17.462 8.668 1.00 48.34 394 GLY A O 1
ATOM 3119 N N . ARG A 1 395 ? -16.096 17.315 9.304 1.00 58.31 395 ARG A N 1
ATOM 3120 C CA . ARG A 1 395 ? -16.309 16.446 10.474 1.00 58.31 395 ARG A CA 1
ATOM 3121 C C . ARG A 1 395 ? -16.265 17.218 11.795 1.00 58.31 395 ARG A C 1
ATOM 3123 O O . ARG A 1 395 ? -16.335 16.631 12.872 1.00 58.31 395 ARG A O 1
ATOM 3130 N N . GLU A 1 396 ? -16.185 18.543 11.705 1.00 60.41 396 GLU A N 1
ATOM 3131 C CA . GLU A 1 396 ? -16.331 19.458 12.828 1.00 60.41 396 GLU A CA 1
ATOM 3132 C C . GLU A 1 396 ? -17.808 19.592 13.185 1.00 60.41 396 GLU A C 1
ATOM 3134 O O . GLU A 1 396 ? -18.577 20.272 12.511 1.00 60.41 396 GLU A O 1
ATOM 3139 N N . THR A 1 397 ? -18.220 18.952 14.275 1.00 57.28 397 THR A N 1
ATOM 3140 C CA . THR A 1 397 ? -19.528 19.233 14.865 1.00 57.28 397 THR A CA 1
ATOM 3141 C C . THR A 1 397 ? -19.474 20.548 15.624 1.00 57.28 397 THR A C 1
ATOM 3143 O O . THR A 1 397 ? -18.697 20.719 16.570 1.00 57.28 397 THR A O 1
ATOM 3146 N N . GLU A 1 398 ? -20.341 21.479 15.241 1.00 65.56 398 GLU A N 1
ATOM 3147 C CA . GLU A 1 398 ? -20.634 22.636 16.069 1.00 65.56 398 GLU A CA 1
ATOM 3148 C C . GLU A 1 398 ? -21.403 22.163 17.306 1.00 65.56 398 GLU A C 1
ATOM 3150 O O . GLU A 1 398 ? -22.515 21.643 17.230 1.00 65.56 398 GLU A O 1
ATOM 3155 N N . THR A 1 399 ? -20.799 22.337 18.477 1.00 66.81 399 THR A N 1
ATOM 3156 C CA . THR A 1 399 ? -21.423 22.031 19.768 1.00 66.81 399 THR A CA 1
ATOM 3157 C C . THR A 1 399 ? -21.411 23.282 20.626 1.00 66.81 399 THR A C 1
ATOM 3159 O O . THR A 1 399 ? -20.430 24.016 20.626 1.00 66.81 399 THR A O 1
ATOM 3162 N N . ARG A 1 400 ? -22.469 23.551 21.395 1.00 71.69 400 ARG A N 1
ATOM 3163 C CA . ARG A 1 400 ? -22.433 24.659 22.364 1.00 71.69 400 ARG A CA 1
ATOM 3164 C C . ARG A 1 400 ? -21.294 24.451 23.367 1.00 71.69 400 ARG A C 1
ATOM 3166 O O . ARG A 1 400 ? -21.111 23.330 23.851 1.00 71.69 400 ARG A O 1
ATOM 3173 N N . ALA A 1 401 ? -20.546 25.514 23.683 1.00 75.56 401 ALA A N 1
ATOM 3174 C CA . ALA A 1 401 ? -19.428 25.452 24.632 1.00 75.56 401 ALA A CA 1
ATOM 3175 C C . ALA A 1 401 ? -19.882 24.917 26.000 1.00 75.56 401 ALA A C 1
ATOM 3177 O O . ALA A 1 401 ? -19.180 24.123 26.622 1.00 75.56 401 ALA A O 1
ATOM 3178 N N . ASP A 1 402 ? -21.096 25.295 26.398 1.00 77.31 402 ASP A N 1
ATOM 3179 C CA . ASP A 1 402 ? -21.836 24.771 27.536 1.00 77.31 402 ASP A CA 1
ATOM 3180 C C . ASP A 1 402 ? -23.175 24.187 27.040 1.00 77.31 402 ASP A C 1
ATOM 3182 O O . ASP A 1 402 ? -24.056 24.949 26.627 1.00 77.31 402 ASP A O 1
ATOM 3186 N N . PRO A 1 403 ? -23.351 22.852 27.053 1.00 68.56 403 PRO A N 1
ATOM 3187 C CA . PRO A 1 403 ? -24.593 22.217 26.618 1.00 68.56 403 PRO A CA 1
ATOM 3188 C C . PRO A 1 403 ? -25.814 22.583 27.465 1.00 68.56 403 PRO A C 1
ATOM 3190 O O . PRO A 1 403 ? -26.931 22.486 26.958 1.00 68.56 403 PRO A O 1
ATOM 3193 N N . MET A 1 404 ? -25.628 22.995 28.723 1.00 81.69 404 MET A N 1
ATOM 3194 C CA . MET A 1 404 ? -26.729 23.367 29.617 1.00 81.69 404 MET A CA 1
ATOM 3195 C C . MET A 1 404 ? -27.182 24.816 29.418 1.00 81.69 404 MET A C 1
ATOM 3197 O O . MET A 1 404 ? -28.289 25.175 29.818 1.00 81.69 404 MET A O 1
ATOM 3201 N N . ASN A 1 405 ? -26.363 25.650 28.771 1.00 84.62 405 ASN A N 1
ATOM 3202 C CA . ASN A 1 405 ? -26.682 27.044 28.504 1.00 84.62 405 ASN A CA 1
ATOM 3203 C C . ASN A 1 405 ? -27.011 27.257 27.015 1.00 84.62 405 ASN A C 1
ATOM 3205 O O . ASN A 1 405 ? -26.108 27.284 26.174 1.00 84.62 405 ASN A O 1
ATOM 3209 N N . PRO A 1 406 ? -28.285 27.502 26.651 1.00 83.25 406 PRO A N 1
ATOM 3210 C CA . PRO A 1 406 ? -28.674 27.668 25.257 1.00 83.25 406 PRO A CA 1
ATOM 3211 C C . PRO A 1 406 ? -28.116 28.933 24.588 1.00 83.25 406 PRO A C 1
ATOM 3213 O O . PRO A 1 406 ? -28.164 29.039 23.365 1.00 83.25 406 PRO A O 1
ATOM 3216 N N . LYS A 1 407 ? -27.575 29.880 25.362 1.00 90.19 407 LYS A N 1
ATOM 3217 C CA . LYS A 1 407 ? -26.904 31.085 24.851 1.00 90.19 407 LYS A CA 1
ATOM 3218 C C . LYS A 1 407 ? -25.392 30.912 24.696 1.00 90.19 407 LYS A C 1
ATOM 3220 O O . LYS A 1 407 ? -24.722 31.836 24.250 1.00 90.19 407 LYS A O 1
ATOM 3225 N N . SER A 1 408 ? -24.850 29.763 25.093 1.00 83.25 408 SER A N 1
ATOM 3226 C CA . SER A 1 408 ? -23.425 29.483 24.967 1.00 83.25 408 SER A CA 1
ATOM 3227 C C . SER A 1 408 ? -23.008 29.458 23.490 1.00 83.25 408 SER A C 1
ATOM 3229 O O . SER A 1 408 ? -23.753 28.898 22.675 1.00 83.25 408 SER A O 1
ATOM 3231 N N . PRO A 1 409 ? -21.857 30.057 23.121 1.00 83.00 409 PRO A N 1
ATOM 3232 C CA . PRO A 1 409 ? -21.407 30.090 21.737 1.00 83.00 409 PRO A CA 1
ATOM 3233 C C . PRO A 1 409 ? -21.242 28.672 21.187 1.00 83.00 409 PRO A C 1
ATOM 3235 O O . PRO A 1 409 ? -20.816 27.753 21.895 1.00 83.00 409 PRO A O 1
ATOM 3238 N N . MET A 1 410 ? -21.580 28.497 19.911 1.00 78.19 410 MET A N 1
ATOM 3239 C CA . MET A 1 410 ? -21.260 27.273 19.185 1.00 78.19 410 MET A CA 1
ATOM 3240 C C . MET A 1 410 ? -19.742 27.216 19.013 1.00 78.19 410 MET A C 1
ATOM 3242 O O . MET A 1 410 ? -19.126 28.128 18.471 1.00 78.19 410 MET A O 1
ATOM 3246 N N . VAL A 1 411 ? -19.135 26.149 19.510 1.00 75.56 411 VAL A N 1
ATOM 3247 C CA . VAL A 1 411 ? -17.723 25.838 19.341 1.00 75.56 411 VAL A CA 1
ATOM 3248 C C . VAL A 1 411 ? -17.642 24.647 18.406 1.00 75.56 411 VAL A C 1
ATOM 3250 O O . VAL A 1 411 ? -18.204 23.581 18.680 1.00 75.56 411 VAL A O 1
ATOM 3253 N N . LYS A 1 412 ? -16.917 24.821 17.304 1.00 66.81 412 LYS A N 1
ATOM 3254 C CA . LYS A 1 412 ? -16.506 23.710 16.451 1.00 66.81 412 LYS A CA 1
ATOM 3255 C C . LYS A 1 412 ? -15.597 22.812 17.273 1.00 66.81 412 LYS A C 1
ATOM 3257 O O . LYS A 1 412 ? -14.493 23.204 17.647 1.00 66.81 412 LYS A O 1
ATOM 3262 N N . LYS A 1 413 ? -16.094 21.634 17.634 1.00 64.69 413 LYS A N 1
ATOM 3263 C CA . LYS A 1 413 ? -15.287 20.621 18.303 1.00 64.69 413 LYS A CA 1
ATOM 3264 C C . LYS A 1 413 ? -15.024 19.508 17.300 1.00 64.69 413 LYS A C 1
ATOM 3266 O O . LYS A 1 413 ? -15.947 18.927 16.731 1.00 64.69 413 LYS A O 1
ATOM 3271 N N . ASN A 1 414 ? -13.740 19.222 17.127 1.00 62.34 414 ASN A N 1
ATOM 3272 C CA . ASN A 1 414 ? -13.248 18.048 16.429 1.00 62.34 414 ASN A CA 1
ATOM 3273 C C . ASN A 1 414 ? -13.430 16.848 17.346 1.00 62.34 414 ASN A C 1
ATOM 3275 O O . ASN A 1 414 ? -12.727 16.690 18.346 1.00 62.34 414 ASN A O 1
ATOM 3279 N N . LEU A 1 415 ? -14.453 16.063 17.056 1.00 62.03 415 LEU A N 1
ATOM 3280 C CA . LEU A 1 415 ? -14.951 15.049 17.959 1.00 62.03 415 LEU A CA 1
ATOM 3281 C C . LEU A 1 415 ? -14.759 13.682 17.329 1.00 62.03 415 LEU A C 1
ATOM 3283 O O . LEU A 1 415 ? -15.682 13.044 16.841 1.00 62.03 415 LEU A O 1
ATOM 3287 N N . PHE A 1 416 ? -13.503 13.255 17.332 1.00 70.00 416 PHE A N 1
ATOM 3288 C CA . PHE A 1 416 ? -13.107 11.966 16.794 1.00 70.00 416 PHE A CA 1
ATOM 3289 C C . PHE A 1 416 ? -13.211 10.892 17.883 1.00 70.00 416 PHE A C 1
ATOM 3291 O O . PHE A 1 416 ? -12.696 11.049 18.995 1.00 70.00 416 PHE A O 1
ATOM 3298 N N . ASN A 1 417 ? -13.930 9.817 17.563 1.00 86.62 417 ASN A N 1
ATOM 3299 C CA . ASN A 1 417 ? -13.885 8.540 18.276 1.00 86.62 417 ASN A CA 1
ATOM 3300 C C . ASN A 1 417 ? -13.203 7.496 17.375 1.00 86.62 417 ASN A C 1
ATOM 3302 O O . ASN A 1 417 ? -13.046 7.734 16.172 1.00 86.62 417 ASN A O 1
ATOM 3306 N N . ALA A 1 418 ? -12.839 6.332 17.919 1.00 90.75 418 ALA A N 1
ATOM 3307 C CA . ALA A 1 418 ? -12.175 5.294 17.135 1.00 90.75 418 ALA A CA 1
ATOM 3308 C C . ALA A 1 418 ? -12.973 4.846 15.895 1.00 90.75 418 ALA A C 1
ATOM 3310 O O . ALA A 1 418 ? -12.378 4.461 14.889 1.00 90.75 418 ALA A O 1
ATOM 3311 N N . GLY A 1 419 ? -14.308 4.919 15.917 1.00 91.62 419 GLY A N 1
ATOM 3312 C CA . GLY A 1 419 ? -15.127 4.646 14.731 1.00 91.62 419 GLY A CA 1
ATOM 3313 C C . GLY A 1 419 ? -14.826 5.602 13.572 1.00 91.62 419 GLY A C 1
ATOM 3314 O O . GLY A 1 419 ? -14.580 5.148 12.456 1.00 91.62 419 GLY A O 1
ATOM 3315 N N . HIS A 1 420 ? -14.755 6.909 13.836 1.00 88.88 420 HIS A N 1
ATOM 3316 C CA . HIS A 1 420 ? -14.404 7.914 12.820 1.00 88.88 420 HIS A CA 1
ATOM 3317 C C . HIS A 1 420 ? -12.959 7.774 12.352 1.00 88.88 420 HIS A C 1
ATOM 3319 O O . HIS A 1 420 ? -12.688 7.872 11.156 1.00 88.88 420 HIS A O 1
ATOM 3325 N N . ASP A 1 421 ? -12.043 7.497 13.280 1.00 90.12 421 ASP A N 1
ATOM 3326 C CA . ASP A 1 421 ? -10.643 7.258 12.942 1.00 90.12 421 ASP A CA 1
ATOM 3327 C C . ASP A 1 421 ? -10.504 6.054 12.005 1.00 90.12 421 ASP A C 1
ATOM 3329 O O . ASP A 1 421 ? -9.716 6.095 11.066 1.00 90.12 421 ASP A O 1
ATOM 3333 N N . SER A 1 422 ? -11.297 4.995 12.207 1.00 94.50 422 SER A N 1
ATOM 3334 C CA . SER A 1 422 ? -11.285 3.835 11.312 1.00 94.50 422 SER A CA 1
ATOM 3335 C C . SER A 1 422 ? -11.723 4.194 9.887 1.00 94.50 422 SER A C 1
ATOM 3337 O O . SER A 1 422 ? -11.101 3.738 8.929 1.00 94.50 422 SER A O 1
ATOM 3339 N N . ILE A 1 423 ? -12.726 5.069 9.736 1.00 92.19 423 ILE A N 1
ATOM 3340 C CA . ILE A 1 423 ? -13.150 5.579 8.426 1.00 92.19 423 ILE A CA 1
ATOM 3341 C C . ILE A 1 423 ? -12.015 6.386 7.787 1.00 92.19 423 ILE A C 1
ATOM 3343 O O . ILE A 1 423 ? -11.673 6.135 6.636 1.00 92.19 423 ILE A O 1
ATOM 3347 N N . LEU A 1 424 ? -11.383 7.295 8.538 1.00 90.00 424 LEU A N 1
ATOM 3348 C CA . LEU A 1 424 ? -10.254 8.091 8.040 1.00 90.00 424 LEU A CA 1
ATOM 3349 C C . LEU A 1 424 ? -9.070 7.216 7.611 1.00 90.00 424 LEU A C 1
ATOM 3351 O O . LEU A 1 424 ? -8.470 7.469 6.569 1.00 90.00 424 LEU A O 1
ATOM 3355 N N . ILE A 1 425 ? -8.742 6.172 8.378 1.00 93.12 425 ILE A N 1
ATOM 3356 C CA . ILE A 1 425 ? -7.694 5.201 8.031 1.00 93.12 425 ILE A CA 1
ATOM 3357 C C . ILE A 1 425 ? -8.029 4.511 6.702 1.00 93.12 425 ILE A C 1
ATOM 3359 O O . ILE A 1 425 ? -7.159 4.401 5.834 1.00 93.12 425 ILE A O 1
ATOM 3363 N N . ALA A 1 426 ? -9.279 4.075 6.523 1.00 94.94 426 ALA A N 1
ATOM 3364 C CA . ALA A 1 426 ? -9.737 3.454 5.284 1.00 94.94 426 ALA A CA 1
ATOM 3365 C C . ALA A 1 426 ? -9.661 4.414 4.090 1.00 94.94 426 ALA A C 1
ATOM 3367 O O . ALA A 1 426 ? -9.103 4.057 3.055 1.00 94.94 426 ALA A O 1
ATOM 3368 N N . GLU A 1 427 ? -10.185 5.632 4.231 1.00 91.56 427 GLU A N 1
ATOM 3369 C CA . GLU A 1 427 ? -10.182 6.653 3.177 1.00 91.56 427 GLU A CA 1
ATOM 3370 C C . GLU A 1 427 ? -8.759 7.057 2.790 1.00 91.56 427 GLU A C 1
ATOM 3372 O O . GLU A 1 427 ? -8.444 7.146 1.605 1.00 91.56 427 GLU A O 1
ATOM 3377 N N . THR A 1 428 ? -7.874 7.224 3.777 1.00 91.31 428 THR A N 1
ATOM 3378 C CA . THR A 1 428 ? -6.455 7.526 3.546 1.00 91.31 428 THR A CA 1
ATOM 3379 C C . THR A 1 428 ? -5.800 6.400 2.755 1.00 91.31 428 THR A C 1
ATOM 3381 O O . THR A 1 428 ? -5.143 6.648 1.747 1.00 91.31 428 THR A O 1
ATOM 3384 N N . TRP A 1 429 ? -6.018 5.143 3.149 1.00 95.25 429 TRP A N 1
ATOM 3385 C CA . TRP A 1 429 ? -5.493 3.998 2.408 1.00 95.25 429 TRP A CA 1
ATOM 3386 C C . TRP A 1 429 ? -6.035 3.931 0.972 1.00 95.25 429 TRP A C 1
ATOM 3388 O O . TRP A 1 429 ? -5.254 3.727 0.043 1.00 95.25 429 TRP A O 1
ATOM 3398 N N . LEU A 1 430 ? -7.340 4.148 0.768 1.00 92.38 430 LEU A N 1
ATOM 3399 C CA . LEU A 1 430 ? -7.963 4.186 -0.560 1.00 92.38 430 LEU A CA 1
ATOM 3400 C C . LEU A 1 430 ? -7.363 5.299 -1.437 1.00 92.38 430 LEU A C 1
ATOM 3402 O O . LEU A 1 430 ? -7.057 5.061 -2.609 1.00 92.38 430 LEU A O 1
ATOM 3406 N N . ALA A 1 431 ? -7.141 6.490 -0.877 1.00 88.44 431 ALA A N 1
ATOM 3407 C CA . ALA A 1 431 ? -6.534 7.618 -1.578 1.00 88.44 431 ALA A CA 1
ATOM 3408 C C . ALA A 1 431 ? -5.070 7.340 -1.964 1.00 88.44 431 ALA A C 1
ATOM 3410 O O . ALA A 1 431 ? -4.689 7.535 -3.118 1.00 88.44 431 ALA A O 1
ATOM 3411 N N . LEU A 1 432 ? -4.265 6.792 -1.046 1.00 88.94 432 LEU A N 1
ATOM 3412 C CA . LEU A 1 432 ? -2.885 6.387 -1.345 1.00 88.94 432 LEU A CA 1
ATOM 3413 C C . LEU A 1 432 ? -2.837 5.313 -2.436 1.00 88.94 432 LEU A C 1
ATOM 3415 O O . LEU A 1 432 ? -2.001 5.373 -3.335 1.00 88.94 432 LEU A O 1
ATOM 3419 N N . CYS A 1 433 ? -3.732 4.325 -2.364 1.00 90.31 433 CYS A N 1
ATOM 3420 C CA . CYS A 1 433 ? -3.695 3.178 -3.264 1.00 90.31 433 CYS A CA 1
ATOM 3421 C C . CYS A 1 433 ? -4.214 3.483 -4.676 1.00 90.31 433 CYS A C 1
ATOM 3423 O O . CYS A 1 433 ? -3.743 2.879 -5.641 1.00 90.31 433 CYS A O 1
ATOM 3425 N N . SER A 1 434 ? -5.170 4.405 -4.800 1.00 87.06 434 SER A N 1
ATOM 3426 C CA . SER A 1 434 ? -5.671 4.901 -6.092 1.00 87.06 434 SER A CA 1
ATOM 3427 C C . SER A 1 434 ? -4.775 5.968 -6.723 1.00 87.06 434 SER A C 1
ATOM 3429 O O . SER A 1 434 ? -4.889 6.233 -7.920 1.00 87.06 434 SER A O 1
ATOM 3431 N N . GLY A 1 435 ? -3.884 6.561 -5.930 1.00 87.00 435 GLY A N 1
ATOM 3432 C CA . GLY A 1 435 ? -2.969 7.611 -6.345 1.00 87.00 435 GLY A CA 1
ATOM 3433 C C . GLY A 1 435 ? -1.796 7.149 -7.227 1.00 87.00 435 GLY A C 1
ATOM 3434 O O . GLY A 1 435 ? -1.743 6.005 -7.711 1.00 87.00 435 GLY A O 1
ATOM 3435 N N . PRO A 1 436 ? -0.832 8.058 -7.464 1.00 88.88 436 PRO A N 1
ATOM 3436 C CA . PRO A 1 436 ? 0.350 7.789 -8.277 1.00 88.88 436 PRO A CA 1
ATOM 3437 C C . PRO A 1 436 ? 1.322 6.816 -7.587 1.00 88.88 436 PRO A C 1
ATOM 3439 O O . PRO A 1 436 ? 1.128 6.426 -6.439 1.00 88.88 436 PRO A O 1
ATOM 3442 N N . ASP A 1 437 ? 2.368 6.379 -8.297 1.00 91.00 437 ASP A N 1
ATOM 3443 C CA . ASP A 1 437 ? 3.421 5.559 -7.684 1.00 91.00 437 ASP A CA 1
ATOM 3444 C C . ASP A 1 437 ? 4.210 6.328 -6.628 1.00 91.00 437 ASP A C 1
ATOM 3446 O O . ASP A 1 437 ? 4.212 7.559 -6.608 1.00 91.00 437 ASP A O 1
ATOM 3450 N N . ILE A 1 438 ? 4.908 5.596 -5.761 1.00 90.00 438 ILE A N 1
ATOM 3451 C CA . ILE A 1 438 ? 5.565 6.175 -4.591 1.00 90.00 438 ILE A CA 1
ATOM 3452 C C . ILE A 1 438 ? 6.531 7.319 -4.924 1.00 90.00 438 ILE A C 1
ATOM 3454 O O . ILE A 1 438 ? 6.622 8.279 -4.160 1.00 90.00 438 ILE A O 1
ATOM 3458 N N . ASP A 1 439 ? 7.251 7.253 -6.050 1.00 89.69 439 ASP A N 1
ATOM 3459 C CA . ASP A 1 439 ? 8.198 8.311 -6.419 1.00 89.69 439 ASP A CA 1
ATOM 3460 C C . ASP A 1 439 ? 7.462 9.560 -6.915 1.00 89.69 439 ASP A C 1
ATOM 3462 O O . ASP A 1 439 ? 7.875 10.682 -6.625 1.00 89.69 439 ASP A O 1
ATOM 3466 N N . ALA A 1 440 ? 6.375 9.375 -7.668 1.00 87.31 440 ALA A N 1
ATOM 3467 C CA . ALA A 1 440 ? 5.544 10.472 -8.147 1.00 87.31 440 ALA A CA 1
ATOM 3468 C C . ALA A 1 440 ? 4.777 11.134 -6.992 1.00 87.31 440 ALA A C 1
ATOM 3470 O O . ALA A 1 440 ? 4.758 12.361 -6.900 1.00 87.31 440 ALA A O 1
ATOM 3471 N N . PHE A 1 441 ? 4.240 10.342 -6.060 1.00 86.25 441 PHE A N 1
ATOM 3472 C CA . PHE A 1 441 ? 3.590 10.855 -4.856 1.00 86.25 441 PHE A CA 1
ATOM 3473 C C . PHE A 1 441 ? 4.567 11.653 -3.978 1.00 86.25 441 PHE A C 1
ATOM 3475 O O . PHE A 1 441 ? 4.257 12.761 -3.547 1.00 86.25 441 PHE A O 1
ATOM 3482 N N . ARG A 1 442 ? 5.798 11.155 -3.792 1.00 84.94 442 ARG A N 1
ATOM 3483 C CA . ARG A 1 442 ? 6.878 11.899 -3.120 1.00 84.94 442 ARG A CA 1
ATOM 3484 C C . ARG A 1 442 ? 7.219 13.208 -3.808 1.00 84.94 442 ARG A C 1
ATOM 3486 O O . ARG A 1 442 ? 7.423 14.210 -3.134 1.00 84.94 442 ARG A O 1
ATOM 3493 N N . ALA A 1 443 ? 7.301 13.207 -5.137 1.00 83.62 443 ALA A N 1
ATOM 3494 C CA . ALA A 1 443 ? 7.585 14.421 -5.890 1.00 83.62 443 ALA A CA 1
ATOM 3495 C C . ALA A 1 443 ? 6.490 15.480 -5.680 1.00 83.62 443 ALA A C 1
ATOM 3497 O O . ALA A 1 443 ? 6.829 16.638 -5.453 1.00 83.62 443 ALA A O 1
ATOM 3498 N N . MET A 1 444 ? 5.214 15.074 -5.678 1.00 81.38 444 MET A N 1
ATOM 3499 C CA . MET A 1 444 ? 4.087 15.961 -5.364 1.00 81.38 444 MET A CA 1
ATOM 3500 C C . MET A 1 444 ? 4.203 16.532 -3.947 1.00 81.38 444 MET A C 1
ATOM 3502 O O . MET A 1 444 ? 4.222 17.746 -3.766 1.00 81.38 444 MET A O 1
ATOM 3506 N N . LEU A 1 445 ? 4.395 15.664 -2.948 1.00 77.94 445 LEU A N 1
ATOM 3507 C CA . LEU A 1 445 ? 4.542 16.093 -1.557 1.00 77.94 445 LEU A CA 1
ATOM 3508 C C . LEU A 1 445 ? 5.768 16.980 -1.335 1.00 77.94 445 LEU A C 1
ATOM 3510 O O . LEU A 1 445 ? 5.722 17.871 -0.501 1.00 77.94 445 LEU A O 1
ATOM 3514 N N . GLY A 1 446 ? 6.875 16.741 -2.039 1.00 69.56 446 GLY A N 1
ATOM 3515 C CA . GLY A 1 446 ? 8.097 17.532 -1.919 1.00 69.56 446 GLY A CA 1
ATOM 3516 C C . GLY A 1 446 ? 7.955 18.947 -2.480 1.00 69.56 446 GLY A C 1
ATOM 3517 O O . GLY A 1 446 ? 8.565 19.871 -1.943 1.00 69.56 446 GLY A O 1
ATOM 3518 N N . GLU A 1 447 ? 7.154 19.140 -3.530 1.00 60.25 447 GLU A N 1
ATOM 3519 C CA . GLU A 1 447 ? 6.822 20.475 -4.040 1.00 60.25 447 GLU A CA 1
ATOM 3520 C C . GLU A 1 447 ? 5.946 21.245 -3.040 1.00 60.25 447 GLU A C 1
ATOM 3522 O O . GLU A 1 447 ? 6.241 22.405 -2.746 1.00 60.25 447 GLU A O 1
ATOM 3527 N N . ASP A 1 448 ? 4.968 20.581 -2.422 1.00 57.22 448 ASP A N 1
ATOM 3528 C CA . ASP A 1 448 ? 4.073 21.198 -1.435 1.00 57.22 448 ASP A CA 1
ATOM 3529 C C . ASP A 1 448 ? 4.740 21.404 -0.063 1.00 57.22 448 ASP A C 1
ATOM 3531 O O . ASP A 1 448 ? 4.603 22.456 0.561 1.00 57.22 448 ASP A O 1
ATOM 3535 N N . ALA A 1 449 ? 5.553 20.452 0.398 1.00 52.09 449 ALA A N 1
ATOM 3536 C CA . ALA A 1 449 ? 6.314 20.562 1.643 1.00 52.09 449 ALA A CA 1
ATOM 3537 C C . ALA A 1 449 ? 7.387 21.656 1.570 1.00 52.09 449 ALA A C 1
ATOM 3539 O O . ALA A 1 449 ? 7.710 22.259 2.592 1.00 52.09 449 ALA A O 1
ATOM 3540 N N . ARG A 1 450 ? 7.920 21.943 0.371 1.00 43.91 450 ARG A N 1
ATOM 3541 C CA . ARG A 1 450 ? 8.781 23.113 0.131 1.00 43.91 450 ARG A CA 1
ATOM 3542 C C . ARG A 1 450 ? 8.007 24.424 0.130 1.00 43.91 450 ARG A C 1
ATOM 3544 O O . ARG A 1 450 ? 8.589 25.444 0.482 1.00 43.91 450 ARG A O 1
ATOM 3551 N N . ARG A 1 451 ? 6.732 24.412 -0.269 1.00 43.94 451 ARG A N 1
ATOM 3552 C CA . ARG A 1 451 ? 5.869 25.598 -0.187 1.00 43.94 451 ARG A CA 1
ATOM 3553 C C . ARG A 1 451 ? 5.456 25.907 1.247 1.00 43.94 451 ARG A C 1
ATOM 3555 O O . ARG A 1 451 ? 5.242 27.074 1.551 1.00 43.94 451 ARG A O 1
ATOM 3562 N N . GLY A 1 452 ? 5.420 24.895 2.120 1.00 37.19 452 GLY A N 1
ATOM 3563 C CA . GLY A 1 452 ? 4.975 25.036 3.505 1.00 37.19 452 GLY A CA 1
ATOM 3564 C C . GLY A 1 452 ? 3.551 25.604 3.591 1.00 37.19 452 GLY A C 1
ATOM 3565 O O . GLY A 1 452 ? 2.949 25.965 2.579 1.00 37.19 452 GLY A O 1
ATOM 3566 N N . PRO A 1 453 ? 2.962 25.718 4.789 1.00 41.88 453 PRO A N 1
ATOM 3567 C CA . PRO A 1 453 ? 1.933 26.723 4.975 1.00 41.88 453 PRO A CA 1
ATOM 3568 C C . PRO A 1 453 ? 2.640 28.061 4.764 1.00 41.88 453 PRO A C 1
ATOM 3570 O O . PRO A 1 453 ? 3.344 28.534 5.659 1.00 41.88 453 PRO A O 1
ATOM 3573 N N . MET A 1 454 ? 2.541 28.628 3.557 1.00 41.69 454 MET A N 1
ATOM 3574 C CA . MET A 1 454 ? 2.872 30.031 3.373 1.00 41.69 454 MET A CA 1
ATOM 3575 C C . MET A 1 454 ? 2.106 30.769 4.458 1.00 41.69 454 MET A C 1
ATOM 3577 O O . MET A 1 454 ? 0.893 30.615 4.593 1.00 41.69 454 MET A O 1
ATOM 3581 N N . ALA A 1 455 ? 2.855 31.455 5.309 1.00 43.12 455 ALA A N 1
ATOM 3582 C CA . ALA A 1 455 ? 2.312 32.302 6.334 1.00 43.12 455 ALA A CA 1
ATOM 3583 C C . ALA A 1 455 ? 1.577 33.451 5.635 1.00 43.12 455 ALA A C 1
ATOM 3585 O O . ALA A 1 455 ? 2.136 34.526 5.461 1.00 43.12 455 ALA A O 1
ATOM 3586 N N . GLU A 1 456 ? 0.342 33.207 5.199 1.00 46.59 456 GLU A N 1
ATOM 3587 C CA . GLU A 1 456 ? -0.530 34.228 4.611 1.00 46.59 456 GLU A CA 1
ATOM 3588 C C . GLU A 1 456 ? -0.884 35.326 5.632 1.00 46.59 456 GLU A C 1
ATOM 3590 O O . GLU A 1 456 ? -1.370 36.373 5.233 1.00 46.59 456 GLU A O 1
ATOM 3595 N N . ASP A 1 457 ? -0.537 35.145 6.915 1.00 46.03 457 ASP A N 1
ATOM 3596 C CA . ASP A 1 457 ? -0.767 36.114 7.995 1.00 46.03 457 ASP A CA 1
ATOM 3597 C C . ASP A 1 457 ? 0.494 36.517 8.785 1.00 46.03 457 ASP A C 1
ATOM 3599 O O . ASP A 1 457 ? 0.392 37.155 9.834 1.00 46.03 457 ASP A O 1
ATOM 3603 N N . SER A 1 458 ? 1.707 36.176 8.330 1.00 42.03 458 SER A N 1
ATOM 3604 C CA . SER A 1 458 ? 2.891 36.838 8.897 1.00 42.03 458 SER A CA 1
ATOM 3605 C C . SER A 1 458 ? 3.093 38.163 8.164 1.00 42.03 458 SER A C 1
ATOM 3607 O O . SER A 1 458 ? 3.377 38.125 6.966 1.00 42.03 458 SER A O 1
ATOM 3609 N N . PRO A 1 459 ? 2.932 39.329 8.827 1.00 45.12 459 PRO A N 1
ATOM 3610 C CA . PRO A 1 459 ? 3.237 40.608 8.200 1.00 45.12 459 PRO A CA 1
ATOM 3611 C C . PRO A 1 459 ? 4.661 40.541 7.652 1.00 45.12 459 PRO A C 1
ATOM 3613 O O . PRO A 1 459 ? 5.553 40.025 8.334 1.00 45.12 459 PRO A O 1
ATOM 3616 N N . SER A 1 460 ? 4.851 41.010 6.412 1.00 43.25 460 SER A N 1
ATOM 3617 C CA . SER A 1 460 ? 6.178 41.128 5.803 1.00 43.25 460 SER A CA 1
ATOM 3618 C C . SER A 1 460 ? 7.144 41.671 6.853 1.00 43.25 460 SER A C 1
ATOM 3620 O O . SER A 1 460 ? 6.826 42.709 7.441 1.00 43.25 460 SER A O 1
ATOM 3622 N N . PRO A 1 461 ? 8.272 40.991 7.133 1.00 47.56 461 PRO A N 1
ATOM 3623 C CA . PRO A 1 461 ? 9.260 41.540 8.044 1.00 47.56 461 PRO A CA 1
ATOM 3624 C C . PRO A 1 461 ? 9.604 42.937 7.536 1.00 47.56 461 PRO A C 1
ATOM 3626 O O . PRO A 1 461 ? 9.931 43.098 6.356 1.00 47.56 461 PRO A O 1
ATOM 3629 N N . GLU A 1 462 ? 9.439 43.940 8.403 1.00 56.50 462 GLU A N 1
ATOM 3630 C CA . GLU A 1 462 ? 9.869 45.300 8.100 1.00 56.50 462 GLU A CA 1
ATOM 3631 C C . GLU A 1 462 ? 11.295 45.226 7.544 1.00 56.50 462 GLU A C 1
ATOM 3633 O O . GLU A 1 462 ? 12.111 44.456 8.070 1.00 56.50 462 GLU A O 1
ATOM 3638 N N . PRO A 1 463 ? 11.593 45.942 6.445 1.00 52.03 463 PRO A N 1
ATOM 3639 C CA . PRO A 1 463 ? 12.921 45.927 5.863 1.00 52.03 463 PRO A CA 1
ATOM 3640 C C . PRO A 1 463 ? 13.911 46.313 6.956 1.00 52.03 463 PRO A C 1
ATOM 3642 O O . PRO A 1 463 ? 13.896 47.434 7.459 1.00 52.03 463 PRO A O 1
ATOM 3645 N N . ASN A 1 464 ? 14.738 45.344 7.346 1.00 49.12 464 ASN A N 1
ATOM 3646 C CA . ASN A 1 464 ? 15.822 45.562 8.284 1.00 49.12 464 ASN A CA 1
ATOM 3647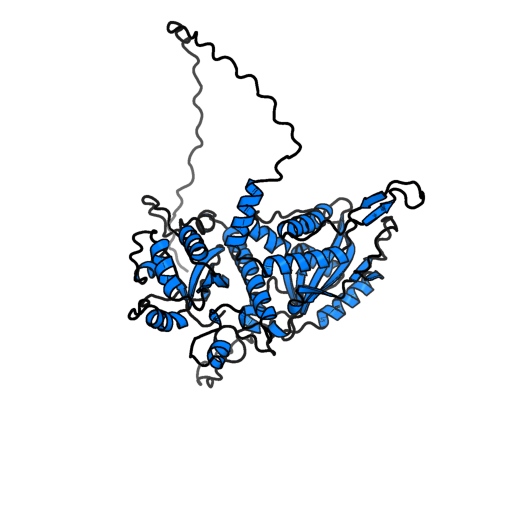 C C . ASN A 1 464 ? 16.658 46.716 7.703 1.00 49.12 464 ASN A C 1
ATOM 3649 O O . ASN A 1 464 ? 17.087 46.587 6.549 1.00 49.12 464 ASN A O 1
ATOM 3653 N N . PRO A 1 465 ? 16.842 47.844 8.415 1.00 48.25 465 PRO A N 1
ATOM 3654 C CA . PRO A 1 465 ? 17.638 48.947 7.902 1.00 48.25 465 PRO A CA 1
ATOM 3655 C C . PRO A 1 465 ? 19.020 48.393 7.574 1.00 48.25 465 PRO A C 1
ATOM 3657 O O . PRO A 1 465 ? 19.701 47.840 8.442 1.00 48.25 465 PRO A O 1
ATOM 3660 N N . GLN A 1 466 ? 19.390 48.445 6.292 1.00 44.09 466 GLN A N 1
ATOM 3661 C CA . GLN A 1 466 ? 20.731 48.059 5.888 1.00 44.09 466 GLN A CA 1
ATOM 3662 C C . GLN A 1 466 ? 21.700 48.962 6.656 1.00 44.09 466 GLN A C 1
ATOM 3664 O O . GLN A 1 466 ? 21.504 50.178 6.637 1.00 44.09 466 GLN A O 1
ATOM 3669 N N . PRO A 1 467 ? 22.708 48.407 7.349 1.00 47.75 467 PRO A N 1
ATOM 3670 C CA . PRO A 1 467 ? 23.789 49.232 7.851 1.00 47.75 467 PRO A CA 1
ATOM 3671 C C . PRO A 1 467 ? 24.422 49.901 6.633 1.00 47.75 467 PRO A C 1
ATOM 3673 O O . PRO A 1 467 ? 24.880 49.214 5.717 1.00 47.75 467 PRO A O 1
ATOM 3676 N N . GLU A 1 468 ? 24.359 51.229 6.600 1.00 43.94 468 GLU A N 1
ATOM 3677 C CA . GLU A 1 468 ? 25.096 52.048 5.649 1.00 43.94 468 GLU A CA 1
ATOM 3678 C C . GLU A 1 468 ? 26.556 51.580 5.695 1.00 43.94 468 GLU A C 1
ATOM 3680 O O . GLU A 1 468 ? 27.201 51.600 6.745 1.00 43.94 468 GLU A O 1
ATOM 3685 N N . GLN A 1 469 ? 27.030 51.024 4.579 1.00 44.00 469 GLN A N 1
ATOM 3686 C CA . GLN A 1 469 ? 28.436 50.698 4.401 1.00 44.00 469 GLN A CA 1
ATOM 3687 C C . GLN A 1 469 ? 29.180 52.025 4.301 1.00 44.00 469 GLN A C 1
ATOM 3689 O O . GLN A 1 469 ? 29.140 52.697 3.275 1.00 44.00 469 GLN A O 1
ATOM 3694 N N . ASP A 1 470 ? 29.775 52.412 5.421 1.00 51.41 470 ASP A N 1
ATOM 3695 C CA . ASP A 1 470 ? 30.689 53.535 5.549 1.00 51.41 470 ASP A CA 1
ATOM 3696 C C . ASP A 1 470 ? 32.014 53.136 4.870 1.00 51.41 470 ASP A C 1
ATOM 3698 O O . ASP A 1 470 ? 32.789 52.338 5.403 1.00 51.41 470 ASP A O 1
ATOM 3702 N N . ASP A 1 471 ? 32.220 53.610 3.638 1.00 49.78 471 ASP A N 1
ATOM 3703 C CA . ASP A 1 471 ? 33.362 53.289 2.762 1.00 49.78 471 ASP A CA 1
ATOM 3704 C C . ASP A 1 471 ? 34.680 53.998 3.172 1.00 49.78 471 ASP A C 1
ATOM 3706 O O . ASP A 1 471 ? 35.651 54.008 2.414 1.00 49.78 471 ASP A O 1
ATOM 3710 N N . ASP A 1 472 ? 34.778 54.529 4.394 1.00 51.81 472 ASP A N 1
ATOM 3711 C CA . ASP A 1 472 ? 35.957 55.245 4.907 1.00 51.81 472 ASP A CA 1
ATOM 3712 C C . ASP A 1 472 ? 36.934 54.331 5.686 1.00 51.81 472 ASP A C 1
ATOM 3714 O O . ASP A 1 472 ? 37.399 54.645 6.786 1.00 51.81 472 ASP A O 1
ATOM 3718 N N . ILE A 1 473 ? 37.301 53.176 5.114 1.00 58.81 473 ILE A N 1
ATOM 3719 C CA . ILE A 1 473 ? 38.417 52.367 5.642 1.00 58.81 473 ILE A CA 1
ATOM 3720 C C . ILE A 1 473 ? 39.747 52.953 5.140 1.00 58.81 473 ILE A C 1
ATOM 3722 O O . ILE A 1 473 ? 40.176 52.701 4.013 1.00 58.81 473 ILE A O 1
ATOM 3726 N N . ASP A 1 474 ? 40.408 53.725 6.008 1.00 65.81 474 ASP A N 1
ATOM 3727 C CA . ASP A 1 474 ? 41.738 54.313 5.795 1.00 65.81 474 ASP A CA 1
ATOM 3728 C C . ASP A 1 474 ? 42.807 53.221 5.534 1.00 65.81 474 ASP A C 1
ATOM 3730 O O . ASP A 1 474 ? 43.082 52.393 6.415 1.00 65.81 474 ASP A O 1
ATOM 3734 N N . PRO A 1 475 ? 43.462 53.210 4.355 1.00 67.81 475 PRO A N 1
ATOM 3735 C CA . PRO A 1 475 ? 44.451 52.198 3.985 1.00 67.81 475 PRO A CA 1
ATOM 3736 C C . PRO A 1 475 ? 45.765 52.251 4.790 1.00 67.81 475 PRO A C 1
ATOM 3738 O O . PRO A 1 475 ? 46.629 51.401 4.568 1.00 67.81 475 PRO A O 1
ATOM 3741 N N . ASN A 1 476 ? 45.945 53.198 5.720 1.00 67.00 476 ASN A N 1
ATOM 3742 C CA . ASN A 1 476 ? 47.147 53.295 6.559 1.00 67.00 476 ASN A CA 1
ATOM 3743 C C . ASN A 1 476 ? 47.015 52.711 7.975 1.00 67.00 476 ASN A C 1
ATOM 3745 O O . ASN A 1 476 ? 47.994 52.719 8.729 1.00 67.00 476 ASN A O 1
ATOM 3749 N N . ILE A 1 477 ? 45.861 52.157 8.353 1.00 59.12 477 ILE A N 1
ATOM 3750 C CA . ILE A 1 477 ? 45.713 51.490 9.653 1.00 59.12 477 ILE A CA 1
ATOM 3751 C C . ILE A 1 477 ? 46.295 50.072 9.555 1.00 59.12 477 ILE A C 1
ATOM 3753 O O . ILE A 1 477 ? 45.620 49.114 9.180 1.00 59.12 477 ILE A O 1
ATOM 3757 N N . GLN A 1 478 ? 47.577 49.921 9.900 1.00 62.25 478 GLN A N 1
ATOM 3758 C CA . GLN A 1 478 ? 48.174 48.599 10.101 1.00 62.25 478 GLN A CA 1
ATOM 3759 C C . GLN A 1 478 ? 47.544 47.931 11.338 1.00 62.25 478 GLN A C 1
ATOM 3761 O O . GLN A 1 478 ? 47.512 48.547 12.408 1.00 62.25 478 GLN A O 1
ATOM 3766 N N . PRO A 1 479 ? 47.062 46.678 11.239 1.00 57.03 479 PRO A N 1
ATOM 3767 C CA . PRO A 1 479 ? 46.527 45.970 12.393 1.00 57.03 479 PRO A CA 1
ATOM 3768 C C . PRO A 1 479 ? 47.638 45.715 13.428 1.00 57.03 479 PRO A C 1
ATOM 3770 O O . PRO A 1 479 ? 48.773 45.407 13.046 1.00 57.03 479 PRO A O 1
ATOM 3773 N N . PRO A 1 480 ? 47.345 45.817 14.738 1.00 56.53 480 PRO A N 1
ATOM 3774 C CA . PRO A 1 480 ? 48.343 45.598 15.773 1.00 56.53 480 PRO A CA 1
ATOM 3775 C C . PRO A 1 480 ? 48.848 44.153 15.745 1.00 56.53 480 PRO A C 1
ATOM 3777 O O . PRO A 1 480 ? 48.082 43.187 15.726 1.00 56.53 480 PRO A O 1
ATOM 3780 N N . ALA A 1 481 ? 50.171 44.023 15.759 1.00 50.81 481 ALA A N 1
ATOM 3781 C CA . ALA A 1 481 ? 50.863 42.755 15.852 1.00 50.81 481 ALA A CA 1
ATOM 3782 C C . ALA A 1 481 ? 50.580 42.068 17.198 1.00 50.81 481 ALA A C 1
ATOM 3784 O O . ALA A 1 481 ? 50.908 42.593 18.259 1.00 50.81 481 ALA A O 1
ATOM 3785 N N . GLY A 1 482 ? 50.076 40.836 17.124 1.00 42.06 482 GLY A N 1
ATOM 3786 C CA . GLY A 1 482 ? 50.390 39.793 18.096 1.00 42.06 482 GLY A CA 1
ATOM 3787 C C . GLY A 1 482 ? 49.339 39.505 19.165 1.00 42.06 482 GLY A C 1
ATOM 3788 O O . GLY A 1 482 ? 49.197 40.204 20.161 1.00 42.06 482 GLY A O 1
ATOM 3789 N N . SER A 1 483 ? 48.727 38.330 19.048 1.00 44.59 483 SER A N 1
ATOM 3790 C CA . SER A 1 483 ? 48.477 37.458 20.197 1.00 44.59 483 SER A CA 1
ATOM 3791 C C . SER A 1 483 ? 48.741 36.015 19.748 1.00 44.59 483 SER A C 1
ATOM 3793 O O . SER A 1 483 ? 48.178 35.599 18.734 1.00 44.59 483 SER A O 1
ATOM 3795 N N . PRO A 1 484 ? 49.620 35.251 20.422 1.00 49.59 484 PRO A N 1
ATOM 3796 C CA . PRO A 1 484 ? 49.897 33.868 20.054 1.00 49.59 484 PRO A CA 1
ATOM 3797 C C . PRO A 1 484 ? 48.674 32.996 20.364 1.00 49.59 484 PRO A C 1
ATOM 3799 O O . PRO A 1 484 ? 48.316 32.795 21.524 1.00 49.59 484 PRO A O 1
ATOM 3802 N N . GLN A 1 485 ? 48.025 32.478 19.321 1.00 45.81 485 GLN A N 1
ATOM 3803 C CA . GLN A 1 485 ? 47.020 31.428 19.459 1.00 45.81 485 GLN A CA 1
ATOM 3804 C C . GLN A 1 485 ? 47.708 30.110 19.823 1.00 45.81 485 GLN A C 1
ATOM 3806 O O . GLN A 1 485 ? 48.632 29.658 19.146 1.00 45.81 485 GLN A O 1
ATOM 3811 N N . ALA A 1 486 ? 47.239 29.502 20.911 1.00 42.16 486 ALA A N 1
ATOM 3812 C CA . ALA A 1 486 ? 47.605 28.156 21.316 1.00 42.16 486 ALA A CA 1
ATOM 3813 C C . ALA A 1 486 ? 47.262 27.142 20.203 1.00 42.16 486 ALA A C 1
ATOM 3815 O O . ALA A 1 486 ? 46.222 27.286 19.551 1.00 42.16 486 ALA A O 1
ATOM 3816 N N . PRO A 1 487 ? 48.096 26.111 19.979 1.00 48.81 487 PRO A N 1
ATOM 3817 C CA . PRO A 1 487 ? 47.833 25.108 18.959 1.00 48.81 487 PRO A CA 1
ATOM 3818 C C . PRO A 1 487 ? 46.580 24.305 19.324 1.00 48.81 487 PRO A C 1
ATOM 3820 O O . PRO A 1 487 ? 46.517 23.647 20.363 1.00 48.81 487 PRO A O 1
ATOM 3823 N N . ALA A 1 488 ? 45.578 24.359 18.448 1.00 43.16 488 ALA A N 1
ATOM 3824 C CA . ALA A 1 488 ? 44.414 23.495 18.509 1.00 43.16 488 ALA A CA 1
ATOM 3825 C C . ALA A 1 488 ? 44.855 22.036 18.299 1.00 43.16 488 ALA A C 1
ATOM 3827 O O . ALA A 1 488 ? 45.360 21.676 17.235 1.00 43.16 488 ALA A O 1
ATOM 3828 N N . MET A 1 489 ? 44.667 21.200 19.323 1.00 42.31 489 MET A N 1
ATOM 3829 C CA . MET A 1 489 ? 44.736 19.745 19.196 1.00 42.31 489 MET A CA 1
ATOM 3830 C C . MET A 1 489 ? 43.645 19.284 18.225 1.00 42.31 489 MET A C 1
ATOM 3832 O O . MET A 1 489 ? 42.456 19.349 18.537 1.00 42.31 489 MET A O 1
ATOM 3836 N N . GLY A 1 490 ? 44.058 18.836 17.041 1.00 46.62 490 GLY A N 1
ATOM 3837 C CA . GLY A 1 490 ? 43.200 18.093 16.125 1.00 46.62 490 GLY A CA 1
ATOM 3838 C C . GLY A 1 490 ? 42.837 16.718 16.703 1.00 46.62 490 GLY A C 1
ATOM 3839 O O . GLY A 1 490 ? 43.591 16.177 17.517 1.00 46.62 490 GLY A O 1
ATOM 3840 N N . PRO A 1 491 ? 41.691 16.137 16.311 1.00 46.28 491 PRO A N 1
ATOM 3841 C CA . PRO A 1 491 ? 41.325 14.797 16.735 1.00 46.28 491 PRO A CA 1
ATOM 3842 C C . PRO A 1 491 ? 42.290 13.796 16.095 1.00 46.28 491 PRO A C 1
ATOM 3844 O O . PRO A 1 491 ? 42.423 13.735 14.874 1.00 46.28 491 PRO A O 1
ATOM 3847 N N . ALA A 1 492 ? 42.980 13.037 16.942 1.00 42.88 492 ALA A N 1
ATOM 3848 C CA . ALA A 1 492 ? 43.837 11.942 16.532 1.00 42.88 492 ALA A CA 1
ATOM 3849 C C . ALA A 1 492 ? 43.013 10.867 15.808 1.00 42.88 492 ALA A C 1
ATOM 3851 O O . ALA A 1 492 ? 42.089 10.279 16.372 1.00 42.88 492 ALA A O 1
ATOM 3852 N N . GLU A 1 493 ? 43.388 10.612 14.557 1.00 50.47 493 GLU A N 1
ATOM 3853 C CA . GLU A 1 493 ? 43.126 9.367 13.851 1.00 50.47 493 GLU A CA 1
ATOM 3854 C C . GLU A 1 493 ? 43.791 8.220 14.622 1.00 50.47 493 GLU A C 1
ATOM 3856 O O . GLU A 1 493 ? 45.014 8.145 14.729 1.00 50.47 493 GLU A O 1
ATOM 3861 N N . ALA A 1 494 ? 42.984 7.321 15.172 1.00 43.72 494 ALA A N 1
ATOM 3862 C CA . ALA A 1 494 ? 43.442 6.033 15.664 1.00 43.72 494 ALA A CA 1
ATOM 3863 C C . ALA A 1 494 ? 42.277 5.052 15.557 1.00 43.72 494 ALA A C 1
ATOM 3865 O O . ALA A 1 494 ? 41.323 5.177 16.312 1.00 43.72 494 ALA A O 1
ATOM 3866 N N . TYR A 1 495 ? 42.326 4.150 14.576 1.00 39.50 495 TYR A N 1
ATOM 3867 C CA . TYR A 1 495 ? 42.003 2.721 14.694 1.00 39.50 495 TYR A CA 1
ATOM 3868 C C . TYR A 1 495 ? 42.011 2.103 13.292 1.00 39.50 495 TYR A C 1
ATOM 3870 O O . TYR A 1 495 ? 40.982 2.008 12.632 1.00 39.50 495 TYR A O 1
ATOM 3878 N N . ASP A 1 496 ? 43.196 1.690 12.847 1.00 42.06 496 ASP A N 1
ATOM 3879 C CA . ASP A 1 496 ? 43.351 0.701 11.781 1.00 42.06 496 ASP A CA 1
ATOM 3880 C C . ASP A 1 496 ? 44.685 -0.026 12.004 1.00 42.06 496 ASP A C 1
ATOM 3882 O O . ASP A 1 496 ? 45.741 0.485 11.641 1.00 42.06 496 ASP A O 1
ATOM 3886 N N . ALA A 1 497 ? 44.641 -1.152 12.726 1.00 41.56 497 ALA A N 1
ATOM 3887 C CA . ALA A 1 497 ? 45.653 -2.218 12.734 1.00 41.56 497 ALA A CA 1
ATOM 3888 C C . ALA A 1 497 ? 45.319 -3.254 13.820 1.00 41.56 497 ALA A C 1
ATOM 3890 O O . ALA A 1 497 ? 45.790 -3.125 14.940 1.00 41.56 497 ALA A O 1
ATOM 3891 N N . TYR A 1 498 ? 44.530 -4.277 13.484 1.00 39.28 498 TYR A N 1
ATOM 3892 C CA . TYR A 1 498 ? 44.721 -5.651 13.976 1.00 39.28 498 TYR A CA 1
ATOM 3893 C C . TYR A 1 498 ? 44.070 -6.615 12.972 1.00 39.28 498 TYR A C 1
ATOM 3895 O O . TYR A 1 498 ? 42.974 -7.129 13.173 1.00 39.28 498 TYR A O 1
ATOM 3903 N N . LEU A 1 499 ? 44.760 -6.820 11.848 1.00 39.56 499 LEU A N 1
ATOM 3904 C CA . LEU A 1 499 ? 44.755 -8.109 11.163 1.00 39.56 499 LEU A CA 1
ATOM 3905 C C . LEU A 1 499 ? 45.904 -8.902 11.785 1.00 39.56 499 LEU A C 1
ATOM 3907 O O . LEU A 1 499 ? 47.066 -8.641 11.483 1.00 39.56 499 LEU A O 1
ATOM 3911 N N . SER A 1 500 ? 45.575 -9.798 12.710 1.00 42.50 500 SER A N 1
ATOM 3912 C CA . SER A 1 500 ? 46.458 -10.893 13.093 1.00 42.50 500 SER A CA 1
ATOM 3913 C C . SER A 1 500 ? 45.942 -12.152 12.416 1.00 42.50 500 SER A C 1
ATOM 3915 O O . SER A 1 500 ? 44.822 -12.595 12.678 1.00 42.50 500 SER A O 1
ATOM 3917 N N . ASP A 1 501 ? 46.777 -12.677 11.532 1.00 44.75 501 ASP A N 1
ATOM 3918 C CA . ASP A 1 501 ? 46.734 -14.046 11.054 1.00 44.75 501 ASP A CA 1
ATOM 3919 C C . ASP A 1 501 ? 46.725 -15.012 12.247 1.00 44.75 501 ASP A C 1
ATOM 3921 O O . ASP A 1 501 ? 47.607 -14.951 13.100 1.00 44.75 501 ASP A O 1
ATOM 3925 N N . GLU A 1 502 ? 45.755 -15.922 12.280 1.00 49.25 502 GLU A N 1
ATOM 3926 C CA . GLU A 1 502 ? 45.902 -17.214 12.952 1.00 49.25 502 GLU A CA 1
ATOM 3927 C C . GLU A 1 502 ? 45.161 -18.273 12.123 1.00 49.25 502 GLU A C 1
ATOM 3929 O O . GLU A 1 502 ? 43.950 -18.476 12.220 1.00 49.25 502 GLU A O 1
ATOM 3934 N N . GLU A 1 503 ? 45.925 -18.915 11.236 1.00 47.22 503 GLU A N 1
ATOM 3935 C CA . GLU A 1 503 ? 45.704 -20.306 10.855 1.00 47.22 503 GLU A CA 1
ATOM 3936 C C . GLU A 1 503 ? 46.056 -21.193 12.059 1.00 47.22 503 GLU A C 1
ATOM 3938 O O . GLU A 1 503 ? 47.130 -21.052 12.642 1.00 47.22 503 GLU A O 1
ATOM 3943 N N . GLY A 1 504 ? 45.174 -22.129 12.412 1.00 42.28 504 GLY A N 1
ATOM 3944 C CA . GLY A 1 504 ? 45.442 -23.122 13.452 1.00 42.28 504 GLY A CA 1
ATOM 3945 C C . GLY A 1 504 ? 44.244 -24.023 13.737 1.00 42.28 504 GLY A C 1
ATOM 3946 O O . GLY A 1 504 ? 43.417 -23.684 14.570 1.00 42.28 504 GLY A O 1
ATOM 3947 N N . GLU A 1 505 ? 44.173 -25.130 12.991 1.00 50.22 505 GLU A N 1
ATOM 3948 C CA . GLU A 1 505 ? 43.642 -26.465 13.340 1.00 50.22 505 GLU A CA 1
ATOM 3949 C C . GLU A 1 505 ? 42.496 -26.575 14.371 1.00 50.22 505 GLU A C 1
ATOM 3951 O O . GLU A 1 505 ? 42.686 -26.253 15.534 1.00 50.22 505 GLU A O 1
ATOM 3956 N N . TRP A 1 506 ? 41.337 -27.109 13.948 1.00 44.06 506 TRP A N 1
ATOM 3957 C CA . TRP A 1 506 ? 40.634 -28.317 14.452 1.00 44.06 506 TRP A CA 1
ATOM 3958 C C . TRP A 1 506 ? 39.319 -28.522 13.684 1.00 44.06 506 TRP A C 1
ATOM 3960 O O . TRP A 1 506 ? 38.518 -27.563 13.584 1.00 44.06 506 TRP A O 1
#

pLDDT: mean 75.17, std 18.15, range [36.59, 97.88]

Foldseek 3Di:
DFPFFWQFQADFDPSPQLAPFPQDHQDDLLVSLVLQQLPADPLKGKWKWFQFQLGFITTIDGPVCQVVSCVSSVHDRSGPDDTHGPVRGLAIAMDMDNHSVVSSVVRQQQGADPDPDDPPDRQRRGNRGNVSRVPPDPVSNVLSNLQRLLRLLLRLLVLQQCPDDPVVPPHCQQPDPPDDSVVSCLRGAPFDCQFLSVQEWEKEKFFQWDAPPDPVRIDTQKIWMWTFDSNVLATHDTEMEGAPVPPPPPPPPQDDDPGYHYDYDHLLVVLVVVCVVQVVFDLRRAYEYQYADPPVVCVVNVVSVDDCPLEAEGCSCSRPVGGNDPDPPPVPPPDPDPPDPDDPPDGHRRYYYYHLNSNLCSLQVNDPPPDQDSVSSLVSLVVLLVLLVHPPVPQFDFDFPDNVDPPGGTDRDNNDGRSVSSRSSSSSSSSSSPDHRSSVSSVVNVVVVVVPPPPPPDPDPDPDPPPPPPPPPDPPDDDDDDDDDDDDDDDDDDDDDDPDDDDDDD

Sequence (506 aa):
MPRVDHIRVGFVDSESRYWPVDTNWGKGAEKLANYLWRANVNGRLDLVLGIVPNGASYLLLPQAWAAAWGERVGERRAFFGRSSRKTEYASLSPISFFDYEDLLKKLKAYEQNSVKKKKLGIADTSRANRHYYMTSGQDESNLGKMRAEYEHSRLFFALLQSTESNLQQLPGFFRKPNADMVRLRAEAYAVHSHSALARARILALSFSTITAGTVDDSRVLDIGWCDVSVSSFGTQNAVNYSLHEQKIKVPAQRFRHDHVASEILPSAAICGKLQQILESARPERPIILLVHGAKNTRQELEGLGLRTFSWATGIHDILYKGGLRDEMRSRSPPRRGSGRPRSPPRPSSAVYLIDVNELVGCAKERGTSVTSRNHARVRQILEDAALCNLDVRGRETETRADPMNPKSPMVKKNLFNAGHDSILIAETWLALCSGPDIDAFRAMLGEDARRGPMAEDSPSPEPNPQPEQDDDIDPNIQPPAGSPQAPAMGPAEAYDAYLSDEEGEW